Protein AF-A0A4Y3UJF9-F1 (afdb_monomer_lite)

InterPro domains:
  IPR027417 P-loop containing nucleoside triphosphate hydrolase [SSF52540] (18-170)

Radius of gyration: 45.22 Å; chains: 1; bounding box: 92×47×142 Å

Sequence (435 aa):
MLHEDTETLRAAVAADRIDEAAITAATNDEARELNALIRENRVRAGLVDDARTVEGSDGLSIGRGDLIQTRRNDSEAGVTNRQTWIVQQVGRDGDLWVRDTASDRKQQRTVRLPVEYVAEHAHLAYAATAYGVQGLTAPESHTILSDALSAAGVYVGLTRGRETNRLHVVAADLGDAREQFTASLERDRADRGLVEATQRAQVAVSGLTDDGPVQEVNAERARLSKQIEKAERLAARWEQAAAAFTDLAKRHKAEEDEQTTILATVENEAQRVRAEVFGPLVVQAADDGTAVVTAQSRLWQASRAKDAARGFRKRSAARALYAATRERETVEMTARRRWGSIPAAATSVEPWAESVTSREADAHPRVIEQRQLVDAARKAQRELTAQHMEERRRLIHDVFGDLRLGNPREYAATWRQHAERRTPHPRHHRGPARH

Secondary structure (DSSP, 8-state):
-EESSHHHHHHHHHHS--TTEEEEESSHHHHHHHHHHHHHHHHHTTSSEEEEEEE-TTS-EEEET-EEEE-S-BTTTTB-TT-EEEEEEE-TTSPEEEEESSS-TT---EEEEPHHHHHHHEEE-SEEETTTTTT--EEEEEEE--TT--HHHHHHHTTSEEEEEEEEEE-SSHHHHHHHHHHHHHHHHH-SSSHHHHHHHHHTTS--STTSHHHHHHHHHHHHHHHHHHHHHHHHHHHHHHHHHHHHHHHHHHHHHHHHHHHHHHHHHHHHHHHHHHHHHHHHHHHHHHHHHHHHHHHHHHHHHHHH--GGGHHHHHHHHHHHHHHHHHHHHHHHHHHS---SSGGGHHHHHHHHHHHHHHHSHHHHHHHHHHHHHHHHHHHHHHHHHHHHHHHHHHHHTT-PPP-HHHHHHHHHHHHHTTSPP-----PPPP-

Organism: NCBI:txid33885

pLDDT: mean 77.59, std 19.65, range [31.11, 98.38]

Structure (mmCIF, N/CA/C/O backbone):
data_AF-A0A4Y3UJF9-F1
#
_entry.id   AF-A0A4Y3UJF9-F1
#
loop_
_atom_site.group_PDB
_atom_site.id
_atom_site.type_symbol
_atom_site.label_atom_id
_atom_site.label_alt_id
_atom_site.label_comp_id
_atom_site.label_asym_id
_atom_site.label_entity_id
_atom_site.label_seq_id
_atom_site.pdbx_PDB_ins_code
_atom_site.Cartn_x
_atom_site.Cartn_y
_atom_site.Cartn_z
_atom_site.occupancy
_atom_site.B_iso_or_equiv
_atom_site.auth_seq_id
_atom_site.auth_comp_id
_atom_site.auth_asym_id
_atom_site.auth_atom_id
_atom_site.pdbx_PDB_model_num
ATOM 1 N N . MET A 1 1 ? -42.674 16.516 47.263 1.00 79.31 1 MET A N 1
ATOM 2 C CA . MET A 1 1 ? -43.814 15.601 47.064 1.00 79.31 1 MET A CA 1
ATOM 3 C C . MET A 1 1 ? -43.600 14.406 47.964 1.00 79.31 1 MET A C 1
ATOM 5 O O . MET A 1 1 ? -42.481 13.903 47.991 1.00 79.31 1 MET A O 1
ATOM 9 N N . LEU A 1 2 ? -44.630 14.031 48.717 1.00 72.38 2 LEU A N 1
ATOM 10 C CA . LEU A 1 2 ? -44.610 12.875 49.609 1.00 72.38 2 LEU A CA 1
ATOM 11 C C . LEU A 1 2 ? -45.214 11.678 48.884 1.00 72.38 2 LEU A C 1
ATOM 13 O O . LEU A 1 2 ? -46.160 11.858 48.117 1.00 72.38 2 LEU A O 1
ATOM 17 N N . HIS A 1 3 ? -44.660 10.501 49.134 1.00 78.50 3 HIS A N 1
ATOM 18 C CA . HIS A 1 3 ? -45.115 9.234 48.572 1.00 78.50 3 HIS A CA 1
ATOM 19 C C . HIS A 1 3 ? -45.181 8.195 49.686 1.00 78.50 3 HIS A C 1
ATOM 21 O O . HIS A 1 3 ? -44.352 8.224 50.596 1.00 78.50 3 HIS A O 1
ATOM 27 N N . GLU A 1 4 ? -46.156 7.293 49.606 1.00 69.38 4 GLU A N 1
ATOM 28 C CA . GLU A 1 4 ? -46.357 6.237 50.607 1.00 69.38 4 GLU A CA 1
ATOM 29 C C . GLU A 1 4 ? -45.231 5.195 50.562 1.00 69.38 4 GLU A C 1
ATOM 31 O O . GLU A 1 4 ? -44.783 4.710 51.599 1.00 69.38 4 GLU A O 1
ATOM 36 N N . ASP A 1 5 ? -44.717 4.909 49.365 1.00 71.69 5 ASP A N 1
ATOM 37 C CA . ASP A 1 5 ? -43.628 3.969 49.130 1.00 71.69 5 ASP A CA 1
ATOM 38 C C . ASP A 1 5 ? -42.790 4.353 47.894 1.00 71.69 5 ASP A C 1
ATOM 40 O O . ASP A 1 5 ? -43.086 5.294 47.143 1.00 71.69 5 ASP A O 1
ATOM 44 N N . THR A 1 6 ? -41.693 3.621 47.690 1.00 74.19 6 THR A N 1
ATOM 45 C CA . THR A 1 6 ? -40.754 3.835 46.583 1.00 74.19 6 THR A CA 1
ATOM 46 C C . THR A 1 6 ? -41.362 3.522 45.211 1.00 74.19 6 THR A C 1
ATOM 48 O O . THR A 1 6 ? -40.970 4.142 44.220 1.00 74.19 6 THR A O 1
ATOM 51 N N . GLU A 1 7 ? -42.306 2.587 45.122 1.00 76.06 7 GLU A N 1
ATOM 52 C CA . GLU A 1 7 ? -42.943 2.198 43.859 1.00 76.06 7 GLU A CA 1
ATOM 53 C C . GLU A 1 7 ? -43.861 3.316 43.353 1.00 76.06 7 GLU A C 1
ATOM 55 O O . GLU A 1 7 ? -43.710 3.791 42.223 1.00 76.06 7 GLU A O 1
ATOM 60 N N . THR A 1 8 ? -44.715 3.831 44.236 1.00 80.06 8 THR A N 1
ATOM 61 C CA . THR A 1 8 ? -45.599 4.978 44.017 1.00 80.06 8 THR A CA 1
ATOM 62 C C . THR A 1 8 ? -44.802 6.223 43.641 1.00 80.06 8 THR A C 1
ATOM 64 O O . THR A 1 8 ? -45.152 6.930 42.692 1.00 80.06 8 THR A O 1
ATOM 67 N N . LEU A 1 9 ? -43.673 6.459 44.319 1.00 85.56 9 LEU A N 1
ATOM 68 C CA . LEU A 1 9 ? -42.756 7.548 43.988 1.00 85.56 9 LEU A CA 1
ATOM 69 C C . LEU A 1 9 ? -42.247 7.448 42.550 1.00 85.56 9 LEU A C 1
ATOM 71 O O . LEU A 1 9 ? -42.302 8.428 41.801 1.00 85.56 9 LEU A O 1
ATOM 75 N N . ARG A 1 10 ? -41.731 6.279 42.158 1.00 81.19 10 ARG A N 1
ATOM 76 C CA . ARG A 1 10 ? -41.159 6.062 40.822 1.00 81.19 10 ARG A CA 1
ATOM 77 C C . ARG A 1 10 ? -42.223 6.164 39.739 1.00 81.19 10 ARG A C 1
ATOM 79 O O . ARG A 1 10 ? -41.965 6.787 38.712 1.00 81.19 10 ARG A O 1
ATOM 86 N N . ALA A 1 11 ? -43.416 5.626 39.985 1.00 81.25 11 ALA A N 1
ATOM 87 C CA . ALA A 1 11 ? -44.555 5.756 39.083 1.00 81.25 11 ALA A CA 1
ATOM 88 C C . ALA A 1 11 ? -44.958 7.226 38.888 1.00 81.25 11 ALA A C 1
ATOM 90 O O . ALA A 1 11 ? -45.154 7.660 37.753 1.00 81.25 11 ALA A O 1
ATOM 91 N N . ALA A 1 12 ? -45.007 8.016 39.967 1.00 82.94 12 ALA A N 1
ATOM 92 C CA . ALA A 1 12 ? -45.323 9.441 39.902 1.00 82.94 12 ALA A CA 1
ATOM 93 C C . ALA A 1 12 ? -44.272 10.240 39.116 1.00 82.94 12 ALA A C 1
ATOM 95 O O . ALA A 1 12 ? -44.631 11.069 38.283 1.00 82.94 12 ALA A O 1
ATOM 96 N N . VAL A 1 13 ? -42.978 9.973 39.336 1.00 83.88 13 VAL A N 1
ATOM 97 C CA . VAL A 1 13 ? -41.889 10.593 38.557 1.00 83.88 13 VAL A CA 1
ATOM 98 C C . VAL A 1 13 ? -41.979 10.192 37.084 1.00 83.88 13 VAL A C 1
ATOM 100 O O . VAL A 1 13 ? -41.828 11.041 36.211 1.00 83.88 13 VAL A O 1
ATOM 103 N N . ALA A 1 14 ? -42.255 8.918 36.797 1.00 82.75 14 ALA A N 1
ATOM 104 C CA . ALA A 1 14 ? -42.332 8.401 35.436 1.00 82.75 14 ALA A CA 1
ATOM 105 C C . ALA A 1 14 ? -43.571 8.871 34.654 1.00 82.75 14 ALA A C 1
ATOM 107 O O . ALA A 1 14 ? -43.578 8.781 33.425 1.00 82.75 14 ALA A O 1
ATOM 108 N N . ALA A 1 15 ? -44.627 9.309 35.342 1.00 76.56 15 ALA A N 1
ATOM 109 C CA . ALA A 1 15 ? -45.867 9.798 34.739 1.00 76.56 15 ALA A CA 1
ATOM 110 C C . ALA A 1 15 ? -45.850 11.306 34.431 1.00 76.56 15 ALA A C 1
ATOM 112 O O . ALA A 1 15 ? -46.718 11.779 33.695 1.00 76.56 15 ALA A O 1
ATOM 113 N N . ASP A 1 16 ? -44.898 12.060 34.990 1.00 75.00 16 ASP A N 1
ATOM 114 C CA . ASP A 1 16 ? -44.802 13.505 34.773 1.00 75.00 16 ASP A CA 1
ATOM 115 C C . ASP A 1 16 ? -44.282 13.833 33.356 1.00 75.00 16 ASP A C 1
ATOM 117 O O . ASP A 1 16 ? -43.793 12.969 32.618 1.00 75.00 16 ASP A O 1
ATOM 121 N N . ARG A 1 17 ? -44.393 15.095 32.929 1.00 64.81 17 ARG A N 1
ATOM 122 C CA . ARG A 1 17 ? -43.914 15.520 31.606 1.00 64.81 17 ARG A CA 1
ATOM 123 C C . ARG A 1 17 ? -42.391 15.684 31.621 1.00 64.81 17 ARG A C 1
ATOM 125 O O . ARG A 1 17 ? -41.871 16.774 31.815 1.00 64.81 17 ARG A O 1
ATOM 132 N N . ILE A 1 18 ? -41.687 14.583 31.372 1.00 66.94 18 ILE A N 1
ATOM 133 C CA . ILE A 1 18 ? -40.215 14.484 31.463 1.00 66.94 18 ILE A CA 1
ATOM 134 C C . ILE A 1 18 ? -39.497 15.111 30.259 1.00 66.94 18 ILE A C 1
ATOM 136 O O . ILE A 1 18 ? -38.272 15.235 30.253 1.00 66.94 18 ILE A O 1
ATOM 140 N N . ASP A 1 19 ? -40.235 15.519 29.224 1.00 64.94 19 ASP A N 1
ATOM 141 C CA . ASP A 1 19 ? -39.647 16.243 28.101 1.00 64.94 19 ASP A CA 1
ATOM 142 C C . ASP A 1 19 ? -39.018 17.540 28.633 1.00 64.94 19 ASP A C 1
ATOM 144 O O . ASP A 1 19 ? -39.723 18.475 29.001 1.00 64.94 19 ASP A O 1
ATOM 148 N N . GLU A 1 20 ? -37.682 17.559 28.676 1.00 70.00 20 GLU A N 1
ATOM 149 C CA . GLU A 1 20 ? -36.854 18.641 29.226 1.00 70.00 20 GLU A CA 1
ATOM 150 C C . GLU A 1 20 ? -36.777 18.702 30.767 1.00 70.00 20 GLU A C 1
ATOM 152 O O . GLU A 1 20 ? -36.411 19.738 31.311 1.00 70.00 20 GLU A O 1
ATOM 157 N N . ALA A 1 21 ? -37.047 17.615 31.497 1.00 80.12 21 ALA A N 1
ATOM 158 C CA . ALA A 1 21 ? -36.824 17.557 32.946 1.00 80.12 21 ALA A CA 1
ATOM 159 C C . ALA A 1 21 ? -35.495 16.868 33.310 1.00 80.12 21 ALA A C 1
ATOM 161 O O . ALA A 1 21 ? -35.091 15.886 32.689 1.00 80.12 21 ALA A O 1
ATOM 162 N N . ALA A 1 22 ? -34.817 17.356 34.352 1.00 83.12 22 ALA A N 1
ATOM 163 C CA . ALA A 1 22 ? -33.626 16.715 34.911 1.00 83.12 22 ALA A CA 1
ATOM 164 C C . ALA A 1 22 ? -34.002 15.805 36.092 1.00 83.12 22 ALA A C 1
ATOM 166 O O . ALA A 1 22 ? -34.327 16.310 37.168 1.00 83.12 22 ALA A O 1
ATOM 167 N N . ILE A 1 23 ? -33.926 14.481 35.926 1.00 88.44 23 ILE A N 1
ATOM 168 C CA . ILE A 1 23 ? -34.245 13.519 36.994 1.00 88.44 23 ILE A CA 1
ATOM 169 C C . ILE A 1 23 ? -32.960 12.996 37.642 1.00 88.44 23 ILE A C 1
ATOM 171 O O . ILE A 1 23 ? -32.088 12.443 36.970 1.00 88.44 23 ILE A O 1
ATOM 175 N N . THR A 1 24 ? -32.859 13.165 38.960 1.00 83.06 24 THR A N 1
ATOM 176 C CA . THR A 1 24 ? -31.697 12.796 39.774 1.00 83.06 24 THR A CA 1
ATOM 177 C C . THR A 1 24 ? -32.037 11.661 40.736 1.00 83.06 24 THR A C 1
ATOM 179 O O . THR A 1 24 ? -32.935 11.802 41.569 1.00 83.06 24 THR A O 1
ATOM 182 N N . ALA A 1 25 ? -31.273 10.571 40.651 1.00 83.50 25 ALA A N 1
ATOM 183 C CA . ALA A 1 25 ? -31.315 9.426 41.564 1.00 83.50 25 ALA A CA 1
ATOM 184 C C . ALA A 1 25 ? -29.998 9.281 42.351 1.00 83.50 25 ALA A C 1
ATOM 186 O O . ALA A 1 25 ? -28.979 9.887 41.993 1.00 83.50 25 ALA A O 1
ATOM 187 N N . ALA A 1 26 ? -29.994 8.479 43.418 1.00 74.25 26 ALA A N 1
ATOM 188 C CA . ALA A 1 26 ? -28.810 8.278 44.250 1.00 74.25 26 ALA A CA 1
ATOM 189 C C . ALA A 1 26 ? -27.819 7.299 43.620 1.00 74.25 26 ALA A C 1
ATOM 191 O O . ALA A 1 26 ? -26.608 7.535 43.630 1.00 74.25 26 ALA A O 1
ATOM 192 N N . THR A 1 27 ? -28.331 6.219 43.029 1.00 73.75 27 THR A N 1
ATOM 193 C CA . THR A 1 27 ? -27.513 5.128 42.486 1.00 73.75 27 THR A CA 1
ATOM 194 C C . THR A 1 27 ? -27.766 4.904 40.996 1.00 73.75 27 THR A C 1
ATOM 196 O O . THR A 1 27 ? -28.767 5.347 40.431 1.00 73.75 27 THR A O 1
ATOM 199 N N . ASN A 1 28 ? -26.835 4.210 40.332 1.00 76.56 28 ASN A N 1
ATOM 200 C CA . ASN A 1 28 ? -27.023 3.817 38.933 1.00 76.56 28 ASN A CA 1
ATOM 201 C C . ASN A 1 28 ? -28.173 2.808 38.776 1.00 76.56 28 ASN A C 1
ATOM 203 O O . ASN A 1 28 ? -28.842 2.832 37.749 1.00 76.56 28 ASN A O 1
ATOM 207 N N . ASP A 1 29 ? -28.413 1.955 39.778 1.00 77.94 29 ASP A N 1
ATOM 208 C CA . ASP A 1 29 ? -29.520 0.996 39.756 1.00 77.94 29 ASP A CA 1
ATOM 209 C C . ASP A 1 29 ? -30.875 1.691 39.866 1.00 77.94 29 ASP A C 1
ATOM 211 O O . ASP A 1 29 ? -31.756 1.426 39.053 1.00 77.94 29 ASP A O 1
ATOM 215 N N . GLU A 1 30 ? -31.013 2.664 40.771 1.00 77.06 30 GLU A N 1
ATOM 216 C CA . GLU A 1 30 ? -32.218 3.498 40.841 1.00 77.06 30 GLU A CA 1
ATOM 217 C C . GLU A 1 30 ? -32.447 4.267 39.531 1.00 77.06 30 GLU A C 1
ATOM 219 O O . GLU A 1 30 ? -33.569 4.317 39.027 1.00 77.06 30 GLU A O 1
ATOM 224 N N . ALA A 1 31 ? -31.389 4.844 38.947 1.00 85.81 31 ALA A N 1
ATOM 225 C CA . ALA A 1 31 ? -31.482 5.543 37.665 1.00 85.81 31 ALA A CA 1
ATOM 226 C C . ALA A 1 31 ? -31.908 4.601 36.525 1.00 85.81 31 ALA A C 1
ATOM 228 O O . ALA A 1 31 ? -32.743 4.976 35.705 1.00 85.81 31 ALA A O 1
ATOM 229 N N . ARG A 1 32 ? -31.374 3.373 36.485 1.00 87.50 32 ARG A N 1
ATOM 230 C CA . ARG A 1 32 ? -31.751 2.338 35.511 1.00 87.50 32 ARG A CA 1
ATOM 231 C C . ARG A 1 32 ? -33.219 1.936 35.665 1.00 87.50 32 ARG A C 1
ATOM 233 O O . ARG A 1 32 ? -33.933 1.869 34.670 1.00 87.50 32 ARG A O 1
ATOM 240 N N . GLU A 1 33 ? -33.687 1.716 36.890 1.00 85.44 33 GLU A N 1
ATOM 241 C CA . GLU A 1 33 ? -35.089 1.373 37.168 1.00 85.44 33 GLU A CA 1
ATOM 242 C C . GLU A 1 33 ? -36.045 2.497 36.748 1.00 85.44 33 GLU A C 1
ATOM 244 O O . GLU A 1 33 ? -37.060 2.241 36.099 1.00 85.44 33 GLU A O 1
ATOM 249 N N . LEU A 1 34 ? -35.691 3.754 37.026 1.00 87.25 34 LEU A N 1
ATOM 250 C CA . LEU A 1 34 ? -36.454 4.913 36.558 1.00 87.25 34 LEU A CA 1
ATOM 251 C C . LEU A 1 34 ? -36.444 5.030 35.037 1.00 87.25 34 LEU A C 1
ATOM 253 O O . LEU A 1 34 ? -37.495 5.243 34.445 1.00 87.25 34 LEU A O 1
ATOM 257 N N . ASN A 1 35 ? -35.289 4.863 34.389 1.00 91.06 35 ASN A N 1
ATOM 258 C CA . ASN A 1 35 ? -35.190 4.893 32.930 1.00 91.06 35 ASN A CA 1
ATOM 259 C C . ASN A 1 35 ? -36.106 3.849 32.276 1.00 91.06 35 ASN A C 1
ATOM 261 O O . ASN A 1 35 ? -36.774 4.166 31.292 1.00 91.06 35 ASN A O 1
ATOM 265 N N . ALA A 1 36 ? -36.181 2.641 32.843 1.00 91.69 36 ALA A N 1
ATOM 266 C CA . ALA A 1 36 ? -37.070 1.587 32.363 1.00 91.69 36 ALA A CA 1
ATOM 267 C C . ALA A 1 36 ? -38.553 1.982 32.485 1.00 91.69 36 ALA A C 1
ATOM 269 O O . ALA A 1 36 ? -39.284 1.917 31.496 1.00 91.69 36 ALA A O 1
ATOM 270 N N . LEU A 1 37 ? -38.979 2.459 33.661 1.00 90.06 37 LEU A N 1
ATOM 271 C CA . LEU A 1 37 ? -40.367 2.875 33.914 1.00 90.06 37 LEU A CA 1
ATOM 272 C C . LEU A 1 37 ? -40.785 4.073 33.050 1.00 90.06 37 LEU A C 1
ATOM 274 O O . LEU A 1 37 ? -41.877 4.099 32.481 1.00 90.06 37 LEU A O 1
ATOM 278 N N . ILE A 1 38 ? -39.900 5.062 32.912 1.00 90.62 38 ILE A N 1
ATOM 279 C CA . ILE A 1 38 ? -40.128 6.240 32.070 1.00 90.62 38 ILE A CA 1
ATOM 280 C C . ILE A 1 38 ? -40.305 5.815 30.617 1.00 90.62 38 ILE A C 1
ATOM 282 O O . ILE A 1 38 ? -41.253 6.244 29.956 1.00 90.62 38 ILE A O 1
ATOM 286 N N . ARG A 1 39 ? -39.418 4.952 30.116 1.00 92.44 39 ARG A N 1
ATOM 287 C CA . ARG A 1 39 ? -39.516 4.446 28.750 1.00 92.44 39 ARG A CA 1
ATOM 288 C C . ARG A 1 39 ? -40.828 3.704 28.524 1.00 92.44 39 ARG A C 1
ATOM 290 O O . ARG A 1 39 ? -41.497 3.972 27.530 1.00 92.44 39 ARG A O 1
ATOM 297 N N . GLU A 1 40 ? -41.220 2.818 29.437 1.00 91.38 40 GLU A N 1
ATOM 298 C CA . GLU A 1 40 ? -42.477 2.070 29.331 1.00 91.38 40 GLU A CA 1
ATOM 299 C C . GLU A 1 40 ? -43.684 3.013 29.188 1.00 91.38 40 GLU A C 1
ATOM 301 O O . GLU A 1 40 ? -44.520 2.844 28.294 1.00 91.38 40 GLU A O 1
ATOM 306 N N . ASN A 1 41 ? -43.740 4.069 30.002 1.00 89.06 41 ASN A N 1
ATOM 307 C CA . ASN A 1 41 ? -44.786 5.084 29.905 1.00 89.06 41 ASN A CA 1
ATOM 308 C C . ASN A 1 41 ? -44.762 5.825 28.561 1.00 89.06 41 ASN A C 1
ATOM 310 O O . ASN A 1 41 ? -45.818 6.069 27.973 1.00 89.06 41 ASN A O 1
ATOM 314 N N . ARG A 1 42 ? -43.575 6.147 28.034 1.00 90.56 42 ARG A N 1
ATOM 315 C CA . ARG A 1 42 ? -43.429 6.815 26.731 1.00 90.56 42 ARG A CA 1
ATOM 316 C C . ARG A 1 42 ? -43.832 5.925 25.559 1.00 90.56 42 ARG A C 1
ATOM 318 O O . ARG A 1 42 ? -44.426 6.434 24.608 1.00 90.56 42 ARG A O 1
ATOM 325 N N . VAL A 1 43 ? -43.564 4.622 25.632 1.00 92.12 43 VAL A N 1
ATOM 326 C CA . VAL A 1 43 ? -44.056 3.639 24.653 1.00 92.12 43 VAL A CA 1
ATOM 327 C C . VAL A 1 43 ? -45.583 3.591 24.689 1.00 92.12 43 VAL A C 1
ATOM 329 O O . VAL A 1 43 ? -46.227 3.724 23.649 1.00 92.12 43 VAL A O 1
ATOM 332 N N . ARG A 1 44 ? -46.184 3.510 25.884 1.00 90.31 44 ARG A N 1
ATOM 333 C CA . ARG A 1 44 ? -47.648 3.509 26.056 1.00 90.31 44 ARG A CA 1
ATOM 334 C C . ARG A 1 44 ? -48.308 4.788 25.528 1.00 90.31 44 ARG A C 1
ATOM 336 O O . ARG A 1 44 ? -49.406 4.731 24.984 1.00 90.31 44 ARG A O 1
ATOM 343 N N . ALA A 1 45 ? -47.629 5.927 25.661 1.00 87.38 45 ALA A N 1
ATOM 344 C CA . ALA A 1 45 ? -48.071 7.220 25.143 1.00 87.38 45 ALA A CA 1
ATOM 345 C C . ALA A 1 45 ? -47.805 7.420 23.634 1.00 87.38 45 ALA A C 1
ATOM 347 O O . ALA A 1 45 ? -48.178 8.456 23.086 1.00 87.38 45 ALA A O 1
ATOM 348 N N . GLY A 1 46 ? -47.148 6.470 22.956 1.00 88.19 46 GLY A N 1
ATOM 349 C CA . GLY A 1 46 ? -46.788 6.577 21.538 1.00 88.19 46 GLY A CA 1
ATOM 350 C C . GLY A 1 46 ? -45.671 7.585 21.236 1.00 88.19 46 GLY A C 1
ATOM 351 O O . GLY A 1 46 ? -45.478 7.959 20.081 1.00 88.19 46 GLY A O 1
ATOM 352 N N . LEU A 1 47 ? -44.938 8.037 22.259 1.00 88.69 47 LEU A N 1
ATOM 353 C CA . LEU A 1 47 ? -43.796 8.949 22.124 1.00 88.69 47 LEU A CA 1
ATOM 354 C C . LEU A 1 47 ? -42.501 8.211 21.765 1.00 88.69 47 LEU A C 1
ATOM 356 O O . LEU A 1 47 ? -41.581 8.815 21.213 1.00 88.69 47 LEU A O 1
ATOM 360 N N . VAL A 1 48 ? -42.432 6.919 22.089 1.00 93.44 48 VAL A N 1
ATOM 361 C CA . VAL A 1 48 ? -41.338 6.012 21.733 1.00 93.44 48 VAL A CA 1
ATOM 362 C C . VAL A 1 48 ? -41.909 4.860 20.917 1.00 93.44 48 VAL A C 1
ATOM 364 O O . VAL A 1 48 ? -42.918 4.260 21.280 1.00 93.44 48 VAL A O 1
ATOM 367 N N . ASP A 1 49 ? -41.256 4.567 19.802 1.00 91.38 49 ASP A N 1
ATOM 368 C CA . ASP A 1 49 ? -41.579 3.449 18.927 1.00 91.38 49 ASP A CA 1
ATOM 369 C C . ASP A 1 49 ? -40.751 2.224 19.329 1.00 91.38 49 ASP A C 1
ATOM 371 O O . ASP A 1 49 ? -39.525 2.212 19.183 1.00 91.38 49 ASP A O 1
ATOM 375 N N . ASP A 1 50 ? -41.446 1.206 19.835 1.00 92.38 50 ASP A N 1
ATOM 376 C CA . ASP A 1 50 ? -40.873 -0.047 20.338 1.00 92.38 50 ASP A CA 1
ATOM 377 C C . ASP A 1 50 ? -40.898 -1.179 19.293 1.00 92.38 50 ASP A C 1
ATOM 379 O O . ASP A 1 50 ? -40.582 -2.324 19.598 1.00 92.38 50 ASP A O 1
ATOM 383 N N . ALA A 1 51 ? -41.265 -0.892 18.036 1.00 87.69 51 ALA A N 1
ATOM 384 C CA . ALA A 1 51 ? -41.335 -1.919 16.993 1.00 87.69 51 ALA A CA 1
ATOM 385 C C . ALA A 1 51 ? -39.953 -2.452 16.576 1.00 87.69 51 ALA A C 1
ATOM 387 O O . ALA A 1 51 ? -39.837 -3.567 16.063 1.00 87.69 51 ALA A O 1
ATOM 388 N N . ARG A 1 52 ? -38.903 -1.640 16.742 1.00 90.81 52 ARG A N 1
ATOM 389 C CA . ARG A 1 52 ? -37.502 -2.034 16.557 1.00 90.81 52 ARG A CA 1
ATOM 390 C C . ARG A 1 52 ? -36.657 -1.363 17.619 1.00 90.81 52 ARG A C 1
ATOM 392 O O . ARG A 1 52 ? -36.682 -0.137 17.727 1.00 90.81 52 ARG A O 1
ATOM 399 N N . THR A 1 53 ? -35.879 -2.164 18.330 1.00 94.19 53 THR A N 1
ATOM 400 C CA . THR A 1 53 ? -35.039 -1.695 19.424 1.00 94.19 53 THR A CA 1
ATOM 401 C C . THR A 1 53 ? -33.637 -2.275 19.357 1.00 94.19 53 THR A C 1
ATOM 403 O O . THR A 1 53 ? -33.375 -3.256 18.659 1.00 94.19 53 THR A O 1
ATOM 406 N N . VAL A 1 54 ? -32.737 -1.628 20.087 1.00 92.19 54 VAL A N 1
ATOM 407 C CA . VAL A 1 54 ? -31.352 -2.038 20.319 1.00 92.19 54 VAL A CA 1
ATOM 408 C C . VAL A 1 54 ? -31.110 -1.995 21.820 1.00 92.19 54 VAL A C 1
ATOM 410 O O . VAL A 1 54 ? -31.591 -1.082 22.483 1.00 92.19 54 VAL A O 1
ATOM 413 N N . GLU A 1 55 ? -30.388 -2.962 22.371 1.00 93.75 55 GLU A N 1
ATOM 414 C CA . GLU A 1 55 ? -30.035 -2.949 23.792 1.00 93.75 55 GLU A CA 1
ATOM 415 C C . GLU A 1 55 ? -28.884 -1.965 24.046 1.00 93.75 55 GLU A C 1
ATOM 417 O O . GLU A 1 55 ? -27.883 -1.977 23.330 1.00 93.75 55 GLU A O 1
ATOM 422 N N . GLY A 1 56 ? -29.039 -1.087 25.037 1.00 88.06 56 GLY A N 1
ATOM 423 C CA . GLY A 1 56 ? -27.978 -0.208 25.520 1.00 88.06 56 GLY A CA 1
ATOM 424 C C . GLY A 1 56 ? -27.071 -0.879 26.556 1.00 88.06 56 GLY A C 1
ATOM 425 O O . GLY A 1 56 ? -27.344 -1.961 27.064 1.00 88.06 56 GLY A O 1
ATOM 426 N N . SER A 1 57 ? -26.004 -0.183 26.939 1.00 89.19 57 SER A N 1
ATOM 427 C CA . SER A 1 57 ? -25.025 -0.625 27.950 1.00 89.19 57 SER A CA 1
ATOM 428 C C . SER A 1 57 ? -25.582 -0.827 29.364 1.00 89.19 57 SER A C 1
ATOM 430 O O . SER A 1 57 ? -24.937 -1.459 30.200 1.00 89.19 57 SER A O 1
ATOM 432 N N . ASP A 1 58 ? -26.774 -0.301 29.642 1.00 83.75 58 ASP A N 1
ATOM 433 C CA . ASP A 1 58 ? -27.546 -0.509 30.869 1.00 83.75 58 ASP A CA 1
ATOM 434 C C . ASP A 1 58 ? -28.495 -1.720 30.794 1.00 83.75 58 ASP A C 1
ATOM 436 O O . ASP A 1 58 ? -29.205 -1.999 31.764 1.00 83.75 58 ASP A O 1
ATOM 440 N N . GLY A 1 59 ? -28.504 -2.445 29.670 1.00 86.38 59 GLY A N 1
ATOM 441 C CA . GLY A 1 59 ? -29.398 -3.572 29.405 1.00 86.38 59 GLY A CA 1
ATOM 442 C C . GLY A 1 59 ? -30.832 -3.156 29.065 1.00 86.38 59 GLY A C 1
ATOM 443 O O . GLY A 1 59 ? -31.719 -4.006 29.031 1.00 86.38 59 GLY A O 1
ATOM 444 N N . LEU A 1 60 ? -31.096 -1.861 28.856 1.00 90.81 60 LEU A N 1
ATOM 445 C CA . LEU A 1 60 ? -32.424 -1.365 28.499 1.00 90.81 60 LEU A CA 1
ATOM 446 C C . LEU A 1 60 ? -32.569 -1.263 26.978 1.00 90.81 60 LEU A C 1
ATOM 448 O O . LEU A 1 60 ? -31.629 -0.929 26.259 1.00 90.81 60 LEU A O 1
ATOM 452 N N . SER A 1 61 ? -33.772 -1.547 26.479 1.00 94.56 61 SER A N 1
ATOM 453 C CA . SER A 1 61 ? -34.094 -1.373 25.060 1.00 94.56 61 SER A CA 1
ATOM 454 C C . SER A 1 61 ? -34.131 0.108 24.683 1.00 94.56 61 SER A C 1
ATOM 456 O O . SER A 1 61 ? -34.628 0.932 25.443 1.00 94.56 61 SER A O 1
ATOM 458 N N . ILE A 1 62 ? -33.638 0.433 23.490 1.00 96.88 62 ILE A N 1
ATOM 459 C CA . ILE A 1 62 ? -33.586 1.775 22.907 1.00 96.88 62 ILE A CA 1
ATOM 460 C C . ILE A 1 62 ? -34.275 1.725 21.540 1.00 96.88 62 ILE A C 1
ATOM 462 O O . ILE A 1 62 ? -33.858 0.982 20.653 1.00 96.88 62 ILE A O 1
ATOM 466 N N . GLY A 1 63 ? -35.329 2.515 21.368 1.00 94.25 63 GLY A N 1
ATOM 467 C CA . GLY A 1 63 ? -36.146 2.646 20.165 1.00 94.25 63 GLY A CA 1
ATOM 468 C C . GLY A 1 63 ? -36.167 4.077 19.623 1.00 94.25 63 GLY A C 1
ATOM 469 O O . GLY A 1 63 ? -35.537 4.995 20.152 1.00 94.25 63 GLY A O 1
ATOM 470 N N . ARG A 1 64 ? -36.904 4.298 18.531 1.00 95.88 64 ARG A N 1
ATOM 471 C CA . ARG A 1 64 ? -37.052 5.649 17.962 1.00 95.88 64 ARG A CA 1
ATOM 472 C C . ARG A 1 64 ? -37.850 6.530 18.927 1.00 95.88 64 ARG A C 1
ATOM 474 O O . ARG A 1 64 ? -38.919 6.136 19.372 1.00 95.88 64 ARG A O 1
ATOM 481 N N . GLY A 1 65 ? -37.357 7.738 19.190 1.00 92.50 65 GLY A N 1
ATOM 482 C CA . GLY A 1 65 ? -37.919 8.668 20.173 1.00 92.50 65 GLY A CA 1
ATOM 483 C C . GLY A 1 65 ? -37.241 8.609 21.545 1.00 92.50 65 GLY A C 1
ATOM 484 O O . GLY A 1 65 ? -37.489 9.494 22.368 1.00 92.50 65 GLY A O 1
ATOM 485 N N . ASP A 1 66 ? -36.364 7.624 21.786 1.00 95.44 66 ASP A N 1
ATOM 486 C CA . ASP A 1 66 ? -35.651 7.518 23.058 1.00 95.44 66 ASP A CA 1
ATOM 487 C C . ASP A 1 66 ? -34.574 8.604 23.227 1.00 95.44 66 ASP A C 1
ATOM 489 O O . ASP A 1 66 ? -33.946 9.053 22.259 1.00 95.44 66 ASP A O 1
ATOM 493 N N . LEU A 1 67 ? -34.369 9.019 24.481 1.00 92.75 67 LEU A N 1
ATOM 494 C CA . LEU A 1 67 ? -33.290 9.915 24.899 1.00 92.75 67 LEU A CA 1
ATOM 495 C C . LEU A 1 67 ? -32.122 9.077 25.420 1.00 92.75 67 LEU A C 1
ATOM 497 O O . LEU A 1 67 ? -32.268 8.348 26.402 1.00 92.75 67 LEU A O 1
ATOM 501 N N . ILE A 1 68 ? -30.958 9.218 24.794 1.00 94.25 68 ILE A N 1
ATOM 502 C CA . ILE A 1 68 ? -29.756 8.456 25.143 1.00 94.25 68 ILE A CA 1
ATOM 503 C C . ILE A 1 68 ? -28.585 9.373 25.489 1.00 94.25 68 ILE A C 1
ATOM 505 O O . ILE A 1 68 ? -28.526 10.522 25.049 1.00 94.25 68 ILE A O 1
ATOM 509 N N . GLN A 1 69 ? -27.618 8.845 26.235 1.00 91.69 69 GLN A N 1
ATOM 510 C CA . GLN A 1 69 ? -26.334 9.490 26.498 1.00 91.69 69 GLN A CA 1
ATOM 511 C C . GLN A 1 69 ? -25.187 8.586 26.050 1.00 91.69 69 GLN A C 1
ATOM 513 O O . GLN A 1 69 ? -25.162 7.399 26.367 1.00 91.69 69 GLN A O 1
ATOM 518 N N . THR A 1 70 ? -24.205 9.164 25.361 1.00 92.06 70 THR A N 1
ATOM 519 C CA . THR A 1 70 ? -22.957 8.484 24.994 1.00 92.06 70 THR A CA 1
ATOM 520 C C . THR A 1 70 ? -21.942 8.543 26.135 1.00 92.06 70 THR A C 1
ATOM 522 O O . THR A 1 70 ? -21.790 9.570 26.789 1.00 92.06 70 THR A O 1
ATOM 525 N N . ARG A 1 71 ? -21.218 7.451 26.399 1.00 86.69 71 ARG A N 1
ATOM 526 C CA . ARG A 1 71 ? -20.294 7.301 27.546 1.00 86.69 71 ARG A CA 1
ATOM 527 C C . ARG A 1 71 ? -18.825 7.176 27.160 1.00 86.69 71 ARG A C 1
ATOM 529 O O . ARG A 1 71 ? -17.954 7.085 28.027 1.00 86.69 71 ARG A O 1
ATOM 536 N N . ARG A 1 72 ? -18.539 7.202 25.859 1.00 86.25 72 ARG A N 1
ATOM 537 C CA . ARG A 1 72 ? -17.187 7.111 25.307 1.00 86.25 72 ARG A CA 1
ATOM 538 C C . ARG A 1 72 ? -17.032 8.074 24.138 1.00 86.25 72 ARG A C 1
ATOM 540 O O . ARG A 1 72 ? -17.919 8.177 23.306 1.00 86.25 72 ARG A O 1
ATOM 547 N N . ASN A 1 73 ? -15.904 8.770 24.060 1.00 86.25 73 ASN A N 1
ATOM 548 C CA . ASN A 1 73 ? -15.595 9.551 22.863 1.00 86.25 73 ASN A CA 1
ATOM 549 C C . ASN A 1 73 ? -15.383 8.605 21.677 1.00 86.25 73 ASN A C 1
ATOM 551 O O . ASN A 1 73 ? -14.653 7.623 21.812 1.00 86.25 73 ASN A O 1
ATOM 555 N N . ASP A 1 74 ? -15.953 8.946 20.529 1.00 86.06 74 ASP A N 1
ATOM 556 C CA . ASP A 1 74 ? -15.647 8.312 19.251 1.00 86.06 74 ASP A CA 1
ATOM 557 C C . ASP A 1 74 ? -15.550 9.413 18.191 1.00 86.06 74 ASP A C 1
ATOM 559 O O . ASP A 1 74 ? -16.534 10.066 17.831 1.00 86.06 74 ASP A O 1
ATOM 563 N N . SER A 1 75 ? -14.321 9.664 17.739 1.00 83.19 75 SER A N 1
ATOM 564 C CA . SER A 1 75 ? -14.020 10.704 16.758 1.00 83.19 75 SER A CA 1
ATOM 565 C C . SER A 1 75 ? -14.510 10.362 15.353 1.00 83.19 75 SER A C 1
ATOM 567 O O . SER A 1 75 ? -14.768 11.283 14.582 1.00 83.19 75 SER A O 1
ATOM 569 N N . GLU A 1 76 ? -14.640 9.076 15.020 1.00 75.81 76 GLU A N 1
ATOM 570 C CA . GLU A 1 76 ? -15.106 8.617 13.710 1.00 75.81 76 GLU A CA 1
ATOM 571 C C . GLU A 1 76 ? -16.622 8.806 13.586 1.00 75.81 76 GLU A C 1
ATOM 573 O O . GLU A 1 76 ? -17.101 9.378 12.606 1.00 75.81 76 GLU A O 1
ATOM 578 N N . ALA A 1 77 ? -17.374 8.447 14.632 1.00 76.50 77 ALA A N 1
ATOM 579 C CA . ALA A 1 77 ? -18.798 8.769 14.736 1.00 76.50 77 ALA A CA 1
ATOM 580 C C . ALA A 1 77 ? -19.045 10.267 15.018 1.00 76.50 77 ALA A C 1
ATOM 582 O O . ALA A 1 77 ? -20.128 10.796 14.766 1.00 76.50 77 ALA A O 1
ATOM 583 N N . GLY A 1 78 ? -18.034 10.987 15.512 1.00 83.12 78 GLY A N 1
ATOM 584 C CA . GLY A 1 78 ? -18.133 12.402 15.858 1.00 83.12 78 GLY A CA 1
ATOM 585 C C . GLY A 1 78 ? -18.973 12.654 17.110 1.00 83.12 78 GLY A C 1
ATOM 586 O O . GLY A 1 78 ? -19.668 13.672 17.172 1.00 83.12 78 GLY A O 1
ATOM 587 N N . VAL A 1 79 ? -18.910 11.736 18.078 1.00 87.75 79 VAL A N 1
ATOM 588 C CA . VAL A 1 79 ? -19.625 11.807 19.357 1.00 87.75 79 VAL A CA 1
ATOM 589 C C . VAL A 1 79 ? -18.676 12.001 20.530 1.00 87.75 79 VAL A C 1
ATOM 591 O O . VAL A 1 79 ? -17.549 11.497 20.558 1.00 87.75 79 VAL A O 1
ATOM 594 N N . THR A 1 80 ? -19.151 12.736 21.531 1.00 87.19 80 THR A N 1
ATOM 595 C CA . THR A 1 80 ? -18.398 13.015 22.755 1.00 87.19 80 THR A CA 1
ATOM 596 C C . THR A 1 80 ? -19.028 12.332 23.965 1.00 87.19 80 THR A C 1
ATOM 598 O O . THR A 1 80 ? -20.213 12.000 23.992 1.00 87.19 80 THR A O 1
ATOM 601 N N . ASN A 1 81 ? -18.217 12.071 24.984 1.00 85.81 81 ASN A N 1
ATOM 602 C CA . ASN A 1 81 ? -18.658 11.508 26.247 1.00 85.81 81 ASN A CA 1
ATOM 603 C C . ASN A 1 81 ? -19.607 12.489 26.948 1.00 85.81 81 ASN A C 1
ATOM 605 O O . ASN A 1 81 ? -19.317 13.680 27.044 1.00 85.81 81 ASN A O 1
ATOM 609 N N . ARG A 1 82 ? -20.702 11.956 27.489 1.00 83.75 82 ARG A N 1
ATOM 610 C CA . ARG A 1 82 ? -21.825 12.647 28.136 1.00 83.75 82 ARG A CA 1
ATOM 611 C C . ARG A 1 82 ? -22.702 13.484 27.207 1.00 83.75 82 ARG A C 1
ATOM 613 O O . ARG A 1 82 ? -23.564 14.206 27.698 1.00 83.75 82 ARG A O 1
ATOM 620 N N . GLN A 1 83 ? -22.534 13.366 25.893 1.00 87.38 83 GLN A N 1
ATOM 621 C CA . GLN A 1 83 ? -23.429 14.014 24.941 1.00 87.38 83 GLN A CA 1
ATOM 622 C C . GLN A 1 83 ? -24.779 13.295 24.905 1.00 87.38 83 GLN A C 1
ATOM 624 O O . GLN A 1 83 ? -24.838 12.063 24.918 1.00 87.38 83 GLN A O 1
ATOM 629 N N . THR A 1 84 ? -25.858 14.071 24.887 1.00 89.00 84 THR A N 1
ATOM 630 C CA . THR A 1 84 ? -27.234 13.571 24.876 1.00 89.00 84 THR A CA 1
ATOM 631 C C . THR A 1 84 ? -27.844 13.663 23.486 1.00 89.00 84 THR A C 1
ATOM 633 O O . THR A 1 84 ? -27.636 14.632 22.752 1.00 89.00 84 THR A O 1
ATOM 636 N N . TRP A 1 85 ? -28.613 12.641 23.123 1.00 92.44 85 TRP A N 1
ATOM 637 C CA . TRP A 1 85 ? -29.152 12.488 21.781 1.00 92.44 85 TRP A CA 1
ATOM 638 C C . TRP A 1 85 ? -30.584 11.966 21.797 1.00 92.44 85 TRP A C 1
ATOM 640 O O . TRP A 1 85 ? -30.945 11.164 22.652 1.00 92.44 85 TRP A O 1
ATOM 650 N N . ILE A 1 86 ? -31.373 12.364 20.800 1.00 93.12 86 ILE A N 1
ATOM 651 C CA . ILE A 1 86 ? -32.701 11.799 20.535 1.00 93.12 86 ILE A CA 1
ATOM 652 C C . ILE A 1 86 ? -32.600 10.852 19.346 1.00 93.12 86 ILE A C 1
ATOM 654 O O . ILE A 1 86 ? -32.215 11.270 18.244 1.00 93.12 86 ILE A O 1
ATOM 658 N N . VAL A 1 87 ? -33.001 9.600 19.541 1.00 95.50 87 VAL A N 1
ATOM 659 C CA . VAL A 1 87 ? -33.022 8.585 18.484 1.00 95.50 87 VAL A CA 1
ATOM 660 C C . VAL A 1 87 ? -34.079 8.946 17.440 1.00 95.50 87 VAL A C 1
ATOM 662 O O . VAL A 1 87 ? -35.270 9.013 17.730 1.00 95.50 87 VAL A O 1
ATOM 665 N N . GLN A 1 88 ? -33.645 9.185 16.204 1.00 95.00 88 GLN A N 1
ATOM 666 C CA . GLN A 1 88 ? -34.515 9.494 15.065 1.00 95.00 88 GLN A CA 1
ATOM 667 C C . GLN A 1 88 ? -34.980 8.230 14.347 1.00 95.00 88 GLN A C 1
ATOM 669 O O . GLN A 1 88 ? -36.107 8.174 13.857 1.00 95.00 88 GLN A O 1
ATOM 674 N N . GLN A 1 89 ? -34.115 7.219 14.268 1.00 92.81 89 GLN A N 1
ATOM 675 C CA . GLN A 1 89 ? -34.413 5.972 13.578 1.00 92.81 89 GLN A CA 1
ATOM 676 C C . GLN A 1 89 ? -33.529 4.836 14.090 1.00 92.81 89 GLN A C 1
ATOM 678 O O . GLN A 1 89 ? -32.343 5.036 14.345 1.00 92.81 89 GLN A O 1
ATOM 683 N N . VAL A 1 90 ? -34.116 3.641 14.155 1.00 93.94 90 VAL A N 1
ATOM 684 C CA . VAL A 1 90 ? -33.400 2.372 14.317 1.00 93.94 90 VAL A CA 1
ATOM 685 C C . VAL A 1 90 ? -33.297 1.705 12.943 1.00 93.94 90 VAL A C 1
ATOM 687 O O . VAL A 1 90 ? -34.309 1.484 12.267 1.00 93.94 90 VAL A O 1
ATOM 690 N N . GLY A 1 91 ? -32.070 1.460 12.488 1.00 85.62 91 GLY A N 1
ATOM 691 C CA . GLY A 1 91 ? -31.762 0.775 11.237 1.00 85.62 91 GLY A CA 1
ATOM 692 C C . GLY A 1 91 ? -32.148 -0.704 11.273 1.00 85.62 91 GLY A C 1
ATOM 693 O O . GLY A 1 91 ? -32.451 -1.264 12.323 1.00 85.62 91 GLY A O 1
ATOM 694 N N . ARG A 1 92 ? -32.139 -1.366 10.110 1.00 80.94 92 ARG A N 1
ATOM 695 C CA . ARG A 1 92 ? -32.413 -2.815 10.040 1.00 80.94 92 ARG A CA 1
ATOM 696 C C . ARG A 1 92 ? -31.318 -3.649 10.702 1.00 80.94 92 ARG A C 1
ATOM 698 O O . ARG A 1 92 ? -31.631 -4.697 11.248 1.00 80.94 92 ARG A O 1
ATOM 705 N N . ASP A 1 93 ? -30.094 -3.137 10.684 1.00 81.94 93 ASP A N 1
ATOM 706 C CA . ASP A 1 93 ? -28.904 -3.803 11.215 1.00 81.94 93 ASP A CA 1
ATOM 707 C C . ASP A 1 93 ? -28.619 -3.414 12.682 1.00 81.94 93 ASP A C 1
ATOM 709 O O . ASP A 1 93 ? -27.595 -3.792 13.233 1.00 81.94 93 ASP A O 1
ATOM 713 N N . GLY A 1 94 ? -29.517 -2.650 13.324 1.00 84.56 94 GLY A N 1
ATOM 714 C CA . GLY A 1 94 ? -29.365 -2.187 14.711 1.00 84.56 94 GLY A CA 1
ATOM 715 C C . GLY A 1 94 ? -28.632 -0.850 14.874 1.00 84.56 94 GLY A C 1
ATOM 716 O O . GLY A 1 94 ? -28.513 -0.345 15.984 1.00 84.56 94 GLY A O 1
ATOM 717 N N . ASP A 1 95 ? -28.171 -0.225 13.793 1.00 91.69 95 ASP A N 1
ATOM 718 C CA . ASP A 1 95 ? -27.587 1.116 13.876 1.00 91.69 95 ASP A CA 1
ATOM 719 C C . ASP A 1 95 ? -28.617 2.161 14.317 1.00 91.69 95 ASP A C 1
ATOM 721 O O . ASP A 1 95 ? -29.751 2.184 13.826 1.00 91.69 95 ASP A O 1
ATOM 725 N N . LEU A 1 96 ? -28.201 3.100 15.165 1.00 95.00 96 LEU A N 1
ATOM 726 C CA . LEU A 1 96 ? -29.035 4.229 15.561 1.00 95.00 96 LEU A CA 1
ATOM 727 C C . LEU A 1 96 ? -28.663 5.486 14.783 1.00 95.00 96 LEU A C 1
ATOM 729 O O . LEU A 1 96 ? -27.510 5.905 14.756 1.00 95.00 96 LEU A O 1
ATOM 733 N N . TRP A 1 97 ? -29.663 6.145 14.208 1.00 94.50 97 TRP A N 1
ATOM 734 C CA . TRP A 1 97 ? -29.526 7.512 13.716 1.00 94.50 97 TRP A CA 1
ATOM 735 C C . TRP A 1 97 ? -30.036 8.458 14.785 1.00 94.50 97 TRP A C 1
ATOM 737 O O . TRP A 1 97 ? -31.214 8.426 15.143 1.00 94.50 97 TRP A O 1
ATOM 747 N N . VAL A 1 98 ? -29.150 9.294 15.307 1.00 94.31 98 VAL A N 1
ATOM 748 C CA . VAL A 1 98 ? -29.411 10.116 16.486 1.00 94.31 98 VAL A CA 1
ATOM 749 C C . VAL A 1 98 ? -29.204 11.589 16.175 1.00 94.31 98 VAL A C 1
ATOM 751 O O . VAL A 1 98 ? -28.388 11.951 15.329 1.00 94.31 98 VAL A O 1
ATOM 754 N N . ARG A 1 99 ? -29.964 12.454 16.843 1.00 91.50 99 ARG A N 1
ATOM 755 C CA . ARG A 1 99 ? -29.873 13.910 16.699 1.00 91.50 99 ARG A CA 1
ATOM 756 C C . ARG A 1 99 ? -29.483 14.534 18.027 1.00 91.50 99 ARG A C 1
ATOM 758 O O . ARG A 1 99 ? -30.043 14.168 19.057 1.00 91.50 99 ARG A O 1
ATOM 765 N N . ASP A 1 100 ? -28.559 15.486 17.982 1.00 87.06 100 ASP A N 1
ATOM 766 C CA . ASP A 1 100 ? -28.117 16.214 19.170 1.00 87.06 100 ASP A CA 1
ATOM 767 C C . ASP A 1 100 ? -29.297 16.968 19.813 1.00 87.06 100 ASP A C 1
ATOM 769 O O . ASP A 1 100 ? -30.085 17.631 19.123 1.00 87.06 100 ASP A O 1
ATOM 773 N N . THR A 1 101 ? -29.431 16.848 21.134 1.00 78.88 101 THR A N 1
ATOM 774 C CA . THR A 1 101 ? -30.435 17.570 21.927 1.00 78.88 101 THR A CA 1
ATOM 775 C C . THR A 1 101 ? -30.153 19.069 22.030 1.00 78.88 101 THR A C 1
ATOM 777 O O . THR A 1 101 ? -31.091 19.841 22.197 1.00 78.88 101 THR A O 1
ATOM 780 N N . ALA A 1 102 ? -28.885 19.487 21.942 1.00 68.50 102 ALA A N 1
ATOM 781 C CA . ALA A 1 102 ? -28.449 20.866 22.178 1.00 68.50 102 ALA A CA 1
ATOM 782 C C . ALA A 1 102 ? -28.394 21.732 20.906 1.00 68.50 102 ALA A C 1
ATOM 784 O O . ALA A 1 102 ? -28.179 22.941 20.991 1.00 68.50 102 ALA A O 1
ATOM 785 N N . SER A 1 103 ? -28.559 21.138 19.721 1.00 60.56 103 SER A N 1
ATOM 786 C CA . SER A 1 103 ? -28.429 21.866 18.458 1.00 60.56 103 SER A CA 1
ATOM 787 C C . SER A 1 103 ? -29.711 22.636 18.116 1.00 60.56 103 SER A C 1
ATOM 789 O O . SER A 1 103 ? -30.797 22.054 18.058 1.00 60.56 103 SER A O 1
ATOM 791 N N . ASP A 1 104 ? -29.588 23.947 17.872 1.00 55.12 104 ASP A N 1
ATOM 792 C CA . ASP A 1 104 ? -30.698 24.793 17.416 1.00 55.12 104 ASP A CA 1
ATOM 793 C C . ASP A 1 104 ? -31.268 24.251 16.090 1.00 55.12 104 ASP A C 1
ATOM 795 O O . ASP A 1 104 ? -30.556 23.664 15.268 1.00 55.12 104 ASP A O 1
ATOM 799 N N . ARG A 1 105 ? -32.567 24.465 15.847 1.00 51.66 105 ARG A N 1
ATOM 800 C CA . ARG A 1 105 ? -33.338 23.871 14.736 1.00 51.66 105 ARG A CA 1
ATOM 801 C C . ARG A 1 105 ? -32.734 24.127 13.346 1.00 51.66 105 ARG A C 1
ATOM 803 O O . ARG A 1 105 ? -33.123 23.451 12.399 1.00 51.66 105 ARG A O 1
ATOM 810 N N . LYS A 1 106 ? -31.792 25.069 13.220 1.00 51.25 106 LYS A N 1
ATOM 811 C CA . LYS A 1 106 ? -31.092 25.442 11.981 1.00 51.25 106 LYS A CA 1
ATOM 812 C C . LYS A 1 106 ? -29.846 24.598 11.655 1.00 51.25 106 LYS A C 1
ATOM 814 O O . LYS A 1 106 ? -29.374 24.692 10.527 1.00 51.25 106 LYS A O 1
ATOM 819 N N . GLN A 1 107 ? -29.313 23.789 12.580 1.00 53.38 107 GLN A N 1
ATOM 820 C CA . GLN A 1 107 ? -28.086 22.989 12.374 1.00 53.38 107 GLN A CA 1
ATOM 821 C C . GLN A 1 107 ? -28.217 21.542 12.881 1.00 53.38 107 GLN A C 1
ATOM 823 O O . GLN A 1 107 ? -27.309 21.001 13.506 1.00 53.38 107 GLN A O 1
ATOM 828 N N . GLN A 1 108 ? -29.344 20.884 12.598 1.00 63.34 108 GLN A N 1
ATOM 829 C CA . GLN A 1 108 ? -29.566 19.502 13.029 1.00 63.34 108 GLN A CA 1
ATOM 830 C C . GLN A 1 108 ? -28.546 18.545 12.391 1.00 63.34 108 GLN A C 1
ATOM 832 O O . GLN A 1 108 ? -28.685 18.141 11.238 1.00 63.34 108 GLN A O 1
ATOM 837 N N . ARG A 1 109 ? -27.518 18.163 13.156 1.00 74.00 109 ARG A N 1
ATOM 838 C CA . ARG A 1 109 ? -26.577 17.108 12.779 1.00 74.00 109 ARG A CA 1
ATOM 839 C C . ARG A 1 109 ? -27.147 15.761 13.214 1.00 74.00 109 ARG A C 1
ATOM 841 O O . ARG A 1 109 ? -27.269 15.497 14.410 1.00 74.00 109 ARG A O 1
ATOM 848 N N . THR A 1 110 ? -27.480 14.916 12.243 1.00 87.38 110 THR A N 1
ATOM 849 C CA . THR A 1 110 ? -27.774 13.502 12.492 1.00 87.38 110 THR A CA 1
ATOM 850 C C . THR A 1 110 ? -26.474 12.705 12.443 1.00 87.38 110 THR A C 1
ATOM 852 O O . THR A 1 110 ? -25.677 12.868 11.519 1.00 87.38 110 THR A O 1
ATOM 855 N N . VAL A 1 111 ? -26.257 11.855 13.441 1.00 92.25 111 VAL A N 1
ATOM 856 C CA . VAL A 1 111 ? -25.090 10.978 13.564 1.00 92.25 111 VAL A CA 1
ATOM 857 C C . VAL A 1 111 ? -25.548 9.526 13.523 1.00 92.25 111 VAL A C 1
ATOM 859 O O . VAL A 1 111 ? -26.585 9.192 14.091 1.00 92.25 111 VAL A O 1
ATOM 862 N N . ARG A 1 112 ? -24.777 8.666 12.852 1.00 94.19 112 ARG A N 1
ATOM 863 C CA . ARG A 1 112 ? -24.967 7.214 12.891 1.00 94.19 112 ARG A CA 1
ATOM 864 C C . ARG A 1 112 ? -24.117 6.628 14.016 1.00 94.19 112 ARG A C 1
ATOM 866 O O . ARG A 1 112 ? -22.901 6.799 14.002 1.00 94.19 112 ARG A O 1
ATOM 873 N N . LEU A 1 113 ? -24.749 5.923 14.944 1.00 93.62 113 LEU A N 1
ATOM 874 C CA . LEU A 1 113 ? -24.104 5.117 15.974 1.00 93.62 113 LEU A CA 1
ATOM 875 C C . LEU A 1 113 ? -24.207 3.636 15.588 1.00 93.62 113 LEU A C 1
ATOM 877 O O . LEU A 1 113 ? -25.331 3.144 15.454 1.00 93.62 113 LEU A O 1
ATOM 881 N N . PRO A 1 114 ? -23.074 2.934 15.408 1.00 93.50 114 PRO A N 1
ATOM 882 C CA . PRO A 1 114 ? -23.071 1.488 15.213 1.00 93.50 114 PRO A CA 1
ATOM 883 C C . PRO A 1 114 ? -23.720 0.752 16.389 1.00 93.50 114 PRO A C 1
ATOM 885 O O . PRO A 1 114 ? -23.573 1.182 17.537 1.00 93.50 114 PRO A O 1
ATOM 888 N N . VAL A 1 115 ? -24.401 -0.362 16.118 1.00 90.75 115 VAL A N 1
ATOM 889 C CA . VAL A 1 115 ? -25.078 -1.176 17.146 1.00 90.75 115 VAL A CA 1
ATOM 890 C C . VAL A 1 115 ? -24.139 -1.592 18.287 1.00 90.75 115 VAL A C 1
ATOM 892 O O . VAL A 1 115 ? -24.522 -1.535 19.454 1.00 90.75 115 VAL A O 1
ATOM 895 N N . GLU A 1 116 ? -22.879 -1.914 17.982 1.00 88.62 116 GLU A N 1
ATOM 896 C CA . GLU A 1 116 ? -21.875 -2.312 18.975 1.00 88.62 116 GLU A CA 1
ATOM 897 C C . GLU A 1 116 ? -21.516 -1.149 19.903 1.00 88.62 116 GLU A C 1
ATOM 899 O O . GLU A 1 116 ? -21.383 -1.315 21.115 1.00 88.62 116 GLU A O 1
ATOM 904 N N . TYR A 1 117 ? -21.413 0.059 19.343 1.00 91.06 117 TYR A N 1
ATOM 905 C CA . TYR A 1 117 ? -21.165 1.260 20.130 1.00 91.06 117 TYR A CA 1
ATOM 906 C C . TYR A 1 117 ? -22.347 1.553 21.064 1.00 91.06 117 TYR A C 1
ATOM 908 O O . TYR A 1 117 ? -22.144 1.944 22.213 1.00 91.06 117 TYR A O 1
ATOM 916 N N . VAL A 1 118 ? -23.583 1.355 20.601 1.00 91.12 118 VAL A N 1
ATOM 917 C CA . VAL A 1 118 ? -24.785 1.559 21.424 1.00 91.12 118 VAL A CA 1
ATOM 918 C C . VAL A 1 118 ? -24.819 0.562 22.583 1.00 91.12 118 VAL A C 1
ATOM 920 O O . VAL A 1 118 ? -24.974 0.980 23.732 1.00 91.12 118 VAL A O 1
ATOM 923 N N . ALA A 1 119 ? -24.584 -0.717 22.289 1.00 87.69 119 ALA A N 1
ATOM 924 C CA . ALA A 1 119 ? -24.591 -1.793 23.273 1.00 87.69 119 ALA A CA 1
ATOM 925 C C . ALA A 1 119 ? -23.511 -1.634 24.353 1.00 87.69 119 ALA A C 1
ATOM 927 O O . ALA A 1 119 ? -23.730 -2.002 25.502 1.00 87.69 119 ALA A O 1
ATOM 928 N N . GLU A 1 120 ? -22.348 -1.065 24.028 1.00 84.88 120 GLU A N 1
ATOM 929 C CA . GLU A 1 120 ? -21.262 -0.916 25.005 1.00 84.88 120 GLU A CA 1
ATOM 930 C C . GLU A 1 120 ? -21.185 0.473 25.648 1.00 84.88 120 GLU A C 1
ATOM 932 O O . GLU A 1 120 ? -20.669 0.620 26.763 1.00 84.88 120 GLU A O 1
ATOM 937 N N . HIS A 1 121 ? -21.624 1.520 24.945 1.00 92.69 121 HIS A N 1
ATOM 938 C CA . HIS A 1 121 ? -21.267 2.904 25.269 1.00 92.69 121 HIS A CA 1
ATOM 939 C C . HIS A 1 121 ? -22.422 3.901 25.185 1.00 92.69 121 HIS A C 1
ATOM 941 O O . HIS A 1 121 ? -22.175 5.100 25.340 1.00 92.69 121 HIS A O 1
ATOM 947 N N . ALA A 1 122 ? -23.664 3.458 24.998 1.00 93.06 122 ALA A N 1
ATOM 948 C CA . ALA A 1 122 ? -24.838 4.310 25.144 1.00 93.06 122 ALA A CA 1
ATOM 949 C C . ALA A 1 122 ? -25.830 3.715 26.147 1.00 93.06 122 ALA A C 1
ATOM 951 O O . ALA A 1 122 ? -25.907 2.504 26.315 1.00 93.06 122 ALA A O 1
ATOM 952 N N . HIS A 1 123 ? -26.574 4.561 26.848 1.00 93.88 123 HIS A N 1
ATOM 953 C CA . HIS A 1 123 ? -27.650 4.136 27.747 1.00 93.88 123 HIS A CA 1
ATOM 954 C C . HIS A 1 123 ? -28.781 5.163 27.736 1.00 93.88 123 HIS A C 1
ATOM 956 O O . HIS A 1 123 ? -28.579 6.300 27.287 1.00 93.88 123 HIS A O 1
ATOM 962 N N . LEU A 1 124 ? -29.956 4.785 28.244 1.00 93.81 124 LEU A N 1
ATOM 963 C CA . LEU A 1 124 ? -31.073 5.718 28.398 1.00 93.81 124 LEU A CA 1
ATOM 964 C C . LEU A 1 124 ? -30.701 6.844 29.365 1.00 93.81 124 LEU A C 1
ATOM 966 O O . LEU A 1 124 ? -29.980 6.642 30.344 1.00 93.81 124 LEU A O 1
ATOM 970 N N . ALA A 1 125 ? -31.165 8.054 29.071 1.00 91.25 125 ALA A N 1
ATOM 971 C CA . ALA A 1 125 ? -30.732 9.262 29.768 1.00 91.25 125 ALA A CA 1
ATOM 972 C C . ALA A 1 125 ? -31.893 10.108 30.307 1.00 91.25 125 ALA A C 1
ATOM 974 O O . ALA A 1 125 ? -31.757 11.324 30.428 1.00 91.25 125 ALA A O 1
ATOM 975 N N . TYR A 1 126 ? -33.025 9.481 30.642 1.00 90.69 126 TYR A N 1
ATOM 976 C CA . TYR A 1 126 ? -34.146 10.167 31.292 1.00 90.69 126 TYR A CA 1
ATOM 977 C C . TYR A 1 126 ? -33.843 10.506 32.755 1.00 90.69 126 TYR A C 1
ATOM 979 O O . TYR A 1 126 ? -34.145 11.603 33.219 1.00 90.69 126 TYR A O 1
ATOM 987 N N . ALA A 1 127 ? -33.206 9.576 33.464 1.00 88.56 127 ALA A N 1
ATOM 988 C CA . ALA A 1 127 ? -32.729 9.718 34.827 1.00 88.56 127 ALA A CA 1
ATOM 989 C C . ALA A 1 127 ? -31.234 9.403 34.909 1.00 88.56 127 ALA A C 1
ATOM 991 O O . ALA A 1 127 ? -30.718 8.508 34.231 1.00 88.56 127 ALA A O 1
ATOM 992 N N . ALA A 1 128 ? -30.529 10.142 35.762 1.00 85.25 128 ALA A N 1
ATOM 993 C CA . ALA A 1 128 ? -29.111 9.940 36.018 1.00 85.25 128 ALA A CA 1
ATOM 994 C C . ALA A 1 128 ? -28.772 10.213 37.487 1.00 85.25 128 ALA A C 1
ATOM 996 O O . ALA A 1 128 ? -29.554 10.787 38.242 1.00 85.25 128 ALA A O 1
ATOM 997 N N . THR A 1 129 ? -27.579 9.805 37.909 1.00 80.75 129 THR A N 1
ATOM 998 C CA . THR A 1 129 ? -27.073 10.152 39.241 1.00 80.75 129 THR A CA 1
ATOM 999 C C . THR A 1 129 ? -26.704 11.633 39.324 1.00 80.75 129 THR A C 1
ATOM 1001 O O . THR A 1 129 ? -26.492 12.285 38.298 1.00 80.75 129 THR A O 1
ATOM 1004 N N . ALA A 1 130 ? -26.544 12.172 40.537 1.00 63.31 130 ALA A N 1
ATOM 1005 C CA . ALA A 1 130 ? -26.129 13.567 40.744 1.00 63.31 130 ALA A CA 1
ATOM 1006 C C . ALA A 1 130 ? -24.853 13.946 39.959 1.00 63.31 130 ALA A C 1
ATOM 1008 O O . ALA A 1 130 ? -24.742 15.043 39.412 1.00 63.31 130 ALA A O 1
ATOM 1009 N N . TYR A 1 131 ? -23.905 13.014 39.833 1.00 64.94 131 TYR A N 1
ATOM 1010 C CA . TYR A 1 131 ? -22.705 13.206 39.017 1.00 64.94 131 TYR A CA 1
ATOM 1011 C C . TYR A 1 131 ? -22.995 13.176 37.503 1.00 64.94 131 TYR A C 1
ATOM 1013 O O . TYR A 1 131 ? -22.334 13.862 36.725 1.00 64.94 131 TYR A O 1
ATOM 1021 N N . GLY A 1 132 ? -23.994 12.401 37.074 1.00 62.31 132 GLY A N 1
ATOM 1022 C CA . GLY A 1 132 ? -24.427 12.296 35.679 1.00 62.31 132 GLY A CA 1
ATOM 1023 C C . GLY A 1 132 ? -25.195 13.516 35.159 1.00 62.31 132 GLY A C 1
ATOM 1024 O O . GLY A 1 132 ? -25.096 13.813 33.972 1.00 62.31 132 GLY A O 1
ATOM 1025 N N . VAL A 1 133 ? -25.892 14.254 36.032 1.00 61.66 133 VAL A N 1
ATOM 1026 C CA . VAL A 1 133 ? -26.603 15.504 35.681 1.00 61.66 133 VAL A CA 1
ATOM 1027 C C . VAL A 1 133 ? -25.734 16.766 35.817 1.00 61.66 133 VAL A C 1
ATOM 1029 O O . VAL A 1 133 ? -26.208 17.886 35.613 1.00 61.66 133 VAL A O 1
ATOM 1032 N N . GLN A 1 134 ? -24.453 16.631 36.176 1.00 62.16 134 GLN A N 1
ATOM 1033 C CA . GLN A 1 134 ? -23.580 17.778 36.422 1.00 62.16 134 GLN A CA 1
ATOM 1034 C C . GLN A 1 134 ? -23.338 18.594 35.139 1.00 62.16 134 GLN A C 1
ATOM 1036 O O . GLN A 1 134 ? -22.750 18.109 34.178 1.00 62.16 134 GLN A O 1
ATOM 1041 N N . GLY A 1 135 ? -23.754 19.864 35.154 1.00 57.12 135 GLY A N 1
ATOM 1042 C CA . GLY A 1 135 ? -23.641 20.782 34.011 1.00 57.12 135 GLY A CA 1
ATOM 1043 C C . GLY A 1 135 ? -24.887 20.834 33.122 1.00 57.12 135 GLY A C 1
ATOM 1044 O O . GLY A 1 135 ? -24.992 21.731 32.290 1.00 57.12 135 GLY A O 1
ATOM 1045 N N . LEU A 1 136 ? -25.862 19.945 33.343 1.00 65.62 136 LEU A N 1
ATOM 1046 C CA . LEU A 1 136 ? -27.180 20.028 32.723 1.00 65.62 136 LEU A CA 1
ATOM 1047 C C . LEU A 1 136 ? -28.007 21.122 33.422 1.00 65.62 136 LEU A C 1
ATOM 1049 O O . LEU A 1 136 ? -27.966 21.251 34.649 1.00 65.62 136 LEU A O 1
ATOM 1053 N N . THR A 1 137 ? -28.744 21.917 32.648 1.00 65.06 137 THR A N 1
ATOM 1054 C CA . THR A 1 137 ? -29.757 22.852 33.163 1.00 65.06 137 THR A CA 1
ATOM 1055 C C . THR A 1 137 ? -31.027 22.695 32.343 1.00 65.06 137 THR A C 1
ATOM 1057 O O . THR A 1 137 ? -30.976 22.724 31.114 1.00 65.06 137 THR A O 1
ATOM 1060 N N . ALA A 1 138 ? -32.148 22.518 33.029 1.00 74.69 138 ALA A N 1
ATOM 1061 C CA . ALA A 1 138 ? -33.431 22.156 32.443 1.00 74.69 138 ALA A CA 1
ATOM 1062 C C . ALA A 1 138 ? -34.541 23.054 33.032 1.00 74.69 138 ALA A C 1
ATOM 1064 O O . ALA A 1 138 ? -34.321 23.639 34.095 1.00 74.69 138 ALA A O 1
ATOM 1065 N N . PRO A 1 139 ? -35.695 23.252 32.373 1.00 77.38 139 PRO A N 1
ATOM 1066 C CA . PRO A 1 139 ? -36.820 23.984 32.964 1.00 77.38 139 PRO A CA 1
ATOM 1067 C C . PRO A 1 139 ? -37.252 23.426 34.330 1.00 77.38 139 PRO A C 1
ATOM 1069 O O . PRO A 1 139 ? -37.373 24.185 35.296 1.00 77.38 139 PRO A O 1
ATOM 1072 N N . GLU A 1 140 ? -37.365 22.100 34.440 1.00 82.12 140 GLU A N 1
ATOM 1073 C CA . GLU A 1 140 ? -37.778 21.402 35.663 1.00 82.12 140 GLU A CA 1
ATOM 1074 C C . GLU A 1 140 ? -36.710 20.404 36.142 1.00 82.12 140 GLU A C 1
ATOM 1076 O O . GLU A 1 140 ? -35.980 19.813 35.342 1.00 82.12 140 GLU A O 1
ATOM 1081 N N . SER A 1 141 ? -36.612 20.194 37.457 1.00 83.50 141 SER A N 1
ATOM 1082 C CA . SER A 1 141 ? -35.827 19.103 38.045 1.00 83.50 141 SER A CA 1
ATOM 1083 C C . SER A 1 141 ? -36.639 18.273 39.032 1.00 83.50 141 SER A C 1
ATOM 1085 O O . SER A 1 141 ? -37.479 18.792 39.772 1.00 83.50 141 SER A O 1
ATOM 1087 N N . HIS A 1 142 ? -36.336 16.980 39.066 1.00 87.81 142 HIS A N 1
ATOM 1088 C CA . HIS A 1 142 ? -36.892 16.008 39.995 1.00 87.81 142 HIS A CA 1
ATOM 1089 C C . HIS A 1 142 ? -35.741 15.314 40.708 1.00 87.81 142 HIS A C 1
ATOM 1091 O O . HIS A 1 142 ? -34.896 14.688 40.076 1.00 87.81 142 HIS A O 1
ATOM 1097 N N . THR A 1 143 ? -35.685 15.427 42.027 1.00 82.81 143 THR A N 1
ATOM 1098 C CA . THR A 1 143 ? -34.672 14.763 42.853 1.00 82.81 143 THR A CA 1
ATOM 1099 C C . THR A 1 143 ? -35.355 13.753 43.752 1.00 82.81 143 THR A C 1
ATOM 1101 O O . THR A 1 143 ? -36.329 14.092 44.420 1.00 82.81 143 THR A O 1
ATOM 1104 N N . ILE A 1 144 ? -34.855 12.524 43.774 1.00 85.50 144 ILE A N 1
ATOM 1105 C CA . ILE A 1 144 ? -35.384 11.455 44.619 1.00 85.50 144 ILE A CA 1
ATOM 1106 C C . ILE A 1 144 ? -34.529 11.385 45.873 1.00 85.50 144 ILE A C 1
ATOM 1108 O O . ILE A 1 144 ? -33.332 11.122 45.789 1.00 85.50 144 ILE A O 1
ATOM 1112 N N . LEU A 1 145 ? -35.131 11.659 47.028 1.00 71.94 145 LEU A N 1
ATOM 1113 C CA . LEU A 1 145 ? -34.451 11.536 48.306 1.00 71.94 145 LEU A CA 1
ATOM 1114 C C . LEU A 1 145 ? -34.427 10.061 48.716 1.00 71.94 145 LEU A C 1
ATOM 1116 O O . LEU A 1 145 ? -35.477 9.442 48.875 1.00 71.94 145 LEU A O 1
ATOM 1120 N N . SER A 1 146 ? -33.227 9.521 48.897 1.00 72.25 146 SER A N 1
ATOM 1121 C CA . SER A 1 146 ? -32.993 8.219 49.519 1.00 72.25 146 SER A CA 1
ATOM 1122 C C . SER A 1 146 ? -31.788 8.313 50.452 1.00 72.25 146 SER A C 1
ATOM 1124 O O . SER A 1 146 ? -30.994 9.254 50.362 1.00 72.25 146 SER A O 1
ATOM 1126 N N . ASP A 1 147 ? -31.625 7.333 51.340 1.00 62.41 147 ASP A N 1
ATOM 1127 C CA . ASP A 1 147 ? -30.493 7.292 52.276 1.00 62.41 147 ASP A CA 1
ATOM 1128 C C . ASP A 1 147 ? -29.126 7.210 51.576 1.00 62.41 147 ASP A C 1
ATOM 1130 O O . ASP A 1 147 ? -28.108 7.572 52.164 1.00 62.41 147 ASP A O 1
ATOM 1134 N N . ALA A 1 148 ? -29.094 6.771 50.314 1.00 63.97 148 ALA A N 1
ATOM 1135 C CA . ALA A 1 148 ? -27.883 6.697 49.503 1.00 63.97 148 ALA A CA 1
ATOM 1136 C C . ALA A 1 148 ? -27.499 8.039 48.848 1.00 63.97 148 ALA A C 1
ATOM 1138 O O . ALA A 1 148 ? -26.403 8.157 48.292 1.00 63.97 148 ALA A O 1
ATOM 1139 N N . LEU A 1 149 ? -28.379 9.049 48.873 1.00 62.94 149 LEU A N 1
ATOM 1140 C CA . LEU A 1 149 ? -28.117 10.353 48.267 1.00 62.94 149 LEU A CA 1
ATOM 1141 C C . LEU A 1 149 ? -27.397 11.275 49.263 1.00 62.94 149 LEU A C 1
ATOM 1143 O O . LEU A 1 149 ? -27.936 11.626 50.313 1.00 62.94 149 LEU A O 1
ATOM 1147 N N . SER A 1 150 ? -26.180 11.701 48.914 1.00 61.91 150 SER A N 1
ATOM 1148 C CA . SER A 1 150 ? -25.391 12.625 49.740 1.00 61.91 150 SER A CA 1
ATOM 1149 C C . SER A 1 150 ? -25.961 14.045 49.743 1.00 61.91 150 SER A C 1
ATOM 1151 O O . SER A 1 150 ? -26.676 14.441 48.818 1.00 61.91 150 SER A O 1
ATOM 1153 N N . ALA A 1 151 ? -25.559 14.863 50.722 1.00 57.72 151 ALA A N 1
ATOM 1154 C CA . ALA A 1 151 ? -25.941 16.275 50.784 1.00 57.72 151 ALA A CA 1
ATOM 1155 C C . ALA A 1 151 ? -25.540 17.038 49.510 1.00 57.72 151 ALA A C 1
ATOM 1157 O O . ALA A 1 151 ? -26.319 17.829 48.971 1.00 57.72 151 ALA A O 1
ATOM 1158 N N . ALA A 1 152 ? -24.343 16.757 48.983 1.00 57.59 152 ALA A N 1
ATOM 1159 C CA . ALA A 1 152 ? -23.907 17.285 47.695 1.00 57.59 152 ALA A CA 1
ATOM 1160 C C . ALA A 1 152 ? -24.802 16.815 46.533 1.00 57.59 152 ALA A C 1
ATOM 1162 O O . ALA A 1 152 ? -25.100 17.605 45.638 1.00 57.59 152 ALA A O 1
ATOM 1163 N N . GLY A 1 153 ? -25.258 15.559 46.550 1.00 61.59 153 GLY A N 1
ATOM 1164 C CA . GLY A 1 153 ? -26.170 15.003 45.551 1.00 61.59 153 GLY A CA 1
ATOM 1165 C C . GLY A 1 153 ? -27.555 15.655 45.568 1.00 61.59 153 GLY A C 1
ATOM 1166 O O . GLY A 1 153 ? -28.057 16.039 44.511 1.00 61.59 153 GLY A O 1
ATOM 1167 N N . VAL A 1 154 ? -28.121 15.865 46.760 1.00 63.69 154 VAL A N 1
ATOM 1168 C CA . VAL A 1 154 ? -29.384 16.594 46.971 1.00 63.69 154 VAL A CA 1
ATOM 1169 C C . VAL A 1 154 ? -29.271 18.029 46.456 1.00 63.69 154 VAL A C 1
ATOM 1171 O O . VAL A 1 154 ? -30.112 18.476 45.675 1.00 63.69 154 VAL A O 1
ATOM 1174 N N . TYR A 1 155 ? -28.206 18.743 46.836 1.00 66.25 155 TYR A N 1
ATOM 1175 C CA . TYR A 1 155 ? -27.960 20.110 46.369 1.00 66.25 155 TYR A CA 1
ATOM 1176 C C . TYR A 1 155 ? -27.821 20.177 44.844 1.00 66.25 155 TYR A C 1
ATOM 1178 O O . TYR A 1 155 ? -28.411 21.037 44.189 1.00 66.25 155 TYR A O 1
ATOM 1186 N N . VAL A 1 156 ? -27.057 19.251 44.261 1.00 67.19 156 VAL A N 1
ATOM 1187 C CA . VAL A 1 156 ? -26.845 19.181 42.815 1.00 67.19 156 VAL A CA 1
ATOM 1188 C C . VAL A 1 156 ? -28.143 18.913 42.067 1.00 67.19 156 VAL A C 1
ATOM 1190 O O . VAL A 1 156 ? -28.345 19.563 41.049 1.00 67.19 156 VAL A O 1
ATOM 1193 N N . GLY A 1 157 ? -29.002 18.005 42.536 1.00 65.69 157 GLY A N 1
ATOM 1194 C CA . GLY A 1 157 ? -30.289 17.713 41.897 1.00 65.69 157 GLY A CA 1
ATOM 1195 C C . GLY A 1 157 ? -31.252 18.902 41.956 1.00 65.69 157 GLY A C 1
ATOM 1196 O O . GLY A 1 157 ? -31.772 19.331 40.926 1.00 65.69 157 GLY A O 1
ATOM 1197 N N . LEU A 1 158 ? -31.386 19.520 43.136 1.00 71.38 158 LEU A N 1
ATOM 1198 C CA . LEU A 1 158 ? -32.286 20.657 43.386 1.00 71.38 158 LEU A CA 1
ATOM 1199 C C . LEU A 1 158 ? -31.840 21.987 42.761 1.00 71.38 158 LEU A C 1
ATOM 1201 O O . LEU A 1 158 ? -32.508 23.003 42.941 1.00 71.38 158 LEU A O 1
ATOM 1205 N N . THR A 1 159 ? -30.724 22.000 42.033 1.00 66.50 159 THR A N 1
ATOM 1206 C CA . THR A 1 159 ? -30.203 23.183 41.331 1.00 66.50 159 THR A CA 1
ATOM 1207 C C . THR A 1 159 ? -30.151 23.005 39.812 1.00 66.50 159 THR A C 1
ATOM 1209 O O . THR A 1 159 ? -29.645 23.882 39.110 1.00 66.50 159 THR A O 1
ATOM 1212 N N . ARG A 1 160 ? -30.675 21.892 39.269 1.00 75.38 160 ARG A N 1
ATOM 1213 C CA . ARG A 1 160 ? -30.730 21.663 37.809 1.00 75.38 160 ARG A CA 1
ATOM 1214 C C . ARG A 1 160 ? -31.912 22.337 37.121 1.00 75.38 160 ARG A C 1
ATOM 1216 O O . ARG A 1 160 ? -31.807 22.616 35.926 1.00 75.38 160 ARG A O 1
ATOM 1223 N N . GLY A 1 161 ? -32.996 22.597 37.848 1.00 76.94 161 GLY A N 1
ATOM 1224 C CA . GLY A 1 161 ? -34.212 23.227 37.341 1.00 76.94 161 GLY A CA 1
ATOM 1225 C C . GLY A 1 161 ? -34.105 24.749 37.387 1.00 76.94 161 GLY A C 1
ATOM 1226 O O . GLY A 1 161 ? -33.769 25.315 38.430 1.00 76.94 161 GLY A O 1
ATOM 1227 N N . ARG A 1 162 ? -34.395 25.423 36.270 1.00 77.56 162 ARG A N 1
ATOM 1228 C CA . ARG A 1 162 ? -34.431 26.895 36.197 1.00 77.56 162 ARG A CA 1
ATOM 1229 C C . ARG A 1 162 ? -35.717 27.476 36.775 1.00 77.56 162 ARG A C 1
ATOM 1231 O O . ARG A 1 162 ? -35.679 28.568 37.332 1.00 77.56 162 ARG A O 1
ATOM 1238 N N . GLU A 1 163 ? -36.828 26.761 36.628 1.00 80.75 163 GLU A N 1
ATOM 1239 C CA . GLU A 1 163 ? -38.162 27.249 36.984 1.00 80.75 163 GLU A CA 1
ATOM 1240 C C . GLU A 1 163 ? -38.728 26.479 38.175 1.00 80.75 163 GLU A C 1
ATOM 1242 O O . GLU A 1 163 ? -39.162 27.082 39.154 1.00 80.75 163 GLU A O 1
ATOM 1247 N N . THR A 1 164 ? -38.666 25.145 38.126 1.00 80.31 164 THR A N 1
ATOM 1248 C CA . THR A 1 164 ? -39.224 24.280 39.171 1.00 80.31 164 THR A CA 1
ATOM 1249 C C . THR A 1 164 ? -38.214 23.224 39.609 1.00 80.31 164 THR A C 1
ATOM 1251 O O . THR A 1 164 ? -37.593 22.565 38.780 1.00 80.31 164 THR A O 1
ATOM 1254 N N . ASN A 1 165 ? -38.066 23.030 40.922 1.00 77.75 165 ASN A N 1
ATOM 1255 C CA . ASN A 1 165 ? -37.249 21.964 41.504 1.00 77.75 165 ASN A CA 1
ATOM 1256 C C . ASN A 1 165 ? -38.110 21.168 42.497 1.00 77.75 165 ASN A C 1
ATOM 1258 O O . ASN A 1 165 ? -38.570 21.717 43.500 1.00 77.75 165 ASN A O 1
ATOM 1262 N N . ARG A 1 166 ? -38.367 19.888 42.209 1.00 84.44 166 ARG A N 1
ATOM 1263 C CA . ARG A 1 166 ? -39.204 18.996 43.025 1.00 84.44 166 ARG A CA 1
ATOM 1264 C C . ARG A 1 166 ? -38.334 17.960 43.733 1.00 84.44 166 ARG A C 1
ATOM 1266 O O . ARG A 1 166 ? -37.618 17.196 43.094 1.00 84.44 166 ARG A O 1
ATOM 1273 N N . LEU A 1 167 ? -38.439 17.897 45.058 1.00 80.12 167 LEU A N 1
ATOM 1274 C CA . LEU A 1 167 ? -37.903 16.793 45.857 1.00 80.12 167 LEU A CA 1
ATOM 1275 C C . LEU A 1 167 ? -39.003 15.750 46.085 1.00 80.12 167 LEU A C 1
ATOM 1277 O O . LEU A 1 167 ? -40.091 16.101 46.553 1.00 80.12 167 LEU A O 1
ATOM 1281 N N . HIS A 1 168 ? -38.732 14.492 45.767 1.00 83.69 168 HIS A N 1
ATOM 1282 C CA . HIS A 1 168 ? -39.606 13.349 46.010 1.00 83.69 168 HIS A CA 1
ATOM 1283 C C . HIS A 1 168 ? -39.088 12.592 47.232 1.00 83.69 168 HIS A C 1
ATOM 1285 O O . HIS A 1 168 ? -37.919 12.217 47.256 1.00 83.69 168 HIS A O 1
ATOM 1291 N N . VAL A 1 169 ? -39.939 12.401 48.240 1.00 73.94 169 VAL A N 1
ATOM 1292 C CA . VAL A 1 169 ? -39.576 11.775 49.518 1.00 73.94 169 VAL A CA 1
ATOM 1293 C C . VAL A 1 169 ? -40.606 10.704 49.855 1.00 73.94 169 VAL A C 1
ATOM 1295 O O . VAL A 1 169 ? -41.803 10.960 49.722 1.00 73.94 169 VAL A O 1
ATOM 1298 N N . VAL A 1 170 ? -40.144 9.528 50.277 1.00 76.12 170 VAL A N 1
ATOM 1299 C CA . VAL A 1 170 ? -41.008 8.497 50.866 1.00 76.12 170 VAL A CA 1
ATOM 1300 C C . VAL A 1 170 ? -41.127 8.797 52.353 1.00 76.12 170 VAL A C 1
ATOM 1302 O O . VAL A 1 170 ? -40.160 8.640 53.091 1.00 76.12 170 VAL A O 1
ATOM 1305 N N . ALA A 1 171 ? -42.278 9.301 52.780 1.00 65.88 171 ALA A N 1
ATOM 1306 C CA . ALA A 1 171 ? -42.479 9.724 54.160 1.00 65.88 171 ALA A CA 1
ATOM 1307 C C . ALA A 1 171 ? -43.965 9.739 54.510 1.00 65.88 171 ALA A C 1
ATOM 1309 O O . ALA A 1 171 ? -44.804 10.072 53.667 1.00 65.88 171 ALA A O 1
ATOM 1310 N N . ALA A 1 172 ? -44.271 9.427 55.768 1.00 60.56 172 ALA A N 1
ATOM 1311 C CA . ALA A 1 172 ? -45.642 9.389 56.271 1.00 60.56 172 ALA A CA 1
ATOM 1312 C C . ALA A 1 172 ? -46.284 10.788 56.313 1.00 60.56 172 ALA A C 1
ATOM 1314 O O . ALA A 1 172 ? -47.481 10.940 56.067 1.00 60.56 172 ALA A O 1
ATOM 1315 N N . ASP A 1 173 ? -45.488 11.822 56.602 1.00 58.12 173 ASP A N 1
ATOM 1316 C CA . ASP A 1 173 ? -45.925 13.215 56.642 1.00 58.12 173 ASP A CA 1
ATOM 1317 C C . ASP A 1 173 ? -44.766 14.207 56.395 1.00 58.12 173 ASP A C 1
ATOM 1319 O O . ASP A 1 173 ? -43.622 13.835 56.123 1.00 58.12 173 ASP A O 1
ATOM 1323 N N . LEU A 1 174 ? -45.066 15.511 56.446 1.00 58.81 174 LEU A N 1
ATOM 1324 C CA . LEU A 1 174 ? -44.072 16.573 56.244 1.00 58.81 174 LEU A CA 1
ATOM 1325 C C . LEU A 1 174 ? -43.024 16.655 57.366 1.00 58.81 174 LEU A C 1
ATOM 1327 O O . LEU A 1 174 ? -41.936 17.181 57.128 1.00 58.81 174 LEU A O 1
ATOM 1331 N N . GLY A 1 175 ? -43.348 16.192 58.574 1.00 49.84 175 GLY A N 1
ATOM 1332 C CA . GLY A 1 175 ? -42.416 16.112 59.696 1.00 49.84 175 GLY A CA 1
ATOM 1333 C C . GLY A 1 175 ? -41.354 15.050 59.439 1.00 49.84 175 GLY A C 1
ATOM 1334 O O . GLY A 1 175 ? -40.169 15.382 59.434 1.00 49.84 175 GLY A O 1
ATOM 1335 N N . ASP A 1 176 ? -41.789 13.834 59.107 1.00 52.31 176 ASP A N 1
ATOM 1336 C CA . ASP A 1 176 ? -40.930 12.710 58.706 1.00 52.31 176 ASP A CA 1
ATOM 1337 C C . ASP A 1 176 ? -40.061 13.080 57.489 1.00 52.31 176 ASP A C 1
ATOM 1339 O O . ASP A 1 176 ? -38.834 12.973 57.515 1.00 52.31 176 ASP A O 1
ATOM 1343 N N . ALA A 1 177 ? -40.653 13.695 56.459 1.00 61.34 177 ALA A N 1
ATOM 1344 C CA . ALA A 1 177 ? -39.895 14.151 55.293 1.00 61.34 177 ALA A CA 1
ATOM 1345 C C . ALA A 1 177 ? -38.816 15.193 55.633 1.00 61.34 177 ALA A C 1
ATOM 1347 O O . ALA A 1 177 ? -37.740 15.206 55.028 1.00 61.34 177 ALA A O 1
ATOM 1348 N N . ARG A 1 178 ? -39.088 16.087 56.594 1.00 54.78 178 ARG A N 1
ATOM 1349 C CA . ARG A 1 178 ? -38.118 17.089 57.053 1.00 54.78 178 ARG A CA 1
ATOM 1350 C C . ARG A 1 178 ? -36.989 16.440 57.853 1.00 54.78 178 ARG A C 1
ATOM 1352 O O . ARG A 1 178 ? -35.843 16.872 57.714 1.00 54.78 178 ARG A O 1
ATOM 1359 N N . GLU A 1 179 ? -37.292 15.432 58.664 1.00 57.44 179 GLU A N 1
ATOM 1360 C CA . GLU A 1 179 ? -36.295 14.656 59.407 1.00 57.44 179 GLU A CA 1
ATOM 1361 C C . GLU A 1 179 ? -35.379 13.882 58.457 1.00 57.44 179 GLU A C 1
ATOM 1363 O O . GLU A 1 179 ? -34.161 14.024 58.551 1.00 57.44 179 GLU A O 1
ATOM 1368 N N . GLN A 1 180 ? -35.935 13.183 57.465 1.00 61.59 180 GLN A N 1
ATOM 1369 C CA . GLN A 1 180 ? -35.155 12.474 56.445 1.00 61.59 180 GLN A CA 1
ATOM 1370 C C . GLN A 1 180 ? -34.276 13.417 55.609 1.00 61.59 180 GLN A C 1
ATOM 1372 O O . GLN A 1 180 ? -33.103 13.131 55.353 1.00 61.59 180 GLN A O 1
ATOM 1377 N N . PHE A 1 181 ? -34.806 14.581 55.220 1.00 60.53 181 PHE A N 1
ATOM 1378 C CA . PHE A 1 181 ? -34.037 15.607 54.512 1.00 60.53 181 PHE A CA 1
ATOM 1379 C C . PHE A 1 181 ? -32.881 16.146 55.363 1.00 60.53 181 PHE A C 1
ATOM 1381 O O . PHE A 1 181 ? -31.758 16.277 54.876 1.00 60.53 181 PHE A O 1
ATOM 1388 N N . THR A 1 182 ? -33.132 16.419 56.645 1.00 58.56 182 THR A N 1
ATOM 1389 C CA . THR A 1 182 ? -32.107 16.907 57.579 1.00 58.56 182 THR A CA 1
ATOM 1390 C C . THR A 1 182 ? -31.039 15.841 57.819 1.00 58.56 182 THR A C 1
ATOM 1392 O O . THR A 1 182 ? -29.853 16.137 57.700 1.00 58.56 182 THR A O 1
ATOM 1395 N N . ALA A 1 183 ? -31.441 14.584 58.029 1.00 58.78 183 ALA A N 1
ATOM 1396 C CA . ALA A 1 183 ? -30.530 13.457 58.201 1.00 58.78 183 ALA A CA 1
ATOM 1397 C C . ALA A 1 183 ? -29.621 13.250 56.975 1.00 58.78 183 ALA A C 1
ATOM 1399 O O . ALA A 1 183 ? -28.416 13.052 57.127 1.00 58.78 183 ALA A O 1
ATOM 1400 N N . SER A 1 184 ? -30.157 13.359 55.754 1.00 59.78 184 SER A N 1
ATOM 1401 C CA . SER A 1 184 ? -29.362 13.305 54.514 1.00 59.78 184 SER A CA 1
ATOM 1402 C C . SER A 1 184 ? -28.335 14.450 54.422 1.00 59.78 184 SER A C 1
ATOM 1404 O O . SER A 1 184 ? -27.194 14.226 54.009 1.00 59.78 184 SER A O 1
ATOM 1406 N N . LEU A 1 185 ? -28.690 15.663 54.868 1.00 52.53 185 LEU A N 1
ATOM 1407 C CA . LEU A 1 185 ? -27.786 16.822 54.868 1.00 52.53 185 LEU A CA 1
ATOM 1408 C C . LEU A 1 185 ? -26.724 16.790 55.981 1.00 52.53 185 LEU A C 1
ATOM 1410 O O . LEU A 1 185 ? -25.632 17.336 55.805 1.00 52.53 185 LEU A O 1
ATOM 1414 N N . GLU A 1 186 ? -27.029 16.174 57.122 1.00 46.62 186 GLU A N 1
ATOM 1415 C CA . GLU A 1 186 ? -26.131 16.084 58.278 1.00 46.62 186 GLU A CA 1
ATOM 1416 C C . GLU A 1 186 ? -25.091 14.965 58.144 1.00 46.62 186 GLU A C 1
ATOM 1418 O O . GLU A 1 186 ? -23.941 15.165 58.553 1.00 46.62 186 GLU A O 1
ATOM 1423 N N . ARG A 1 187 ? -25.439 13.848 57.487 1.00 54.03 187 ARG A N 1
ATOM 1424 C CA . ARG A 1 187 ? -24.516 12.731 57.193 1.00 54.03 187 ARG A CA 1
ATOM 1425 C C . ARG A 1 187 ? -23.233 13.206 56.491 1.00 54.03 187 ARG A C 1
ATOM 1427 O O . ARG A 1 187 ? -22.134 12.839 56.883 1.00 54.03 187 ARG A O 1
ATOM 1434 N N . ASP A 1 188 ? -23.319 14.149 55.550 1.00 43.72 188 ASP A N 1
ATOM 1435 C CA . ASP A 1 188 ? -22.142 14.654 54.809 1.00 43.72 188 ASP A CA 1
ATOM 1436 C C . ASP A 1 188 ? -21.278 15.667 55.612 1.00 43.72 188 ASP A C 1
ATOM 1438 O O . ASP A 1 188 ? -20.130 15.948 55.256 1.00 43.72 188 ASP A O 1
ATOM 1442 N N . ARG A 1 189 ? -21.795 16.229 56.724 1.00 39.09 189 ARG A N 1
ATOM 1443 C CA . ARG A 1 189 ? -21.026 17.109 57.636 1.00 39.09 189 ARG A CA 1
ATOM 1444 C C . ARG A 1 189 ? -20.403 16.366 58.819 1.00 39.09 189 ARG A C 1
ATOM 1446 O O . ARG A 1 189 ? -19.382 16.833 59.324 1.00 39.09 189 ARG A O 1
ATOM 1453 N N . ALA A 1 190 ? -20.983 15.246 59.249 1.00 42.16 190 ALA A N 1
ATOM 1454 C CA . ALA A 1 190 ? -20.485 14.443 60.367 1.00 42.16 190 ALA A CA 1
ATOM 1455 C C . ALA A 1 190 ? -19.571 13.279 59.928 1.00 42.16 190 ALA A C 1
ATOM 1457 O O . ALA A 1 190 ? -18.639 12.933 60.655 1.00 42.16 190 ALA A O 1
ATOM 1458 N N . ASP A 1 191 ? -19.753 12.730 58.720 1.00 46.03 191 ASP A N 1
ATOM 1459 C CA . ASP A 1 191 ? -19.160 11.441 58.329 1.00 46.03 191 ASP A CA 1
ATOM 1460 C C . ASP A 1 191 ? -17.919 11.530 57.436 1.00 46.03 191 ASP A C 1
ATOM 1462 O O . ASP A 1 191 ? -17.645 10.646 56.622 1.00 46.03 191 ASP A O 1
ATOM 1466 N N . ARG A 1 192 ? -17.049 12.522 57.653 1.00 46.91 192 ARG A N 1
ATOM 1467 C CA . ARG A 1 192 ? -15.652 12.356 57.218 1.00 46.91 192 ARG A CA 1
ATOM 1468 C C . ARG A 1 192 ? -14.884 11.491 58.219 1.00 46.91 192 ARG A C 1
ATOM 1470 O O . ARG A 1 192 ? -14.068 11.991 58.986 1.00 46.91 192 ARG A O 1
ATOM 1477 N N . GLY A 1 193 ? -15.090 10.174 58.140 1.00 48.81 193 GLY A N 1
ATOM 1478 C CA . GLY A 1 193 ? -13.951 9.250 58.208 1.00 48.81 193 GLY A CA 1
ATOM 1479 C C . GLY A 1 193 ? -14.052 7.969 59.040 1.00 48.81 193 GLY A C 1
ATOM 1480 O O . GLY A 1 193 ? -13.211 7.104 58.816 1.00 48.81 193 GLY A O 1
ATOM 1481 N N . LEU A 1 194 ? -15.007 7.786 59.965 1.00 42.16 194 LEU A N 1
ATOM 1482 C CA . LEU A 1 194 ? -14.935 6.632 60.891 1.00 42.16 194 LEU A CA 1
ATOM 1483 C C . LEU A 1 194 ? -16.245 5.861 61.130 1.00 42.16 194 LEU A C 1
ATOM 1485 O O . LEU A 1 194 ? -16.201 4.638 61.275 1.00 42.16 194 LEU A O 1
ATOM 1489 N N . VAL A 1 195 ? -17.407 6.519 61.124 1.00 46.72 195 VAL A N 1
ATOM 1490 C CA . VAL A 1 195 ? -18.699 5.847 61.372 1.00 46.72 195 VAL A CA 1
ATOM 1491 C C . VAL A 1 195 ? -19.126 5.014 60.161 1.00 46.72 195 VAL A C 1
ATOM 1493 O O . VAL A 1 195 ? -19.460 3.845 60.318 1.00 46.72 195 VAL A O 1
ATOM 1496 N N . GLU A 1 196 ? -18.949 5.531 58.942 1.00 44.12 196 GLU A N 1
ATOM 1497 C CA . GLU A 1 196 ? -19.247 4.814 57.692 1.00 44.12 196 GLU A CA 1
ATOM 1498 C C . GLU A 1 196 ? -18.414 3.523 57.514 1.00 44.12 196 GLU A C 1
ATOM 1500 O O . GLU A 1 196 ? -18.879 2.534 56.948 1.00 44.12 196 GLU A O 1
ATOM 1505 N N . ALA A 1 197 ? -17.190 3.499 58.054 1.00 46.44 197 ALA A N 1
ATOM 1506 C CA . ALA A 1 197 ? -16.327 2.317 58.070 1.00 46.44 197 ALA A CA 1
ATOM 1507 C C . ALA A 1 197 ? -16.707 1.320 59.183 1.00 46.44 197 ALA A C 1
ATOM 1509 O O . ALA A 1 197 ? -16.558 0.111 59.007 1.00 46.44 197 ALA A O 1
ATOM 1510 N N . THR A 1 198 ? -17.230 1.812 60.309 1.00 45.56 198 THR A N 1
ATOM 1511 C CA . THR A 1 198 ? -17.586 0.996 61.483 1.00 45.56 198 THR A CA 1
ATOM 1512 C C . THR A 1 198 ? -18.985 0.384 61.352 1.00 45.56 198 THR A C 1
ATOM 1514 O O . THR A 1 198 ? -19.194 -0.765 61.732 1.00 45.56 198 THR A O 1
ATOM 1517 N N . GLN A 1 199 ? -19.928 1.086 60.723 1.00 48.19 199 GLN A N 1
ATOM 1518 C CA . GLN A 1 199 ? -21.301 0.616 60.519 1.00 48.19 199 GLN A CA 1
ATOM 1519 C C . GLN A 1 199 ? -21.390 -0.400 59.368 1.00 48.19 199 GLN A C 1
ATOM 1521 O O . GLN A 1 199 ? -22.065 -1.420 59.508 1.00 48.19 199 GLN A O 1
ATOM 1526 N N . ARG A 1 200 ? -20.586 -0.225 58.301 1.00 51.41 200 ARG A N 1
ATOM 1527 C CA . ARG A 1 200 ? -20.360 -1.274 57.283 1.00 51.41 200 ARG A CA 1
ATOM 1528 C C . ARG A 1 200 ? -19.705 -2.532 57.867 1.00 51.41 200 ARG A C 1
ATOM 1530 O O . ARG A 1 200 ? -19.930 -3.620 57.349 1.00 51.41 200 ARG A O 1
ATOM 1537 N N . ALA A 1 201 ? -18.929 -2.404 58.947 1.00 43.03 201 ALA A N 1
ATOM 1538 C CA . ALA A 1 201 ? -18.328 -3.541 59.643 1.00 43.03 201 ALA A CA 1
ATOM 1539 C C . ALA A 1 201 ? -19.279 -4.206 60.662 1.00 43.03 201 ALA A C 1
ATOM 1541 O O . ALA A 1 201 ? -19.219 -5.419 60.829 1.00 43.03 201 ALA A O 1
ATOM 1542 N N . GLN A 1 202 ? -20.180 -3.461 61.316 1.00 40.00 202 GLN A N 1
ATOM 1543 C CA . GLN A 1 202 ? -21.124 -4.011 62.305 1.00 40.00 202 GLN A CA 1
ATOM 1544 C C . GLN A 1 202 ? -22.348 -4.695 61.678 1.00 40.00 202 GLN A C 1
ATOM 1546 O O . GLN A 1 202 ? -22.758 -5.750 62.162 1.00 40.00 202 GLN A O 1
ATOM 1551 N N . VAL A 1 203 ? -22.882 -4.181 60.562 1.00 43.88 203 VAL A N 1
ATOM 1552 C CA . VAL A 1 203 ? -23.954 -4.868 59.809 1.00 43.88 203 VAL A CA 1
ATOM 1553 C C . VAL A 1 203 ? -23.434 -6.165 59.169 1.00 43.88 203 VAL A C 1
ATOM 1555 O O . VAL A 1 203 ? -24.161 -7.152 59.091 1.00 43.88 203 VAL A O 1
ATOM 1558 N N . ALA A 1 204 ? -22.141 -6.226 58.831 1.00 42.03 204 ALA A N 1
ATOM 1559 C CA . ALA A 1 204 ? -21.490 -7.435 58.325 1.00 42.03 204 ALA A CA 1
ATOM 1560 C C . ALA A 1 204 ? -21.296 -8.550 59.380 1.00 42.03 204 ALA A C 1
ATOM 1562 O O . ALA A 1 204 ? -20.966 -9.673 59.007 1.00 42.03 204 ALA A O 1
ATOM 1563 N N . VAL A 1 205 ? -21.499 -8.279 60.678 1.00 41.06 205 VAL A N 1
ATOM 1564 C CA . VAL A 1 205 ? -21.231 -9.243 61.769 1.00 41.06 205 VAL A CA 1
ATOM 1565 C C . VAL A 1 205 ? -22.510 -9.775 62.446 1.00 41.06 205 VAL A C 1
ATOM 1567 O O . VAL A 1 205 ? -22.454 -10.797 63.121 1.00 41.06 205 VAL A O 1
ATOM 1570 N N . SER A 1 206 ? -23.687 -9.181 62.216 1.00 41.91 206 SER A N 1
ATOM 1571 C CA . SER A 1 206 ? -24.948 -9.602 62.869 1.00 41.91 206 SER A CA 1
ATOM 1572 C C . SER A 1 206 ? -25.808 -10.608 62.072 1.00 41.91 206 SER A C 1
ATOM 1574 O O . SER A 1 206 ? -26.860 -11.017 62.558 1.00 41.91 206 SER A O 1
ATOM 1576 N N . GLY A 1 207 ? -25.413 -11.006 60.859 1.00 39.47 207 GLY A N 1
ATOM 1577 C CA . GLY A 1 207 ? -26.281 -11.730 59.911 1.00 39.47 207 GLY A CA 1
ATOM 1578 C C . GLY A 1 207 ? -25.977 -13.217 59.691 1.00 39.47 207 GLY A C 1
ATOM 1579 O O . GLY A 1 207 ? -26.140 -13.693 58.571 1.00 39.47 207 GLY A O 1
ATOM 1580 N N . LEU A 1 208 ? -25.503 -13.952 60.704 1.00 37.84 208 LEU A N 1
ATOM 1581 C CA . LEU A 1 208 ? -25.256 -15.401 60.612 1.00 37.84 208 LEU A CA 1
ATOM 1582 C C . LEU A 1 208 ? -26.572 -16.199 60.704 1.00 37.84 208 LEU A C 1
ATOM 1584 O O . LEU A 1 208 ? -26.919 -16.726 61.757 1.00 37.84 208 LEU A O 1
ATOM 1588 N N . THR A 1 209 ? -27.294 -16.293 59.587 1.00 41.97 209 THR A N 1
ATOM 1589 C CA . THR A 1 209 ? -28.272 -17.362 59.308 1.00 41.97 209 THR A CA 1
ATOM 1590 C C . THR A 1 209 ? -28.045 -17.870 57.883 1.00 41.97 209 THR A C 1
ATOM 1592 O O . THR A 1 209 ? -27.564 -17.113 57.038 1.00 41.97 209 THR A O 1
ATOM 1595 N N . ASP A 1 210 ? -28.349 -19.148 57.633 1.00 43.41 210 ASP A N 1
ATOM 1596 C CA . ASP A 1 210 ? -28.028 -19.861 56.383 1.00 43.41 210 ASP A CA 1
ATOM 1597 C C . ASP A 1 210 ? -28.704 -19.280 55.114 1.00 43.41 210 ASP A C 1
ATOM 1599 O O . ASP A 1 210 ? -28.263 -19.593 54.012 1.00 43.41 210 ASP A O 1
ATOM 1603 N N . ASP A 1 211 ? -29.670 -18.360 55.259 1.00 48.12 211 ASP A N 1
ATOM 1604 C CA . ASP A 1 211 ? -30.393 -17.666 54.173 1.00 48.12 211 ASP A CA 1
ATOM 1605 C C . ASP A 1 211 ? -30.277 -16.117 54.265 1.00 48.12 211 ASP A C 1
ATOM 1607 O O . ASP A 1 211 ? -31.251 -15.386 54.086 1.00 48.12 211 ASP A O 1
ATOM 1611 N N . GLY A 1 212 ? -29.095 -15.587 54.618 1.00 48.94 212 GLY A N 1
ATOM 1612 C CA . GLY A 1 212 ? -28.850 -14.143 54.828 1.00 48.94 212 GLY A CA 1
ATOM 1613 C C . GLY A 1 212 ? -27.868 -13.464 53.844 1.00 48.94 212 GLY A C 1
ATOM 1614 O O . GLY A 1 212 ? -27.373 -14.109 52.921 1.00 48.94 212 GLY A O 1
ATOM 1615 N N . PRO A 1 213 ? -27.479 -12.183 54.076 1.00 48.09 213 PRO A N 1
ATOM 1616 C CA . PRO A 1 213 ? -26.633 -11.345 53.192 1.00 48.09 213 PRO A CA 1
ATOM 1617 C C . PRO A 1 213 ? -25.278 -11.956 52.799 1.00 48.09 213 PRO A C 1
ATOM 1619 O O . PRO A 1 213 ? -24.635 -11.535 51.840 1.00 48.09 213 PRO A O 1
ATOM 1622 N N . VAL A 1 214 ? -24.817 -12.967 53.538 1.00 47.66 214 VAL A N 1
ATOM 1623 C CA . VAL A 1 214 ? -23.629 -13.762 53.205 1.00 47.66 214 VAL A CA 1
ATOM 1624 C C . VAL A 1 214 ? -23.851 -14.583 51.931 1.00 47.66 214 VAL A C 1
ATOM 1626 O O . VAL A 1 214 ? -22.921 -14.728 51.142 1.00 47.66 214 VAL A O 1
ATOM 1629 N N . GLN A 1 215 ? -25.066 -15.080 51.686 1.00 51.62 215 GLN A N 1
ATOM 1630 C CA . GLN A 1 215 ? -25.434 -15.748 50.441 1.00 51.62 215 GLN A CA 1
ATOM 1631 C C . GLN A 1 215 ? -25.432 -14.758 49.268 1.00 51.62 215 GLN A C 1
ATOM 1633 O O . GLN A 1 215 ? -24.899 -15.091 48.214 1.00 51.62 215 GLN A O 1
ATOM 1638 N N . GLU A 1 216 ? -25.911 -13.525 49.464 1.00 52.97 216 GLU A N 1
ATOM 1639 C CA . GLU A 1 216 ? -25.864 -12.455 48.453 1.00 52.97 216 GLU A CA 1
ATOM 1640 C C . GLU A 1 216 ? -24.427 -12.018 48.145 1.00 52.97 216 GLU A C 1
ATOM 1642 O O . GLU A 1 216 ? -24.034 -11.938 46.983 1.00 52.97 216 GLU A O 1
ATOM 1647 N N . VAL A 1 217 ? -23.591 -11.825 49.169 1.00 50.16 217 VAL A N 1
ATOM 1648 C CA . VAL A 1 217 ? -22.164 -11.517 48.993 1.00 50.16 217 VAL A CA 1
ATOM 1649 C C . VAL A 1 217 ? -21.425 -12.688 48.340 1.00 50.16 217 VAL A C 1
ATOM 1651 O O . VAL A 1 217 ? -20.574 -12.468 47.481 1.00 50.16 217 VAL A O 1
ATOM 1654 N N . ASN A 1 218 ? -21.738 -13.937 48.691 1.00 55.06 218 ASN A N 1
ATOM 1655 C CA . ASN A 1 218 ? -21.149 -15.111 48.045 1.00 55.06 218 ASN A CA 1
ATOM 1656 C C . ASN A 1 218 ? -21.639 -15.279 46.599 1.00 55.06 218 ASN A C 1
ATOM 1658 O O . ASN A 1 218 ? -20.839 -15.645 45.737 1.00 55.06 218 ASN A O 1
ATOM 1662 N N . ALA A 1 219 ? -22.902 -14.958 46.306 1.00 63.66 219 ALA A N 1
ATOM 1663 C CA . ALA A 1 219 ? -23.455 -14.941 44.956 1.00 63.66 219 ALA A CA 1
ATOM 1664 C C . ALA A 1 219 ? -22.808 -13.842 44.102 1.00 63.66 219 ALA A C 1
ATOM 1666 O O . ALA A 1 219 ? -22.413 -14.106 42.965 1.00 63.66 219 ALA A O 1
ATOM 1667 N N . GLU A 1 220 ? -22.600 -12.648 44.659 1.00 55.03 220 GLU A N 1
ATOM 1668 C CA . GLU A 1 220 ? -21.944 -11.538 43.966 1.00 55.03 220 GLU A CA 1
ATOM 1669 C C . GLU A 1 220 ? -20.440 -11.793 43.785 1.00 55.03 220 GLU A C 1
ATOM 1671 O O . GLU A 1 220 ? -19.893 -11.553 42.710 1.00 55.03 220 GLU A O 1
ATOM 1676 N N . ARG A 1 221 ? -19.756 -12.398 44.767 1.00 53.06 221 ARG A N 1
ATOM 1677 C CA . ARG A 1 221 ? -18.370 -12.876 44.597 1.00 53.06 221 ARG A CA 1
ATOM 1678 C C . ARG A 1 221 ? -18.281 -13.957 43.524 1.00 53.06 221 ARG A C 1
ATOM 1680 O O . ARG A 1 221 ? -17.384 -13.891 42.690 1.00 53.06 221 ARG A O 1
ATOM 1687 N N . ALA A 1 222 ? -19.216 -14.906 43.487 1.00 63.22 222 ALA A N 1
ATOM 1688 C CA . ALA A 1 222 ? -19.272 -15.921 42.436 1.00 63.22 222 ALA A CA 1
ATOM 1689 C C . ALA A 1 222 ? -19.549 -15.303 41.053 1.00 63.22 222 ALA A C 1
ATOM 1691 O O . ALA A 1 222 ? -18.956 -15.727 40.058 1.00 63.22 222 ALA A O 1
ATOM 1692 N N . ARG A 1 223 ? -20.404 -14.273 40.974 1.00 69.62 223 ARG A N 1
ATOM 1693 C CA . ARG A 1 223 ? -20.667 -13.501 39.752 1.00 69.62 223 ARG A CA 1
ATOM 1694 C C . ARG A 1 223 ? -19.420 -12.754 39.278 1.00 69.62 223 ARG A C 1
ATOM 1696 O O . ARG A 1 223 ? -19.061 -12.878 38.108 1.00 69.62 223 ARG A O 1
ATOM 1703 N N . LEU A 1 224 ? -18.738 -12.036 40.170 1.00 56.59 224 LEU A N 1
ATOM 1704 C CA . LEU A 1 224 ? -17.496 -11.320 39.870 1.00 56.59 224 LEU A CA 1
ATOM 1705 C C . LEU A 1 224 ? -16.373 -12.281 39.468 1.00 56.59 224 LEU A C 1
ATOM 1707 O O . LEU A 1 224 ? -15.690 -12.022 38.483 1.00 56.59 224 LEU A O 1
ATOM 1711 N N . SER A 1 225 ? -16.222 -13.424 40.143 1.00 59.44 225 SER A N 1
ATOM 1712 C CA . SER A 1 225 ? -15.272 -14.469 39.742 1.00 59.44 225 SER A CA 1
ATOM 1713 C C . SER A 1 225 ? -15.569 -15.002 38.340 1.00 59.44 225 SER A C 1
ATOM 1715 O O . SER A 1 225 ? -14.651 -15.094 37.530 1.00 59.44 225 SER A O 1
ATOM 1717 N N . LYS A 1 226 ? -16.839 -15.262 37.998 1.00 63.44 226 LYS A N 1
ATOM 1718 C CA . LYS A 1 226 ? -17.232 -15.650 36.629 1.00 63.44 226 LYS A CA 1
ATOM 1719 C C . LYS A 1 226 ? -16.942 -14.551 35.601 1.00 63.44 226 LYS A C 1
ATOM 1721 O O . LYS A 1 226 ? -16.555 -14.855 34.475 1.00 63.44 226 LYS A O 1
ATOM 1726 N N . GLN A 1 227 ? -17.123 -13.278 35.958 1.00 52.56 227 GLN A N 1
ATOM 1727 C CA . GLN A 1 227 ? -16.791 -12.152 35.078 1.00 52.56 227 GLN A CA 1
ATOM 1728 C C . GLN A 1 227 ? -15.280 -11.986 34.882 1.00 52.56 227 GLN A C 1
ATOM 1730 O O . GLN A 1 227 ? -14.855 -11.713 33.760 1.00 52.56 227 GLN A O 1
ATOM 1735 N N . ILE A 1 228 ? -14.477 -12.175 35.933 1.00 57.28 228 ILE A N 1
ATOM 1736 C CA . ILE A 1 228 ? -13.009 -12.174 35.863 1.00 57.28 228 ILE A CA 1
ATOM 1737 C C . ILE A 1 228 ? -12.539 -13.325 34.978 1.00 57.28 228 ILE A C 1
ATOM 1739 O O . ILE A 1 228 ? -11.817 -13.079 34.022 1.00 57.28 228 ILE A O 1
ATOM 1743 N N . GLU A 1 229 ? -13.034 -14.542 35.204 1.00 63.03 229 GLU A N 1
ATOM 1744 C CA . GLU A 1 229 ? -12.682 -15.709 34.393 1.00 63.03 229 GLU A CA 1
ATOM 1745 C C . GLU A 1 229 ? -13.070 -15.508 32.915 1.00 63.03 229 GLU A C 1
ATOM 1747 O O . GLU A 1 229 ? -12.298 -15.816 32.006 1.00 63.03 229 GLU A O 1
ATOM 1752 N N . LYS A 1 230 ? -14.244 -14.918 32.642 1.00 55.78 230 LYS A N 1
ATOM 1753 C CA . LYS A 1 230 ? -14.650 -14.542 31.278 1.00 55.78 230 LYS A CA 1
ATOM 1754 C C . LYS A 1 230 ? -13.713 -13.487 30.676 1.00 55.78 230 LYS A C 1
ATOM 1756 O O . LYS A 1 230 ? -13.354 -13.604 29.505 1.00 55.78 230 LYS A O 1
ATOM 1761 N N . ALA A 1 231 ? -13.316 -12.476 31.447 1.00 51.62 231 ALA A N 1
ATOM 1762 C CA . ALA A 1 231 ? -12.401 -11.430 30.999 1.00 51.62 231 ALA A CA 1
ATOM 1763 C C . ALA A 1 231 ? -10.986 -11.972 30.734 1.00 51.62 231 ALA A C 1
ATOM 1765 O O . ALA A 1 231 ? -10.394 -11.622 29.719 1.00 51.62 231 ALA A O 1
ATOM 1766 N N . GLU A 1 232 ? -10.474 -12.864 31.582 1.00 57.44 232 GLU A N 1
ATOM 1767 C CA . GLU A 1 232 ? -9.182 -13.536 31.405 1.00 57.44 232 GLU A CA 1
ATOM 1768 C C . GLU A 1 232 ? -9.180 -14.429 30.160 1.00 57.44 232 GLU A C 1
ATOM 1770 O O . GLU A 1 232 ? -8.245 -14.369 29.364 1.00 57.44 232 GLU A O 1
ATOM 1775 N N . ARG A 1 233 ? -10.260 -15.188 29.916 1.00 64.88 233 ARG A N 1
ATOM 1776 C CA . ARG A 1 233 ? -10.415 -15.982 28.682 1.00 64.88 233 ARG A CA 1
ATOM 1777 C C . ARG A 1 233 ? -10.429 -15.106 27.426 1.00 64.88 233 ARG A C 1
ATOM 1779 O O . ARG A 1 233 ? -9.817 -15.467 26.422 1.00 64.88 233 ARG A O 1
ATOM 1786 N N . LEU A 1 234 ? -11.109 -13.957 27.467 1.00 56.72 234 LEU A N 1
ATOM 1787 C CA . LEU A 1 234 ? -11.118 -12.998 26.356 1.00 56.72 234 LEU A CA 1
ATOM 1788 C C . LEU A 1 234 ? -9.741 -12.351 26.158 1.00 56.72 234 LEU A C 1
ATOM 1790 O O . LEU A 1 234 ? -9.283 -12.251 25.023 1.00 56.72 234 LEU A O 1
ATOM 1794 N N . ALA A 1 235 ? -9.059 -11.966 27.238 1.00 53.97 235 ALA A N 1
ATOM 1795 C CA . ALA A 1 235 ? -7.708 -11.417 27.182 1.00 53.97 235 ALA A CA 1
ATOM 1796 C C . ALA A 1 235 ? -6.717 -12.424 26.578 1.00 53.97 235 ALA A C 1
ATOM 1798 O O . ALA A 1 235 ? -6.010 -12.081 25.634 1.00 53.97 235 ALA A O 1
ATOM 1799 N N . ALA A 1 236 ? -6.742 -13.683 27.029 1.00 65.44 236 ALA A N 1
ATOM 1800 C CA . ALA A 1 236 ? -5.906 -14.750 26.480 1.00 65.44 236 ALA A CA 1
ATOM 1801 C C . ALA A 1 236 ? -6.165 -14.973 24.979 1.00 65.44 236 ALA A C 1
ATOM 1803 O O . ALA A 1 236 ? -5.221 -15.118 24.201 1.00 65.44 236 ALA A O 1
ATOM 1804 N N . ARG A 1 237 ? -7.433 -14.931 24.542 1.00 67.56 237 ARG A N 1
ATOM 1805 C CA . ARG A 1 237 ? -7.792 -15.005 23.116 1.00 67.56 237 ARG A CA 1
ATOM 1806 C C . ARG A 1 237 ? -7.204 -13.835 22.318 1.00 67.56 237 ARG A C 1
ATOM 1808 O O . ARG A 1 237 ? -6.665 -14.048 21.233 1.00 67.56 237 ARG A O 1
ATOM 1815 N N . TRP A 1 238 ? -7.275 -12.611 22.841 1.00 59.47 238 TRP A N 1
ATOM 1816 C CA . TRP A 1 238 ? -6.712 -11.430 22.175 1.00 59.47 238 TRP A CA 1
ATOM 1817 C C . TRP A 1 238 ? -5.182 -11.428 22.142 1.00 59.47 238 TRP A C 1
ATOM 1819 O O . TRP A 1 238 ? -4.591 -10.993 21.153 1.00 59.47 238 TRP A O 1
ATOM 1829 N N . GLU A 1 239 ? -4.5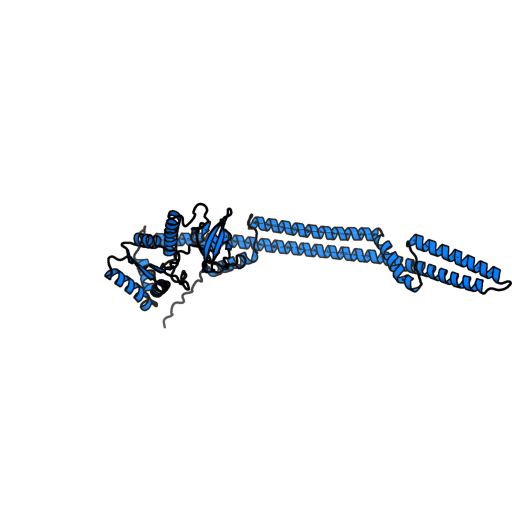28 -11.945 23.179 1.00 64.06 239 GLU A N 1
ATOM 1830 C CA . GLU A 1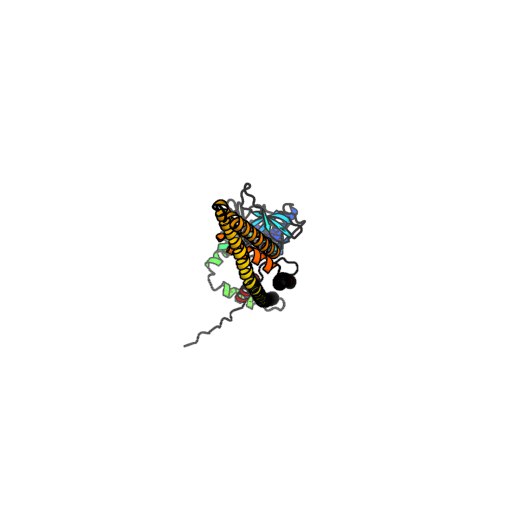 239 ? -3.074 -12.113 23.200 1.00 64.06 239 GLU A CA 1
ATOM 1831 C C . GLU A 1 239 ? -2.603 -13.143 22.173 1.00 64.06 239 GLU A C 1
ATOM 1833 O O . GLU A 1 239 ? -1.655 -12.871 21.434 1.00 64.06 239 GLU A O 1
ATOM 1838 N N . GLN A 1 240 ? -3.303 -14.276 22.056 1.00 72.50 240 GLN A N 1
ATOM 1839 C CA . GLN A 1 240 ? -3.039 -15.279 21.020 1.00 72.50 240 GLN A CA 1
ATOM 1840 C C . GLN A 1 240 ? -3.223 -14.701 19.612 1.00 72.50 240 GLN A C 1
ATOM 1842 O O . GLN A 1 240 ? -2.367 -14.898 18.749 1.00 72.50 240 GLN A O 1
ATOM 1847 N N . ALA A 1 241 ? -4.283 -13.920 19.386 1.00 65.88 241 ALA A N 1
ATOM 1848 C CA . ALA A 1 241 ? -4.495 -13.231 18.117 1.00 65.88 241 ALA A CA 1
ATOM 1849 C C . ALA A 1 241 ? -3.360 -12.241 17.799 1.00 65.88 241 ALA A C 1
ATOM 1851 O O . ALA A 1 241 ? -2.822 -12.237 16.690 1.00 65.88 241 ALA A O 1
ATOM 1852 N N . ALA A 1 242 ? -2.948 -11.422 18.771 1.00 64.31 242 ALA A N 1
ATOM 1853 C CA . ALA A 1 242 ? -1.855 -10.467 18.598 1.00 64.31 242 ALA A CA 1
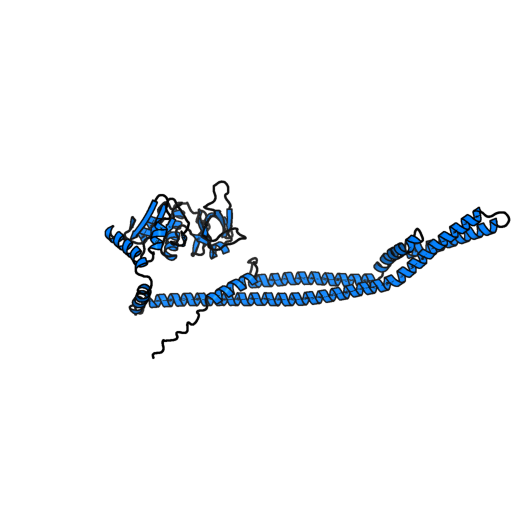ATOM 1854 C C . ALA A 1 242 ? -0.508 -11.156 18.304 1.00 64.31 242 ALA A C 1
ATOM 1856 O O . ALA A 1 242 ? 0.275 -10.650 17.489 1.00 64.31 242 ALA A O 1
ATOM 1857 N N . ALA A 1 243 ? -0.245 -12.307 18.932 1.00 71.56 243 ALA A N 1
ATOM 1858 C CA . ALA A 1 243 ? 0.918 -13.141 18.638 1.00 71.56 243 ALA A CA 1
ATOM 1859 C C . ALA A 1 243 ? 0.864 -13.680 17.200 1.00 71.56 243 ALA A C 1
ATOM 1861 O O . ALA A 1 243 ? 1.811 -13.472 16.444 1.00 71.56 243 ALA A O 1
ATOM 1862 N N . ALA A 1 244 ? -0.277 -14.233 16.773 1.00 72.94 244 ALA A N 1
ATOM 1863 C CA . ALA A 1 244 ? -0.465 -14.743 15.415 1.00 72.94 244 ALA A CA 1
ATOM 1864 C C . ALA A 1 244 ? -0.247 -13.664 14.335 1.00 72.94 244 ALA A C 1
ATOM 1866 O O . ALA A 1 244 ? 0.448 -13.910 13.349 1.00 72.94 244 ALA A O 1
ATOM 1867 N N . PHE A 1 245 ? -0.760 -12.440 14.533 1.00 71.38 245 PHE A N 1
ATOM 1868 C CA . PHE A 1 245 ? -0.495 -11.318 13.618 1.00 71.38 245 PHE A CA 1
ATOM 1869 C C . PHE A 1 245 ? 0.981 -10.917 13.585 1.00 71.38 245 PHE A C 1
ATOM 1871 O O . PHE A 1 245 ? 1.496 -10.528 12.536 1.00 71.38 245 PHE A O 1
ATOM 1878 N N . THR A 1 246 ? 1.664 -10.981 14.728 1.00 71.56 246 THR A N 1
ATOM 1879 C CA . THR A 1 246 ? 3.089 -10.646 14.818 1.00 71.56 246 THR A CA 1
ATOM 1880 C C . THR A 1 246 ? 3.942 -11.679 14.090 1.00 71.56 246 THR A C 1
ATOM 1882 O O . THR A 1 246 ? 4.851 -11.298 13.354 1.00 71.56 246 THR A O 1
ATOM 1885 N N . ASP A 1 247 ? 3.631 -12.963 14.240 1.00 83.50 247 ASP A N 1
ATOM 1886 C CA . ASP A 1 247 ? 4.350 -14.043 13.565 1.00 83.50 247 ASP A CA 1
ATOM 1887 C C . ASP A 1 247 ? 4.075 -14.060 12.059 1.00 83.50 247 ASP A C 1
ATOM 1889 O O . ASP A 1 247 ? 5.007 -14.235 11.273 1.00 83.50 247 ASP A O 1
ATOM 1893 N N . LEU A 1 248 ? 2.832 -13.791 11.639 1.00 83.19 248 LEU A N 1
ATOM 1894 C CA . LEU A 1 248 ? 2.490 -13.607 10.226 1.00 83.19 248 LEU A CA 1
ATOM 1895 C C . LEU A 1 248 ? 3.294 -12.453 9.609 1.00 83.19 248 LEU A C 1
ATOM 1897 O O . LEU A 1 248 ? 3.928 -12.636 8.575 1.00 83.19 248 LEU A O 1
ATOM 1901 N N . ALA A 1 249 ? 3.342 -11.295 10.276 1.00 74.12 249 ALA A N 1
ATOM 1902 C CA . ALA A 1 249 ? 4.094 -10.138 9.791 1.00 74.12 249 ALA A CA 1
ATOM 1903 C C . ALA A 1 249 ? 5.604 -10.414 9.680 1.00 74.12 249 ALA A C 1
ATOM 1905 O O . ALA A 1 249 ? 6.243 -9.947 8.741 1.00 74.12 249 ALA A O 1
ATOM 1906 N N . LYS A 1 250 ? 6.184 -11.181 10.615 1.00 81.69 250 LYS A N 1
ATOM 1907 C CA . LYS A 1 250 ? 7.595 -11.597 10.539 1.00 81.69 250 LYS A CA 1
ATOM 1908 C C . LYS A 1 250 ? 7.858 -12.512 9.343 1.00 81.69 250 LYS A C 1
ATOM 1910 O O . LYS A 1 250 ? 8.859 -12.313 8.663 1.00 81.69 250 LYS A O 1
ATOM 1915 N N . ARG A 1 251 ? 6.975 -13.487 9.087 1.00 94.88 251 ARG A N 1
ATOM 1916 C CA . ARG A 1 251 ? 7.086 -14.382 7.922 1.00 94.88 251 ARG A CA 1
ATOM 1917 C C . ARG A 1 251 ? 6.980 -13.609 6.613 1.00 94.88 251 ARG A C 1
ATOM 1919 O O . ARG A 1 251 ? 7.887 -13.706 5.798 1.00 94.88 251 ARG A O 1
ATOM 1926 N N . HIS A 1 252 ? 5.954 -12.766 6.470 1.00 90.94 252 HIS A N 1
ATOM 1927 C CA . HIS A 1 252 ? 5.776 -11.926 5.278 1.00 90.94 252 HIS A CA 1
ATOM 1928 C C . HIS A 1 252 ? 6.986 -11.032 5.032 1.00 90.94 252 HIS A C 1
ATOM 1930 O O . HIS A 1 252 ? 7.468 -10.959 3.908 1.00 90.94 252 HIS A O 1
ATOM 1936 N N . LYS A 1 253 ? 7.543 -10.423 6.087 1.00 84.81 253 LYS A N 1
ATOM 1937 C CA . LYS A 1 253 ? 8.746 -9.599 5.961 1.00 84.81 253 LYS A CA 1
ATOM 1938 C C . LYS A 1 253 ? 9.959 -10.399 5.469 1.00 84.81 253 LYS A C 1
ATOM 1940 O O . LYS A 1 253 ? 10.678 -9.919 4.600 1.00 84.81 253 LYS A O 1
ATOM 1945 N N . ALA A 1 254 ? 10.175 -11.603 5.999 1.00 94.69 254 ALA A N 1
ATOM 1946 C CA . ALA A 1 254 ? 11.270 -12.465 5.558 1.00 94.69 254 ALA A CA 1
ATOM 1947 C C . ALA A 1 254 ? 11.117 -12.883 4.084 1.00 94.69 254 ALA A C 1
ATOM 1949 O O . ALA A 1 254 ? 12.081 -12.812 3.327 1.00 94.69 254 ALA A O 1
ATOM 1950 N N . GLU A 1 255 ? 9.902 -13.246 3.667 1.00 95.19 255 GLU A N 1
ATOM 1951 C CA . GLU A 1 255 ? 9.587 -13.613 2.280 1.00 95.19 255 GLU A CA 1
ATOM 1952 C C . GLU A 1 255 ? 9.732 -12.414 1.320 1.00 95.19 255 GLU A C 1
ATOM 1954 O O . GLU A 1 255 ? 10.270 -12.555 0.222 1.00 95.19 255 GLU A O 1
ATOM 1959 N N . GLU A 1 256 ? 9.312 -11.210 1.729 1.00 88.69 256 GLU A N 1
ATOM 1960 C CA . GLU A 1 256 ? 9.526 -9.971 0.966 1.00 88.69 256 GLU A CA 1
ATOM 1961 C C . GLU A 1 256 ? 11.016 -9.647 0.795 1.00 88.69 256 GLU A C 1
ATOM 1963 O O . GLU A 1 256 ? 11.440 -9.244 -0.293 1.00 88.69 256 GLU A O 1
ATOM 1968 N N . ASP A 1 257 ? 11.815 -9.811 1.853 1.00 93.50 257 ASP A N 1
ATOM 1969 C CA . ASP A 1 257 ? 13.257 -9.553 1.827 1.00 93.50 257 ASP A CA 1
ATOM 1970 C C . ASP A 1 257 ? 13.987 -10.556 0.915 1.00 93.50 257 ASP A C 1
ATOM 1972 O O . ASP A 1 257 ? 14.852 -10.168 0.118 1.00 93.50 257 ASP A O 1
ATOM 1976 N N . GLU A 1 258 ? 13.595 -11.833 0.960 1.00 96.25 258 GLU A N 1
ATOM 1977 C CA . GLU A 1 258 ? 14.089 -12.870 0.051 1.00 96.25 258 GLU A CA 1
ATOM 1978 C C . GLU A 1 258 ? 13.728 -12.544 -1.405 1.00 96.25 258 GLU A C 1
ATOM 1980 O O . GLU A 1 258 ? 14.608 -12.485 -2.270 1.00 96.25 258 GLU A O 1
ATOM 1985 N N . GLN A 1 259 ? 12.460 -12.223 -1.678 1.00 94.81 259 GLN A N 1
ATOM 1986 C CA . GLN A 1 259 ? 12.000 -11.904 -3.028 1.00 94.81 259 GLN A CA 1
ATOM 1987 C C . GLN A 1 259 ? 12.652 -10.631 -3.585 1.00 94.81 259 GLN A C 1
ATOM 1989 O O . GLN A 1 259 ? 12.963 -10.558 -4.777 1.00 94.81 259 GLN A O 1
ATOM 1994 N N . THR A 1 260 ? 12.904 -9.635 -2.732 1.00 93.94 260 THR A N 1
ATOM 1995 C CA . THR A 1 260 ? 13.634 -8.412 -3.100 1.00 93.94 260 THR A CA 1
ATOM 1996 C C . THR A 1 260 ? 15.078 -8.729 -3.486 1.00 93.94 260 THR A C 1
ATOM 1998 O O . THR A 1 260 ? 15.584 -8.205 -4.479 1.00 93.94 260 THR A O 1
ATOM 2001 N N . THR A 1 261 ? 15.728 -9.633 -2.750 1.00 97.44 261 THR A N 1
ATOM 2002 C CA . THR A 1 261 ? 17.096 -10.086 -3.042 1.00 97.44 261 THR A CA 1
ATOM 2003 C C . THR A 1 261 ? 17.169 -10.836 -4.374 1.00 9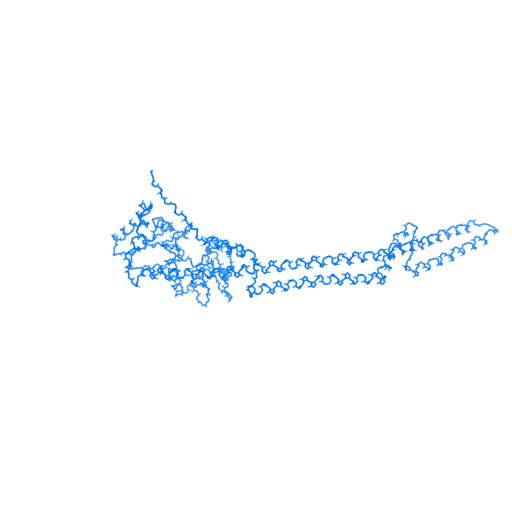7.44 261 THR A C 1
ATOM 2005 O O . THR A 1 261 ? 18.072 -10.588 -5.182 1.00 97.44 261 THR A O 1
ATOM 2008 N N . ILE A 1 262 ? 16.195 -11.714 -4.637 1.00 96.44 262 ILE A N 1
ATOM 2009 C CA . ILE A 1 262 ? 16.066 -12.433 -5.911 1.00 96.44 262 ILE A CA 1
ATOM 2010 C C . ILE A 1 262 ? 15.889 -11.442 -7.063 1.00 96.44 262 ILE A C 1
ATOM 2012 O O . ILE A 1 262 ? 16.642 -11.501 -8.036 1.00 96.44 262 ILE A O 1
ATOM 2016 N N . LEU A 1 263 ? 14.943 -10.502 -6.950 1.00 96.75 263 LEU A N 1
ATOM 2017 C CA . LEU A 1 263 ? 14.692 -9.508 -7.995 1.00 96.75 263 LEU A CA 1
ATOM 2018 C C . LEU A 1 263 ? 15.942 -8.671 -8.287 1.00 96.75 263 LEU A C 1
ATOM 2020 O O . LEU A 1 263 ? 16.318 -8.537 -9.449 1.00 96.75 263 LEU A O 1
ATOM 2024 N N . ALA A 1 264 ? 16.623 -8.181 -7.248 1.00 97.00 264 ALA A N 1
ATOM 2025 C CA . ALA A 1 264 ? 17.849 -7.404 -7.406 1.00 97.00 264 ALA A CA 1
ATOM 2026 C C . ALA A 1 264 ? 18.952 -8.208 -8.114 1.00 97.00 264 ALA A C 1
ATOM 2028 O O . ALA A 1 264 ? 19.651 -7.685 -8.979 1.00 97.00 264 ALA A O 1
ATOM 2029 N N . THR A 1 265 ? 19.093 -9.495 -7.788 1.00 98.19 265 THR A N 1
ATOM 2030 C CA . THR A 1 265 ? 20.081 -10.375 -8.428 1.00 98.19 265 THR A CA 1
ATOM 2031 C C . THR A 1 265 ? 19.773 -10.573 -9.912 1.00 98.19 265 THR A C 1
ATOM 2033 O O . THR A 1 265 ? 20.668 -10.438 -10.745 1.00 98.19 265 THR A O 1
ATOM 2036 N N . VAL A 1 266 ? 18.511 -10.836 -10.261 1.00 98.12 266 VAL A N 1
ATOM 2037 C CA . VAL A 1 266 ? 18.087 -11.032 -11.657 1.00 98.12 266 VAL A CA 1
ATOM 2038 C C . VAL A 1 266 ? 18.195 -9.731 -12.463 1.00 98.12 266 VAL A C 1
ATOM 2040 O O . VAL A 1 266 ? 18.644 -9.756 -13.606 1.00 98.12 266 VAL A O 1
ATOM 2043 N N . GLU A 1 267 ? 17.848 -8.580 -11.883 1.00 97.69 267 GLU A N 1
ATOM 2044 C CA . GLU A 1 267 ? 17.997 -7.275 -12.543 1.00 97.69 267 GLU A CA 1
ATOM 2045 C C . GLU A 1 267 ? 19.466 -6.922 -12.801 1.00 97.69 267 GLU A C 1
ATOM 2047 O O . GLU A 1 267 ? 19.802 -6.465 -13.897 1.00 97.69 267 GLU A O 1
ATOM 2052 N N . ASN A 1 268 ? 20.353 -7.185 -11.838 1.00 98.38 268 ASN A N 1
ATOM 2053 C CA . ASN A 1 268 ? 21.792 -6.981 -12.007 1.00 98.38 268 ASN A CA 1
ATOM 2054 C C . ASN A 1 268 ? 22.366 -7.884 -13.107 1.00 98.38 268 ASN A C 1
ATOM 2056 O O . ASN A 1 268 ? 23.156 -7.427 -13.935 1.00 98.38 268 ASN A O 1
ATOM 2060 N N . GLU A 1 269 ? 21.943 -9.149 -13.157 1.00 97.81 269 GLU A N 1
ATOM 2061 C CA . GLU A 1 269 ? 22.358 -10.075 -14.210 1.00 97.81 269 GLU A CA 1
ATOM 2062 C C . GLU A 1 269 ? 21.863 -9.619 -15.589 1.00 97.81 269 GLU A C 1
ATOM 2064 O O . GLU A 1 269 ? 22.634 -9.584 -16.550 1.00 97.81 269 GLU A O 1
ATOM 2069 N N . ALA A 1 270 ? 20.608 -9.172 -15.685 1.00 97.81 270 ALA A N 1
ATOM 2070 C CA . ALA A 1 270 ? 20.048 -8.635 -16.919 1.00 97.81 270 ALA A CA 1
ATOM 2071 C C . ALA A 1 270 ? 20.816 -7.400 -17.418 1.00 97.81 270 ALA A C 1
ATOM 2073 O O . ALA A 1 270 ? 21.105 -7.286 -18.613 1.00 97.81 270 ALA A O 1
ATOM 2074 N N . GLN A 1 271 ? 21.194 -6.494 -16.510 1.00 97.31 271 GLN A N 1
ATOM 2075 C CA . GLN A 1 271 ? 22.024 -5.333 -16.838 1.00 97.31 271 GLN A CA 1
ATOM 2076 C C . GLN A 1 271 ? 23.417 -5.746 -17.319 1.00 97.31 271 GLN A C 1
ATOM 2078 O O . GLN A 1 271 ? 23.890 -5.216 -18.328 1.00 97.31 271 GLN A O 1
ATOM 2083 N N . ARG A 1 272 ? 24.050 -6.718 -16.649 1.00 98.31 272 ARG A N 1
ATOM 2084 C CA . ARG A 1 272 ? 25.360 -7.251 -17.041 1.00 98.31 272 ARG A CA 1
ATOM 2085 C C . ARG A 1 272 ? 25.320 -7.849 -18.444 1.00 98.31 272 ARG A C 1
ATOM 2087 O O . ARG A 1 272 ? 26.103 -7.444 -19.299 1.00 98.31 272 ARG A O 1
ATOM 2094 N N . VAL A 1 273 ? 24.371 -8.747 -18.711 1.00 98.19 273 VAL A N 1
ATOM 2095 C CA . VAL A 1 273 ? 24.207 -9.386 -20.027 1.00 98.19 273 VAL A CA 1
ATOM 2096 C C . VAL A 1 273 ? 23.920 -8.351 -21.113 1.00 98.19 273 VAL A C 1
ATOM 2098 O O . VAL A 1 273 ? 24.474 -8.436 -22.210 1.00 98.19 273 VAL A O 1
ATOM 2101 N N . ARG A 1 274 ? 23.094 -7.337 -20.825 1.00 97.75 274 ARG A N 1
ATOM 2102 C CA . ARG A 1 274 ? 22.843 -6.247 -21.775 1.00 97.75 274 ARG A CA 1
ATOM 2103 C C . ARG A 1 274 ? 24.114 -5.454 -22.071 1.00 97.75 274 ARG A C 1
ATOM 2105 O O . ARG A 1 274 ? 24.356 -5.150 -23.233 1.00 97.75 274 ARG A O 1
ATOM 2112 N N . ALA A 1 275 ? 24.928 -5.142 -21.063 1.00 97.25 275 ALA A N 1
ATOM 2113 C CA . ALA A 1 275 ? 26.196 -4.438 -21.252 1.00 97.25 275 ALA A CA 1
ATOM 2114 C C . ALA A 1 275 ? 27.206 -5.264 -22.072 1.00 97.25 275 ALA A C 1
ATOM 2116 O O . ALA A 1 275 ? 27.845 -4.719 -22.972 1.00 97.25 275 ALA A O 1
ATOM 2117 N N . GLU A 1 276 ? 27.295 -6.577 -21.823 1.00 97.94 276 GLU A N 1
ATOM 2118 C CA . GLU A 1 276 ? 28.127 -7.508 -22.601 1.00 97.94 276 GLU A CA 1
ATOM 2119 C C . GLU A 1 276 ? 27.748 -7.536 -24.087 1.00 97.94 276 GLU A C 1
ATOM 2121 O O . GLU A 1 276 ? 28.626 -7.606 -24.943 1.00 97.94 276 GLU A O 1
ATOM 2126 N N . VAL A 1 277 ? 26.449 -7.478 -24.402 1.00 98.00 277 VAL A N 1
ATOM 2127 C CA . VAL A 1 277 ? 25.953 -7.441 -25.788 1.00 98.00 277 VAL A CA 1
ATOM 2128 C C . VAL A 1 277 ? 26.132 -6.052 -26.408 1.00 98.00 277 VAL A C 1
ATOM 2130 O O . VAL A 1 277 ? 26.540 -5.934 -27.561 1.00 98.00 277 VAL A O 1
ATOM 2133 N N . PHE A 1 278 ? 25.841 -4.994 -25.651 1.00 98.00 278 PHE A N 1
ATOM 2134 C CA . PHE A 1 278 ? 25.883 -3.613 -26.129 1.00 98.00 278 PHE A CA 1
ATOM 2135 C C . PHE A 1 278 ? 27.309 -3.161 -26.475 1.00 98.00 278 PHE A C 1
ATOM 2137 O O . PHE A 1 278 ? 27.512 -2.514 -27.500 1.00 98.00 278 PHE A O 1
ATOM 2144 N N . GLY A 1 279 ? 28.300 -3.513 -25.647 1.00 97.00 279 GLY A N 1
ATOM 2145 C CA . GLY A 1 279 ? 29.684 -3.040 -25.782 1.00 97.00 279 GLY A CA 1
ATOM 2146 C C . GLY A 1 279 ? 30.313 -3.304 -27.159 1.00 97.00 279 GLY A C 1
ATOM 2147 O O . GLY A 1 279 ? 30.759 -2.359 -27.808 1.00 97.00 279 GLY A O 1
ATOM 2148 N N . PRO A 1 280 ? 30.329 -4.551 -27.660 1.00 97.81 280 PRO A N 1
ATOM 2149 C CA . PRO A 1 280 ? 30.857 -4.846 -28.992 1.00 97.81 280 PRO A CA 1
ATOM 2150 C C . PRO A 1 280 ? 30.053 -4.190 -30.123 1.00 97.81 280 PRO A C 1
ATOM 2152 O O . PRO A 1 280 ? 30.630 -3.729 -31.108 1.00 97.81 280 PRO A O 1
ATOM 2155 N N . LEU A 1 281 ? 28.725 -4.124 -29.981 1.00 97.06 281 LEU A N 1
ATOM 2156 C CA . LEU A 1 281 ? 27.841 -3.578 -31.010 1.00 97.06 281 LEU A CA 1
ATOM 2157 C C . LEU A 1 281 ? 28.014 -2.065 -31.187 1.00 97.06 281 LEU A C 1
ATOM 2159 O O . LEU A 1 281 ? 28.010 -1.603 -32.325 1.00 97.06 281 LEU A O 1
ATOM 2163 N N . VAL A 1 282 ? 28.219 -1.301 -30.106 1.00 97.88 282 VAL A N 1
ATOM 2164 C CA . VAL A 1 282 ? 28.368 0.162 -30.209 1.00 97.88 282 VAL A CA 1
ATOM 2165 C C . VAL A 1 282 ? 29.674 0.549 -30.891 1.00 97.88 282 VAL A C 1
ATOM 2167 O O . VAL A 1 282 ? 29.688 1.482 -31.691 1.00 97.88 282 VAL A O 1
ATOM 2170 N N . VAL A 1 283 ? 30.747 -0.214 -30.657 1.00 98.06 283 VAL A N 1
ATOM 2171 C CA . VAL A 1 283 ? 32.020 -0.045 -31.372 1.00 98.06 283 VAL A CA 1
ATOM 2172 C C . VAL A 1 283 ? 31.823 -0.336 -32.860 1.00 98.06 283 VAL A C 1
ATOM 2174 O O . VAL A 1 283 ? 32.169 0.491 -33.699 1.00 98.06 283 VAL A O 1
ATOM 2177 N N . GLN A 1 284 ? 31.178 -1.458 -33.194 1.00 97.25 284 GLN A N 1
ATOM 2178 C CA . GLN A 1 284 ? 30.913 -1.827 -34.585 1.00 97.25 284 GLN A CA 1
ATOM 2179 C C . GLN A 1 284 ? 30.018 -0.805 -35.304 1.00 97.25 284 GLN A C 1
ATOM 2181 O O . GLN A 1 284 ? 30.258 -0.476 -36.467 1.00 97.25 284 GLN A O 1
ATOM 2186 N N . ALA A 1 285 ? 28.993 -0.291 -34.623 1.00 97.88 285 ALA A N 1
ATOM 2187 C CA . ALA A 1 285 ? 28.143 0.761 -35.154 1.00 97.88 285 ALA A CA 1
ATOM 2188 C C . ALA A 1 285 ? 28.959 2.037 -35.384 1.00 97.88 285 ALA A C 1
ATOM 2190 O O . ALA A 1 285 ? 28.932 2.568 -36.489 1.00 97.88 285 ALA A O 1
ATOM 2191 N N . ALA A 1 286 ? 29.741 2.496 -34.402 1.00 98.00 286 ALA A N 1
ATOM 2192 C CA . ALA A 1 286 ? 30.581 3.687 -34.534 1.00 98.00 286 ALA A CA 1
ATOM 2193 C C . ALA A 1 286 ? 31.579 3.582 -35.702 1.00 98.00 286 ALA A C 1
ATOM 2195 O O . ALA A 1 286 ? 31.733 4.547 -36.459 1.00 98.00 286 ALA A O 1
ATOM 2196 N N . ASP A 1 287 ? 32.191 2.413 -35.906 1.00 98.00 287 ASP A N 1
ATOM 2197 C CA . ASP A 1 287 ? 33.090 2.145 -37.033 1.00 98.00 287 ASP A CA 1
ATOM 2198 C C . ASP A 1 287 ? 32.357 2.234 -38.380 1.00 98.00 287 ASP A C 1
ATOM 2200 O O . ASP A 1 287 ? 32.795 2.951 -39.287 1.00 98.00 287 ASP A O 1
ATOM 2204 N N . ASP A 1 288 ? 31.200 1.574 -38.506 1.00 97.56 288 ASP A N 1
ATOM 2205 C CA . ASP A 1 288 ? 30.379 1.624 -39.720 1.00 97.56 288 ASP A CA 1
ATOM 2206 C C . ASP A 1 288 ? 29.900 3.058 -40.014 1.00 97.56 288 ASP A C 1
ATOM 2208 O O . ASP A 1 288 ? 29.952 3.524 -41.156 1.00 97.56 288 ASP A O 1
ATOM 2212 N N . GLY A 1 289 ? 29.471 3.797 -38.988 1.00 97.62 289 GLY A N 1
ATOM 2213 C CA . GLY A 1 289 ? 29.053 5.194 -39.111 1.00 97.62 289 GLY A CA 1
ATOM 2214 C C . GLY A 1 289 ? 30.196 6.112 -39.529 1.00 97.62 289 GLY A C 1
ATOM 2215 O O . GLY A 1 289 ? 30.025 6.954 -40.416 1.00 97.62 289 GLY A O 1
ATOM 2216 N N . THR A 1 290 ? 31.380 5.907 -38.950 1.00 98.12 290 THR A N 1
ATOM 2217 C CA . THR A 1 290 ? 32.610 6.620 -39.315 1.00 98.12 290 THR A CA 1
ATOM 2218 C C . THR A 1 290 ? 32.994 6.340 -40.766 1.00 98.12 290 THR A C 1
ATOM 2220 O O . THR A 1 290 ? 33.354 7.264 -41.506 1.00 98.12 290 THR A O 1
ATOM 2223 N N . ALA A 1 291 ? 32.858 5.092 -41.220 1.00 97.69 291 ALA A N 1
ATOM 2224 C CA . ALA A 1 291 ? 33.088 4.725 -42.611 1.00 97.69 291 ALA A CA 1
ATOM 2225 C C . ALA A 1 291 ? 32.114 5.453 -43.555 1.00 97.69 291 ALA A C 1
ATOM 2227 O O . ALA A 1 291 ? 32.555 6.000 -44.571 1.00 97.69 291 ALA A O 1
ATOM 2228 N N . VAL A 1 292 ? 30.820 5.542 -43.206 1.00 97.38 292 VAL A N 1
ATOM 2229 C CA . VAL A 1 292 ? 29.812 6.273 -44.001 1.00 97.38 292 VAL A CA 1
ATOM 2230 C C . VAL A 1 292 ? 30.195 7.749 -44.151 1.00 97.38 292 VAL A C 1
ATOM 2232 O O . VAL A 1 292 ? 30.269 8.256 -45.274 1.00 97.38 292 VAL A O 1
ATOM 2235 N N . VAL A 1 293 ? 30.484 8.451 -43.050 1.00 97.56 293 VAL A N 1
ATOM 2236 C CA . VAL A 1 293 ? 30.812 9.892 -43.098 1.00 97.56 293 VAL A CA 1
ATOM 2237 C C . VAL A 1 293 ? 32.180 10.163 -43.743 1.00 97.56 293 VAL A C 1
ATOM 2239 O O . VAL A 1 293 ? 32.390 11.210 -44.368 1.00 97.56 293 VAL A O 1
ATOM 2242 N N . THR A 1 294 ? 33.108 9.207 -43.666 1.00 97.69 294 THR A N 1
ATOM 2243 C CA . THR A 1 294 ? 34.406 9.285 -44.350 1.00 97.69 294 THR A CA 1
ATOM 2244 C C . THR A 1 294 ? 34.239 9.117 -45.859 1.00 97.69 294 THR A C 1
ATOM 2246 O O . THR A 1 294 ? 34.761 9.932 -46.626 1.00 97.69 294 THR A O 1
ATOM 2249 N N . ALA A 1 295 ? 33.463 8.125 -46.306 1.00 96.94 295 ALA A N 1
ATOM 2250 C CA . ALA A 1 295 ? 33.143 7.933 -47.720 1.00 96.94 295 ALA A CA 1
ATOM 2251 C C . ALA A 1 295 ? 32.373 9.140 -48.290 1.00 96.94 295 ALA A C 1
ATOM 2253 O O . ALA A 1 295 ? 32.670 9.609 -49.392 1.00 96.94 295 ALA A O 1
ATOM 2254 N N . GLN A 1 296 ? 31.462 9.723 -47.500 1.00 96.19 296 GLN A N 1
ATOM 2255 C CA . GLN A 1 296 ? 30.784 10.982 -47.821 1.00 96.19 296 GLN A CA 1
ATOM 2256 C C . GLN A 1 296 ? 31.779 12.123 -48.076 1.00 96.19 296 GLN A C 1
ATOM 2258 O O . GLN A 1 296 ? 31.681 12.845 -49.073 1.00 96.19 296 GLN A O 1
ATOM 2263 N N . SER A 1 297 ? 32.759 12.273 -47.186 1.00 96.19 297 SER A N 1
ATOM 2264 C CA . SER A 1 297 ? 33.782 13.315 -47.283 1.00 96.19 297 SER A CA 1
ATOM 2265 C C . SER A 1 297 ? 34.681 13.120 -48.509 1.00 96.19 297 SER A C 1
ATOM 2267 O O . SER A 1 297 ? 34.964 14.088 -49.222 1.00 96.19 297 SER A O 1
ATOM 2269 N N . ARG A 1 298 ? 35.074 11.872 -48.812 1.00 96.62 298 ARG A N 1
ATOM 2270 C CA . ARG A 1 298 ? 35.835 11.516 -50.025 1.00 96.62 298 ARG A CA 1
ATOM 2271 C C . ARG A 1 298 ? 35.058 11.838 -51.297 1.00 96.62 298 ARG A C 1
ATOM 2273 O O . ARG A 1 298 ? 35.623 12.430 -52.214 1.00 96.62 298 ARG A O 1
ATOM 2280 N N . LEU A 1 299 ? 33.761 11.531 -51.336 1.00 96.94 299 LEU A N 1
ATOM 2281 C CA . LEU A 1 299 ? 32.889 11.878 -52.459 1.00 96.94 299 LEU A CA 1
ATOM 2282 C C . LEU A 1 299 ? 32.856 13.395 -52.701 1.00 96.94 299 LEU A C 1
ATOM 2284 O O . LEU A 1 299 ? 33.036 13.846 -53.833 1.00 96.94 299 LEU A O 1
ATOM 2288 N N . TRP A 1 300 ? 32.688 14.200 -51.647 1.00 96.44 300 TRP A N 1
ATOM 2289 C CA . TRP A 1 300 ? 32.715 15.663 -51.762 1.00 96.44 300 TRP A CA 1
ATOM 2290 C C . TRP A 1 300 ? 34.071 16.204 -52.225 1.00 96.44 300 TRP A C 1
ATOM 2292 O O . TRP A 1 300 ? 34.122 17.154 -53.010 1.00 96.44 300 TRP A O 1
ATOM 2302 N N . GLN A 1 301 ? 35.181 15.625 -51.763 1.00 96.62 301 GLN A N 1
ATOM 2303 C CA . GLN A 1 301 ? 36.519 15.987 -52.237 1.00 96.62 301 GLN A CA 1
ATOM 2304 C C . GLN A 1 301 ? 36.714 15.622 -53.716 1.00 96.62 301 GLN A C 1
ATOM 2306 O O . GLN A 1 301 ? 37.161 16.465 -54.494 1.00 96.62 301 GLN A O 1
ATOM 2311 N N . ALA A 1 302 ? 36.323 14.413 -54.127 1.00 96.81 302 ALA A N 1
ATOM 2312 C CA . ALA A 1 302 ? 36.429 13.952 -55.509 1.00 96.81 302 ALA A CA 1
ATOM 2313 C C . ALA A 1 302 ? 35.544 14.769 -56.465 1.00 96.81 302 ALA A C 1
ATOM 2315 O O . ALA A 1 302 ? 35.982 15.101 -57.568 1.00 96.81 302 ALA A O 1
ATOM 2316 N N . SER A 1 303 ? 34.340 15.162 -56.032 1.00 96.75 303 SER A N 1
ATOM 2317 C CA . SER A 1 303 ? 33.455 16.046 -56.803 1.00 96.75 303 SER A CA 1
ATOM 2318 C C . SER A 1 303 ? 34.112 17.405 -57.035 1.00 96.75 303 SER A C 1
ATOM 2320 O O . SER A 1 303 ? 34.274 17.820 -58.181 1.00 96.75 303 SER A O 1
ATOM 2322 N N . ARG A 1 304 ? 34.601 18.049 -55.965 1.00 96.44 304 ARG A N 1
ATOM 2323 C CA . ARG A 1 304 ? 35.314 19.333 -56.064 1.00 96.44 304 ARG A CA 1
ATOM 2324 C C . ARG A 1 304 ? 36.555 19.237 -56.954 1.00 96.44 304 ARG A C 1
ATOM 2326 O O . ARG A 1 304 ? 36.789 20.114 -57.783 1.00 96.44 304 ARG A O 1
ATOM 2333 N N . ALA A 1 305 ? 37.330 18.159 -56.834 1.00 94.19 305 ALA A N 1
ATOM 2334 C CA . ALA A 1 305 ? 38.500 17.922 -57.676 1.00 94.19 305 ALA A CA 1
ATOM 2335 C C . ALA A 1 305 ? 38.128 17.747 -59.160 1.00 94.19 305 ALA A C 1
ATOM 2337 O O . ALA A 1 305 ? 38.831 18.256 -60.035 1.00 94.19 305 ALA A O 1
ATOM 2338 N N . LYS A 1 306 ? 37.017 17.061 -59.458 1.00 94.25 306 LYS A N 1
ATOM 2339 C CA . LYS A 1 306 ? 36.490 16.887 -60.819 1.00 94.25 306 LYS A CA 1
ATOM 2340 C C . LYS A 1 306 ? 36.022 18.209 -61.429 1.00 94.25 306 LYS A C 1
ATOM 2342 O O . LYS A 1 306 ? 36.322 18.451 -62.598 1.00 94.25 306 LYS A O 1
ATOM 2347 N N . ASP A 1 307 ? 35.388 19.080 -60.651 1.00 94.06 307 ASP A N 1
ATOM 2348 C CA . ASP A 1 307 ? 34.947 20.406 -61.112 1.00 94.06 307 ASP A CA 1
ATOM 2349 C C . ASP A 1 307 ? 36.133 21.365 -61.350 1.00 94.06 307 ASP A C 1
ATOM 2351 O O . ASP A 1 307 ? 36.158 22.138 -62.317 1.00 94.06 307 ASP A O 1
ATOM 2355 N N . ALA A 1 308 ? 37.180 21.260 -60.526 1.00 93.81 308 ALA A N 1
ATOM 2356 C CA . ALA A 1 308 ? 38.422 22.017 -60.682 1.00 93.81 308 ALA A CA 1
ATOM 2357 C C . ALA A 1 308 ? 39.344 21.477 -61.798 1.00 93.81 308 ALA A C 1
ATOM 2359 O O . ALA A 1 308 ? 40.200 22.207 -62.302 1.00 93.81 308 ALA A O 1
ATOM 2360 N N . ALA A 1 309 ? 39.190 20.217 -62.222 1.00 93.00 309 ALA A N 1
ATOM 2361 C CA . ALA A 1 309 ? 40.094 19.581 -63.178 1.00 93.00 309 ALA A CA 1
ATOM 2362 C C . ALA A 1 309 ? 40.075 20.246 -64.570 1.00 93.00 309 ALA A C 1
ATOM 2364 O O . ALA A 1 309 ? 39.036 20.643 -65.110 1.00 93.00 309 ALA A O 1
ATOM 2365 N N . ARG A 1 310 ? 41.253 20.323 -65.200 1.00 91.88 310 ARG A N 1
ATOM 2366 C CA . ARG A 1 310 ? 41.464 20.869 -66.552 1.00 91.88 310 ARG A CA 1
ATOM 2367 C C . ARG A 1 310 ? 42.314 19.911 -67.396 1.00 91.88 310 ARG A C 1
ATOM 2369 O O . ARG A 1 310 ? 43.072 19.102 -66.858 1.00 91.88 310 ARG A O 1
ATOM 2376 N N . GLY A 1 311 ? 42.164 19.991 -68.721 1.00 87.44 311 GLY A N 1
ATOM 2377 C CA . GLY A 1 311 ? 42.950 19.214 -69.690 1.00 87.44 311 GLY A CA 1
ATOM 2378 C C . GLY A 1 311 ? 42.965 17.701 -69.425 1.00 87.44 311 GLY A C 1
ATOM 2379 O O . GLY A 1 311 ? 41.940 17.099 -69.089 1.00 87.44 311 GLY A O 1
ATOM 2380 N N . PHE A 1 312 ? 44.146 17.087 -69.540 1.00 80.25 312 PHE A N 1
ATOM 2381 C CA . PHE A 1 312 ? 44.359 15.639 -69.404 1.00 80.25 312 PHE A CA 1
ATOM 2382 C C . PHE A 1 312 ? 43.937 15.047 -68.041 1.00 80.25 312 PHE A C 1
ATOM 2384 O O . PHE A 1 312 ? 43.671 13.847 -67.960 1.00 80.25 312 PHE A O 1
ATOM 2391 N N . ARG A 1 313 ? 43.789 15.862 -66.981 1.00 86.81 313 ARG A N 1
ATOM 2392 C CA . ARG A 1 313 ? 43.386 15.397 -65.637 1.00 86.81 313 ARG A CA 1
ATOM 2393 C C . ARG A 1 313 ? 41.884 15.109 -65.501 1.00 86.81 313 ARG A C 1
ATOM 2395 O O . ARG A 1 313 ? 41.505 14.374 -64.591 1.00 86.81 313 ARG A O 1
ATOM 2402 N N . LYS A 1 314 ? 41.029 15.603 -66.414 1.00 89.94 314 LYS A N 1
ATOM 2403 C CA . LYS A 1 314 ? 39.560 15.419 -66.349 1.00 89.94 314 LYS A CA 1
ATOM 2404 C C . LYS A 1 314 ? 39.140 13.949 -66.264 1.00 89.94 314 LYS A C 1
ATOM 2406 O O . LYS A 1 314 ? 38.302 13.595 -65.442 1.00 89.94 314 LYS A O 1
ATOM 2411 N N . ARG A 1 315 ? 39.745 13.083 -67.086 1.00 90.19 315 ARG A N 1
ATOM 2412 C CA . ARG A 1 315 ? 39.418 11.644 -67.120 1.00 90.19 315 ARG A CA 1
ATOM 2413 C C . ARG A 1 315 ? 39.817 10.916 -65.835 1.00 90.19 315 ARG A C 1
ATOM 2415 O O . ARG A 1 315 ? 39.111 10.002 -65.425 1.00 90.19 315 ARG A O 1
ATOM 2422 N N . SER A 1 316 ? 40.931 11.308 -65.215 1.00 92.31 316 SER A N 1
ATOM 2423 C CA . SER A 1 316 ? 41.367 10.739 -63.934 1.00 92.31 316 SER A CA 1
ATOM 2424 C C . SER A 1 316 ? 40.452 11.192 -62.791 1.00 92.31 316 SER A C 1
ATOM 2426 O O . SER A 1 316 ? 39.958 10.363 -62.035 1.00 92.31 316 SER A O 1
ATOM 2428 N N . ALA A 1 317 ? 40.118 12.488 -62.734 1.00 93.88 317 ALA A N 1
ATOM 2429 C CA . ALA A 1 317 ? 39.214 13.028 -61.718 1.00 93.88 317 ALA A CA 1
ATOM 2430 C C . ALA A 1 317 ? 37.780 12.468 -61.830 1.00 93.88 317 ALA A C 1
ATOM 2432 O O . ALA A 1 317 ? 37.155 12.179 -60.815 1.00 93.88 317 ALA A O 1
ATOM 2433 N N . ALA A 1 318 ? 37.275 12.235 -63.049 1.00 93.81 318 ALA A N 1
ATOM 2434 C CA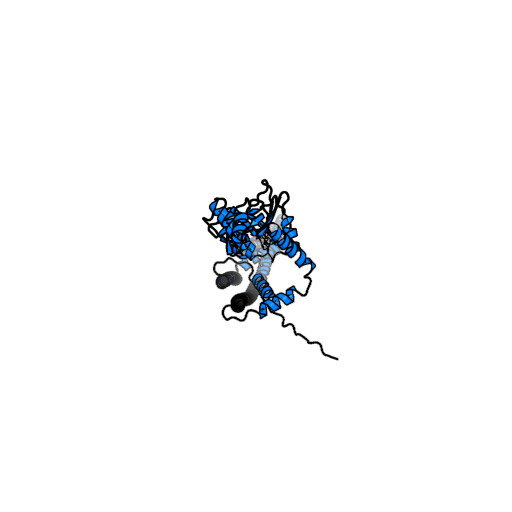 . ALA A 1 318 ? 35.990 11.562 -63.260 1.00 93.81 318 ALA A CA 1
ATOM 2435 C C . ALA A 1 318 ? 35.997 10.101 -62.770 1.00 93.81 318 ALA A C 1
ATOM 2437 O O . ALA A 1 318 ? 35.027 9.659 -62.159 1.00 93.81 318 ALA A O 1
ATOM 2438 N N . ARG A 1 319 ? 37.100 9.365 -62.984 1.00 95.12 319 ARG A N 1
ATOM 2439 C CA . ARG A 1 319 ? 37.276 8.005 -62.446 1.00 95.12 319 ARG A CA 1
ATOM 2440 C C . ARG A 1 319 ? 37.342 7.995 -60.919 1.00 95.12 319 ARG A C 1
ATOM 2442 O O . ARG A 1 319 ? 36.712 7.142 -60.307 1.00 95.12 319 ARG A O 1
ATOM 2449 N N . ALA A 1 320 ? 38.051 8.951 -60.316 1.00 95.31 320 ALA A N 1
ATOM 2450 C CA . ALA A 1 320 ? 38.112 9.102 -58.863 1.00 95.31 320 ALA A CA 1
ATOM 2451 C C . ALA A 1 320 ? 36.734 9.421 -58.257 1.00 95.31 320 ALA A C 1
ATOM 2453 O O . ALA A 1 320 ? 36.365 8.828 -57.249 1.00 95.31 320 ALA A O 1
ATOM 2454 N N . LEU A 1 321 ? 35.947 10.295 -58.900 1.00 97.12 321 LEU A N 1
ATOM 2455 C CA . LEU A 1 321 ? 34.567 10.573 -58.491 1.00 97.12 321 LEU A CA 1
ATOM 2456 C C . LEU A 1 321 ? 33.692 9.317 -58.570 1.00 97.12 321 LEU A C 1
ATOM 2458 O O . LEU A 1 321 ? 33.023 8.994 -57.599 1.00 97.12 321 LEU A O 1
ATOM 2462 N N . TYR A 1 322 ? 33.742 8.578 -59.682 1.00 96.81 322 TYR A N 1
ATOM 2463 C CA . TYR A 1 322 ? 32.995 7.325 -59.824 1.00 96.81 322 TYR A CA 1
ATOM 2464 C C . TYR A 1 322 ? 33.381 6.293 -58.753 1.00 96.81 322 TYR A C 1
ATOM 2466 O O . TYR A 1 322 ? 32.505 5.687 -58.141 1.00 96.81 322 TYR A O 1
ATOM 2474 N N . ALA A 1 323 ? 34.680 6.126 -58.485 1.00 97.38 323 ALA A N 1
ATOM 2475 C CA . ALA A 1 323 ? 35.161 5.235 -57.433 1.00 97.38 323 ALA A CA 1
ATOM 2476 C C . ALA A 1 323 ? 34.637 5.654 -56.047 1.00 97.38 323 ALA A C 1
ATOM 2478 O O . ALA A 1 323 ? 34.104 4.812 -55.330 1.00 97.38 323 ALA A O 1
ATOM 2479 N N . ALA A 1 324 ? 34.697 6.948 -55.711 1.00 97.38 324 ALA A N 1
ATOM 2480 C CA . ALA A 1 324 ? 34.180 7.473 -54.446 1.00 97.38 324 ALA A CA 1
ATOM 2481 C C . ALA A 1 324 ? 32.650 7.334 -54.321 1.00 97.38 324 ALA A C 1
ATOM 2483 O O . ALA A 1 324 ? 32.143 7.058 -53.236 1.00 97.38 324 ALA A O 1
ATOM 2484 N N . THR A 1 325 ? 31.901 7.481 -55.421 1.00 97.88 325 THR A N 1
ATOM 2485 C CA . THR A 1 325 ? 30.452 7.219 -55.446 1.00 97.88 325 THR A CA 1
ATOM 2486 C C . THR A 1 325 ? 30.157 5.755 -55.130 1.00 97.88 325 THR A C 1
ATOM 2488 O O . THR A 1 325 ? 29.346 5.478 -54.251 1.00 97.88 325 THR A O 1
ATOM 2491 N N . ARG A 1 326 ? 30.847 4.817 -55.791 1.00 97.75 326 ARG A N 1
ATOM 2492 C CA . ARG A 1 326 ? 30.642 3.373 -55.583 1.00 97.75 326 ARG A CA 1
ATOM 2493 C C . ARG A 1 326 ? 31.049 2.928 -54.182 1.00 97.75 326 ARG A C 1
ATOM 2495 O O . ARG A 1 326 ? 30.360 2.110 -53.578 1.00 97.75 326 ARG A O 1
ATOM 2502 N N . GLU A 1 327 ? 32.137 3.483 -53.656 1.00 96.56 327 GLU A N 1
ATOM 2503 C CA . GLU A 1 327 ? 32.565 3.261 -52.275 1.00 96.56 327 GLU A CA 1
ATOM 2504 C C . GLU A 1 327 ? 31.477 3.711 -51.292 1.00 96.56 327 GLU A C 1
ATOM 2506 O O . GLU A 1 327 ? 31.038 2.913 -50.463 1.00 96.56 327 GLU A O 1
ATOM 2511 N N . ARG A 1 328 ? 30.970 4.946 -51.434 1.00 96.12 328 ARG A N 1
ATOM 2512 C CA . ARG A 1 328 ? 29.883 5.458 -50.590 1.00 96.12 328 ARG A CA 1
ATOM 2513 C C . ARG A 1 328 ? 28.641 4.575 -50.668 1.00 96.12 328 ARG A C 1
ATOM 2515 O O . ARG A 1 328 ? 28.114 4.212 -49.623 1.00 96.12 328 ARG A O 1
ATOM 2522 N N . GLU A 1 329 ? 28.178 4.228 -51.869 1.00 97.00 329 GLU A N 1
ATOM 2523 C CA . GLU A 1 329 ? 27.006 3.357 -52.055 1.00 97.00 329 GLU A CA 1
ATOM 2524 C C . GLU A 1 329 ? 27.176 2.020 -51.323 1.00 97.00 329 GLU A C 1
ATOM 2526 O O . GLU A 1 329 ? 26.250 1.549 -50.664 1.00 97.00 329 GLU A O 1
ATOM 2531 N N . THR A 1 330 ? 28.371 1.430 -51.395 1.00 97.50 330 THR A N 1
ATOM 2532 C CA . THR A 1 330 ? 28.680 0.137 -50.766 1.00 97.50 330 THR A CA 1
ATOM 2533 C C . THR A 1 330 ? 28.656 0.228 -49.240 1.00 97.50 330 THR A C 1
ATOM 2535 O O . THR A 1 330 ? 28.046 -0.613 -48.570 1.00 97.50 330 THR A O 1
ATOM 2538 N N . VAL A 1 331 ? 29.293 1.258 -48.678 1.00 96.88 331 VAL A N 1
ATOM 2539 C CA . VAL A 1 331 ? 29.348 1.472 -47.225 1.00 96.88 331 VAL A CA 1
ATOM 2540 C C . VAL A 1 331 ? 27.966 1.847 -46.679 1.00 96.88 331 VAL A C 1
ATOM 2542 O O . VAL A 1 331 ? 27.523 1.278 -45.684 1.00 96.88 331 VAL A O 1
ATOM 2545 N N . GLU A 1 332 ? 27.236 2.727 -47.368 1.00 96.62 332 GLU A N 1
ATOM 2546 C CA . GLU A 1 332 ? 25.877 3.127 -46.996 1.00 96.62 332 GLU A CA 1
ATOM 2547 C C . GLU A 1 332 ? 24.910 1.935 -47.017 1.00 96.62 332 GLU A C 1
ATOM 2549 O O . GLU A 1 332 ? 24.140 1.746 -46.076 1.00 96.62 332 GLU A O 1
ATOM 2554 N N . MET A 1 333 ? 24.971 1.094 -48.053 1.00 97.25 333 MET A N 1
ATOM 2555 C CA . MET A 1 333 ? 24.149 -0.113 -48.142 1.00 97.25 333 MET A CA 1
ATOM 2556 C C . MET A 1 333 ? 24.447 -1.085 -46.997 1.00 97.25 333 MET A C 1
ATOM 2558 O O . MET A 1 333 ? 23.520 -1.637 -46.404 1.00 97.25 333 MET A O 1
ATOM 2562 N N . THR A 1 334 ? 25.726 -1.275 -46.667 1.00 95.88 334 THR A N 1
ATOM 2563 C CA . THR A 1 334 ? 26.152 -2.156 -45.570 1.00 95.88 334 THR A CA 1
ATOM 2564 C C . THR A 1 334 ? 25.627 -1.650 -44.227 1.00 95.88 334 THR A C 1
ATOM 2566 O O . THR A 1 334 ? 25.005 -2.417 -43.490 1.00 95.88 334 THR A O 1
ATOM 2569 N N . ALA A 1 335 ? 25.788 -0.352 -43.947 1.00 95.50 335 ALA A N 1
ATOM 2570 C CA . ALA A 1 335 ? 25.308 0.267 -42.716 1.00 95.50 335 ALA A CA 1
ATOM 2571 C C . ALA A 1 335 ? 23.773 0.228 -42.608 1.00 95.50 335 ALA A C 1
ATOM 2573 O O . ALA A 1 335 ? 23.246 -0.198 -41.585 1.00 95.50 335 ALA A O 1
ATOM 2574 N N . ARG A 1 336 ? 23.035 0.569 -43.676 1.00 96.50 336 ARG A N 1
ATOM 2575 C CA . ARG A 1 336 ? 21.560 0.487 -43.684 1.00 96.50 336 ARG A CA 1
ATOM 2576 C C . ARG A 1 336 ? 21.055 -0.940 -43.504 1.00 96.50 336 ARG A C 1
ATOM 2578 O O . ARG A 1 336 ? 20.061 -1.140 -42.817 1.00 96.50 336 ARG A O 1
ATOM 2585 N N . ARG A 1 337 ? 21.718 -1.929 -44.109 1.00 96.06 337 ARG A N 1
ATOM 2586 C CA . ARG A 1 337 ? 21.330 -3.339 -43.969 1.00 96.06 337 ARG A CA 1
ATOM 2587 C C . ARG A 1 337 ? 21.520 -3.841 -42.539 1.00 96.06 337 ARG A C 1
ATOM 2589 O O . ARG A 1 337 ? 20.720 -4.652 -42.091 1.00 96.06 337 ARG A O 1
ATOM 2596 N N . ARG A 1 338 ? 22.578 -3.393 -41.858 1.00 95.12 338 ARG A N 1
ATOM 2597 C CA . ARG A 1 338 ? 22.905 -3.826 -40.495 1.00 95.12 338 ARG A CA 1
ATOM 2598 C C . ARG A 1 338 ? 22.122 -3.062 -39.426 1.00 95.12 338 ARG A C 1
ATOM 2600 O O . ARG A 1 338 ? 21.630 -3.685 -38.503 1.00 95.12 338 ARG A O 1
ATOM 2607 N N . TRP A 1 339 ? 21.992 -1.744 -39.567 1.00 96.25 339 TRP A N 1
ATOM 2608 C CA . TRP A 1 339 ? 21.497 -0.851 -38.507 1.00 96.25 339 TRP A CA 1
ATOM 2609 C C . TRP A 1 339 ? 20.154 -0.172 -38.831 1.00 96.25 339 TRP A C 1
ATOM 2611 O O . TRP A 1 339 ? 19.576 0.543 -38.006 1.00 96.25 339 TRP A O 1
ATOM 2621 N N . GLY A 1 340 ? 19.662 -0.326 -40.065 1.00 95.62 340 GLY A N 1
ATOM 2622 C CA . GLY A 1 340 ? 18.427 0.287 -40.568 1.00 95.62 340 GLY A CA 1
ATOM 2623 C C . GLY A 1 340 ? 18.533 1.778 -40.918 1.00 95.62 340 GLY A C 1
ATOM 2624 O O . GLY A 1 340 ? 17.678 2.305 -41.628 1.00 95.62 340 GLY A O 1
ATOM 2625 N N . SER A 1 341 ? 19.575 2.473 -40.459 1.00 96.31 341 SER A N 1
ATOM 2626 C CA . SER A 1 341 ? 19.807 3.901 -40.707 1.00 96.31 341 SER A CA 1
ATOM 2627 C C . SER A 1 341 ? 21.302 4.219 -40.801 1.00 96.31 341 SER A C 1
ATOM 2629 O O . SER A 1 341 ? 22.139 3.330 -40.673 1.00 96.31 341 SER A O 1
ATOM 2631 N N . ILE A 1 342 ? 21.635 5.485 -41.065 1.00 96.69 342 ILE A N 1
ATOM 2632 C CA . ILE A 1 342 ? 23.010 5.993 -41.159 1.00 96.69 342 ILE A CA 1
ATOM 2633 C C . ILE A 1 342 ? 23.118 7.350 -40.452 1.00 96.69 342 ILE A C 1
ATOM 2635 O O . ILE A 1 342 ? 22.113 8.069 -40.391 1.00 96.69 342 ILE A O 1
ATOM 2639 N N . PRO A 1 343 ? 24.307 7.734 -39.959 1.00 97.06 343 PRO A N 1
ATOM 2640 C CA . PRO A 1 343 ? 24.510 9.051 -39.369 1.00 97.06 343 PRO A CA 1
ATOM 2641 C C . PRO A 1 343 ? 24.455 10.146 -40.443 1.00 97.06 343 PRO A C 1
ATOM 2643 O O . PRO A 1 343 ? 24.884 9.953 -41.582 1.00 97.06 343 PRO A O 1
ATOM 2646 N N . ALA A 1 344 ? 23.941 11.321 -40.073 1.00 91.62 344 ALA A N 1
ATOM 2647 C CA . ALA A 1 344 ? 23.804 12.456 -40.989 1.00 91.62 344 ALA A CA 1
ATOM 2648 C C . ALA A 1 344 ? 25.122 13.232 -41.174 1.00 91.62 344 ALA A C 1
ATOM 2650 O O . ALA A 1 344 ? 25.389 13.780 -42.243 1.00 91.62 344 ALA A O 1
ATOM 2651 N N . ALA A 1 345 ? 25.942 13.286 -40.125 1.00 93.75 345 ALA A N 1
ATOM 2652 C CA . ALA A 1 345 ? 27.217 13.994 -40.081 1.00 93.75 345 ALA A CA 1
ATOM 2653 C C . ALA A 1 345 ? 28.196 13.313 -39.112 1.00 93.75 345 ALA A C 1
ATOM 2655 O O . ALA A 1 345 ? 27.787 12.513 -38.269 1.00 93.75 345 ALA A O 1
ATOM 2656 N N . ALA A 1 346 ? 29.479 13.681 -39.184 1.00 93.81 346 ALA A N 1
ATOM 2657 C CA . ALA A 1 346 ? 30.515 13.159 -38.286 1.00 93.81 346 ALA A CA 1
ATOM 2658 C C . ALA A 1 346 ? 30.182 13.385 -36.799 1.00 93.81 346 ALA A C 1
ATOM 2660 O O . ALA A 1 346 ? 30.373 12.494 -35.983 1.00 93.81 346 ALA A O 1
ATOM 2661 N N . THR A 1 347 ? 29.586 14.532 -36.462 1.00 95.56 347 THR A N 1
ATOM 2662 C CA . THR A 1 347 ? 29.143 14.859 -35.094 1.00 95.56 347 THR A CA 1
ATOM 2663 C C . THR A 1 347 ? 27.973 14.009 -34.600 1.00 95.56 347 THR A C 1
ATOM 2665 O O . THR A 1 347 ? 27.714 13.969 -33.406 1.00 95.56 347 THR A O 1
ATOM 2668 N N . SER A 1 348 ? 27.248 13.342 -35.502 1.00 96.31 348 SER A N 1
ATOM 2669 C CA . SER A 1 348 ? 26.100 12.498 -35.151 1.00 96.31 348 SER A CA 1
ATOM 2670 C C . SER A 1 348 ? 26.444 11.015 -35.029 1.00 96.31 348 SER A C 1
ATOM 2672 O O . SER A 1 348 ? 25.549 10.235 -34.731 1.00 96.31 348 SER A O 1
ATOM 2674 N N . VAL A 1 349 ? 27.696 10.611 -35.278 1.00 97.31 349 VAL A N 1
ATOM 2675 C CA . VAL A 1 349 ? 28.086 9.191 -35.317 1.00 97.31 349 VAL A CA 1
ATOM 2676 C C . VAL A 1 349 ? 27.897 8.521 -33.958 1.00 97.31 349 VAL A C 1
ATOM 2678 O O . VAL A 1 349 ? 27.235 7.494 -33.903 1.00 97.31 349 VAL A O 1
ATOM 2681 N N . GLU A 1 350 ? 28.405 9.111 -32.876 1.00 96.88 350 GLU A N 1
ATOM 2682 C CA . GLU A 1 350 ? 28.266 8.565 -31.516 1.00 96.88 350 GLU A CA 1
ATOM 2683 C C . GLU A 1 350 ? 26.796 8.411 -31.074 1.00 96.88 350 GLU A C 1
ATOM 2685 O O . GLU A 1 350 ? 26.381 7.282 -30.807 1.00 96.88 350 GLU A O 1
ATOM 2690 N N . PRO A 1 351 ? 25.949 9.465 -31.082 1.00 97.38 351 PRO A N 1
ATOM 2691 C CA . PRO A 1 351 ? 24.550 9.323 -30.665 1.00 97.38 351 PRO A CA 1
ATOM 2692 C C . PRO A 1 351 ? 23.733 8.418 -31.601 1.00 97.38 351 PRO A C 1
ATOM 2694 O O . PRO A 1 351 ? 22.790 7.751 -31.168 1.00 97.38 351 PRO A O 1
ATOM 2697 N N . TRP A 1 352 ? 24.081 8.356 -32.891 1.00 98.00 352 TRP A N 1
ATOM 2698 C CA . TRP A 1 352 ? 23.478 7.392 -33.811 1.00 98.00 352 TRP A CA 1
ATOM 2699 C C . TRP A 1 352 ? 23.886 5.955 -33.460 1.00 98.00 352 TRP A C 1
ATOM 2701 O O . TRP A 1 352 ? 23.009 5.093 -33.390 1.00 98.00 352 TRP A O 1
ATOM 2711 N N . ALA A 1 353 ? 25.173 5.707 -33.195 1.00 98.06 353 ALA A N 1
ATOM 2712 C CA . ALA A 1 353 ? 25.705 4.396 -32.834 1.00 98.06 353 ALA A CA 1
ATOM 2713 C C . ALA A 1 353 ? 25.061 3.869 -31.546 1.00 98.06 353 ALA A C 1
ATOM 2715 O O . ALA A 1 353 ? 24.619 2.721 -31.513 1.00 98.06 353 ALA A O 1
ATOM 2716 N N . GLU A 1 354 ? 24.910 4.710 -30.522 1.00 97.25 354 GLU A N 1
ATOM 2717 C CA . GLU A 1 354 ? 24.193 4.356 -29.291 1.00 97.25 354 GLU A CA 1
ATOM 2718 C C . GLU A 1 354 ? 22.729 3.982 -29.562 1.00 97.25 354 GLU A C 1
ATOM 2720 O O . GLU A 1 354 ? 22.239 2.962 -29.073 1.00 97.25 354 GLU A O 1
ATOM 2725 N N . SER A 1 355 ? 22.027 4.774 -30.378 1.00 97.38 355 SER A N 1
ATOM 2726 C CA . SER A 1 355 ? 20.606 4.562 -30.675 1.00 97.38 355 SER A CA 1
ATOM 2727 C C . SER A 1 355 ? 20.343 3.267 -31.448 1.00 97.38 355 SER A C 1
ATOM 2729 O O . SER A 1 355 ? 19.442 2.499 -31.093 1.00 97.38 355 SER A O 1
ATOM 2731 N N . VAL A 1 356 ? 21.111 3.001 -32.513 1.00 97.50 356 VAL A N 1
ATOM 2732 C CA . VAL A 1 356 ? 20.965 1.755 -33.284 1.00 97.50 356 VAL A CA 1
ATOM 2733 C C . VAL A 1 356 ? 21.363 0.553 -32.434 1.00 97.50 356 VAL A C 1
ATOM 2735 O O . VAL A 1 356 ? 20.645 -0.443 -32.428 1.00 97.50 356 VAL A O 1
ATOM 2738 N N . THR A 1 357 ? 22.425 0.683 -31.637 1.00 97.81 357 THR A N 1
ATOM 2739 C CA . THR A 1 357 ? 22.906 -0.398 -30.776 1.00 97.81 357 THR A CA 1
ATOM 2740 C C . THR A 1 357 ? 21.923 -0.725 -29.667 1.00 97.81 357 THR A C 1
ATOM 2742 O O . THR A 1 357 ? 21.715 -1.900 -29.390 1.00 97.81 357 THR A O 1
ATOM 2745 N N . SER A 1 358 ? 21.271 0.269 -29.055 1.00 95.94 358 SER A N 1
ATOM 2746 C CA . SER A 1 358 ? 20.247 -0.002 -28.041 1.00 95.94 358 SER A CA 1
ATOM 2747 C C . SER A 1 358 ? 19.131 -0.870 -28.614 1.00 95.94 358 SER A C 1
ATOM 2749 O O . SER A 1 358 ? 18.746 -1.850 -27.986 1.00 95.94 358 SER A O 1
ATOM 2751 N N . ARG A 1 359 ? 18.651 -0.556 -29.826 1.00 94.81 359 ARG A N 1
ATOM 2752 C CA . ARG A 1 359 ? 17.597 -1.340 -30.485 1.00 94.81 359 ARG A CA 1
ATOM 2753 C C . ARG A 1 359 ? 18.044 -2.772 -30.782 1.00 94.81 359 ARG A C 1
ATOM 2755 O O . ARG A 1 359 ? 17.295 -3.699 -30.490 1.00 94.81 359 ARG A O 1
ATOM 2762 N N . GLU A 1 360 ? 19.251 -2.953 -31.314 1.00 95.12 360 GLU A N 1
ATOM 2763 C CA . GLU A 1 360 ? 19.798 -4.285 -31.611 1.00 95.12 360 GLU A CA 1
ATOM 2764 C C . GLU A 1 360 ? 20.081 -5.097 -30.336 1.00 95.12 360 GLU A C 1
ATOM 2766 O O . GLU A 1 360 ? 19.752 -6.281 -30.263 1.00 95.12 360 GLU A O 1
ATOM 2771 N N . ALA A 1 361 ? 20.625 -4.465 -29.294 1.00 95.25 361 ALA A N 1
ATOM 2772 C CA . ALA A 1 361 ? 20.877 -5.106 -28.007 1.00 95.25 361 ALA A CA 1
ATOM 2773 C C . ALA A 1 361 ? 19.569 -5.553 -27.336 1.00 95.25 361 ALA A C 1
ATOM 2775 O O . ALA A 1 361 ? 19.493 -6.674 -26.840 1.00 95.25 361 ALA A O 1
ATOM 2776 N N . ASP A 1 362 ? 18.519 -4.728 -27.373 1.00 94.06 362 ASP A N 1
ATOM 2777 C CA . ASP A 1 362 ? 17.213 -5.063 -26.790 1.00 94.06 362 ASP A CA 1
ATOM 2778 C C . ASP A 1 362 ? 16.468 -6.162 -27.585 1.00 94.06 362 ASP A C 1
ATOM 2780 O O . ASP A 1 362 ? 15.569 -6.819 -27.046 1.00 94.06 362 ASP A O 1
ATOM 2784 N N . ALA A 1 363 ? 16.846 -6.383 -28.851 1.00 95.81 363 ALA A N 1
ATOM 2785 C CA . ALA A 1 363 ? 16.368 -7.475 -29.701 1.00 95.81 363 ALA A CA 1
ATOM 2786 C C . ALA A 1 363 ? 17.218 -8.758 -29.587 1.00 95.81 363 ALA A C 1
ATOM 2788 O O . ALA A 1 363 ? 16.836 -9.805 -30.116 1.00 95.81 363 ALA A O 1
ATOM 2789 N N . HIS A 1 364 ? 18.358 -8.710 -28.895 1.00 97.38 364 HIS A N 1
ATOM 2790 C CA . HIS A 1 364 ? 19.259 -9.849 -28.784 1.00 97.38 364 HIS A CA 1
ATOM 2791 C C . HIS A 1 364 ? 18.639 -10.974 -27.927 1.00 97.38 364 HIS A C 1
ATOM 2793 O O . HIS A 1 364 ? 18.182 -10.700 -26.813 1.00 97.38 364 HIS A O 1
ATOM 2799 N N . PRO A 1 365 ? 18.692 -12.257 -28.350 1.00 98.00 365 PRO A N 1
ATOM 2800 C CA . PRO A 1 365 ? 18.041 -13.364 -27.639 1.00 98.00 365 PRO A CA 1
ATOM 2801 C C . PRO A 1 365 ? 18.400 -13.467 -26.151 1.00 98.00 365 PRO A C 1
ATOM 2803 O O . PRO A 1 365 ? 17.507 -13.580 -25.319 1.00 98.00 365 PRO A O 1
ATOM 2806 N N . ARG A 1 366 ? 19.691 -13.333 -25.801 1.00 97.38 366 ARG A N 1
ATOM 2807 C CA . ARG A 1 366 ? 20.149 -13.327 -24.394 1.00 97.38 366 ARG A CA 1
ATOM 2808 C C . ARG A 1 366 ? 19.532 -12.187 -23.572 1.00 97.38 366 ARG A C 1
ATOM 2810 O O . ARG A 1 366 ? 19.206 -12.387 -22.412 1.00 97.38 366 ARG A O 1
ATOM 2817 N N . VAL A 1 367 ? 19.364 -10.995 -24.150 1.00 98.06 367 VAL A N 1
ATOM 2818 C CA . VAL A 1 367 ? 18.778 -9.841 -23.443 1.00 98.06 367 VAL A CA 1
ATOM 2819 C C . VAL A 1 367 ? 17.269 -10.025 -23.284 1.00 98.06 367 VAL A C 1
ATOM 2821 O O . VAL A 1 367 ? 16.722 -9.727 -22.225 1.00 98.06 367 VAL A O 1
ATOM 2824 N N . ILE A 1 368 ? 16.601 -10.576 -24.302 1.00 98.00 368 ILE A N 1
ATOM 2825 C CA . ILE A 1 368 ? 15.179 -10.930 -24.236 1.00 98.00 368 ILE A CA 1
ATOM 2826 C C . ILE A 1 368 ? 14.928 -11.971 -23.139 1.00 98.00 368 ILE A C 1
ATOM 2828 O O . ILE A 1 368 ? 14.010 -11.787 -22.343 1.00 98.00 368 ILE A O 1
ATOM 2832 N N . GLU A 1 369 ? 15.742 -13.024 -23.073 1.00 97.94 369 GLU A N 1
ATOM 2833 C CA . GLU A 1 369 ? 15.659 -14.061 -22.038 1.00 97.94 369 GLU A CA 1
ATOM 2834 C C . GLU A 1 369 ? 15.823 -13.460 -20.635 1.00 97.94 369 GLU A C 1
ATOM 2836 O O . GLU A 1 369 ? 14.978 -13.673 -19.767 1.00 97.94 369 GLU A O 1
ATOM 2841 N N . GLN A 1 370 ? 16.843 -12.624 -20.421 1.00 97.88 370 GLN A N 1
ATOM 2842 C CA . GLN A 1 370 ? 17.030 -11.955 -19.132 1.00 97.88 370 GLN A CA 1
ATOM 2843 C C . GLN A 1 370 ? 15.863 -11.026 -18.774 1.00 97.88 370 GLN A C 1
ATOM 2845 O O . GLN A 1 370 ? 15.418 -11.005 -17.628 1.00 97.88 370 GLN A O 1
ATOM 2850 N N . ARG A 1 371 ? 15.297 -10.302 -19.749 1.00 97.44 371 ARG A N 1
ATOM 2851 C CA . ARG A 1 371 ? 14.093 -9.488 -19.528 1.00 97.44 371 ARG A CA 1
ATOM 2852 C C . ARG A 1 371 ? 12.901 -10.347 -19.099 1.00 97.44 371 ARG A C 1
ATOM 2854 O O . ARG A 1 371 ? 12.187 -9.959 -18.182 1.00 97.44 371 ARG A O 1
ATOM 2861 N N . GLN A 1 372 ? 12.712 -11.519 -19.707 1.00 97.88 372 GLN A N 1
ATOM 2862 C CA . GLN A 1 372 ? 11.659 -12.457 -19.306 1.00 97.88 372 GLN A CA 1
ATOM 2863 C C . GLN A 1 372 ? 11.860 -12.973 -17.876 1.00 97.88 372 GLN A C 1
ATOM 2865 O O . GLN A 1 372 ? 10.882 -13.095 -17.140 1.00 97.88 372 GLN A O 1
ATOM 2870 N N . LEU A 1 373 ? 13.104 -13.228 -17.458 1.00 97.88 373 LEU A N 1
ATOM 2871 C CA . LEU A 1 373 ? 13.418 -13.607 -16.077 1.00 97.88 373 LEU A CA 1
ATOM 2872 C C . LEU A 1 373 ? 13.104 -12.475 -15.089 1.00 97.88 373 LEU A C 1
ATOM 2874 O O . LEU A 1 373 ? 12.483 -12.729 -14.056 1.00 97.88 373 LEU A O 1
ATOM 2878 N N . VAL A 1 374 ? 13.453 -11.224 -15.418 1.00 98.19 374 VAL A N 1
ATOM 2879 C CA . VAL A 1 374 ? 13.077 -10.045 -14.613 1.00 98.19 374 VAL A CA 1
ATOM 2880 C C . VAL A 1 374 ? 11.554 -9.920 -14.514 1.00 98.19 374 VAL A C 1
ATOM 2882 O O . VAL A 1 374 ? 11.011 -9.731 -13.424 1.00 98.19 374 VAL A O 1
ATOM 2885 N N . ASP A 1 375 ? 10.838 -10.061 -15.630 1.00 97.69 375 ASP A N 1
ATOM 2886 C CA . ASP A 1 375 ? 9.376 -9.977 -15.658 1.00 97.69 375 ASP A CA 1
ATOM 2887 C C . ASP A 1 375 ? 8.721 -11.099 -14.838 1.00 97.69 375 ASP A C 1
ATOM 2889 O O . ASP A 1 375 ? 7.747 -10.849 -14.118 1.00 97.69 375 ASP A O 1
ATOM 2893 N N . ALA A 1 376 ? 9.276 -12.313 -14.889 1.00 97.69 376 ALA A N 1
ATOM 2894 C CA . ALA A 1 376 ? 8.850 -13.441 -14.069 1.00 97.69 376 ALA A CA 1
ATOM 2895 C C . ALA A 1 376 ? 9.098 -13.186 -12.573 1.00 97.69 376 ALA A C 1
ATOM 2897 O O . ALA A 1 376 ? 8.189 -13.392 -11.770 1.00 97.69 376 ALA A O 1
ATOM 2898 N N . ALA A 1 377 ? 10.267 -12.659 -12.192 1.00 96.62 377 ALA A N 1
ATOM 2899 C CA . ALA A 1 377 ? 10.581 -12.309 -10.804 1.00 96.62 377 ALA A CA 1
ATOM 2900 C C . ALA A 1 377 ? 9.649 -11.211 -10.256 1.00 96.62 377 ALA A C 1
ATOM 2902 O O . ALA A 1 377 ? 9.136 -11.317 -9.139 1.00 96.62 377 ALA A O 1
ATOM 2903 N N . ARG A 1 378 ? 9.346 -10.187 -11.067 1.00 96.19 378 ARG A N 1
ATOM 2904 C CA . ARG A 1 378 ? 8.364 -9.139 -10.730 1.00 96.19 378 ARG A CA 1
ATOM 2905 C C . ARG A 1 378 ? 6.943 -9.689 -10.630 1.00 96.19 378 ARG A C 1
ATOM 2907 O O . ARG A 1 378 ? 6.152 -9.214 -9.817 1.00 96.19 378 ARG A O 1
ATOM 2914 N N . LYS A 1 379 ? 6.587 -10.666 -11.469 1.00 96.00 379 LYS A N 1
ATOM 2915 C CA . LYS A 1 379 ? 5.295 -11.355 -11.385 1.00 96.00 379 LYS A CA 1
ATOM 2916 C C . LYS A 1 379 ? 5.187 -12.145 -10.081 1.00 96.00 379 LYS A C 1
ATOM 2918 O O . LYS A 1 379 ? 4.202 -11.952 -9.376 1.00 96.00 379 LYS A O 1
ATOM 2923 N N . ALA A 1 380 ? 6.207 -12.928 -9.737 1.00 94.00 380 ALA A N 1
ATOM 2924 C CA . ALA A 1 380 ? 6.267 -13.667 -8.480 1.00 94.00 380 ALA A CA 1
ATOM 2925 C C . ALA A 1 380 ? 6.162 -12.733 -7.261 1.00 94.00 380 ALA A C 1
ATOM 2927 O O . ALA A 1 380 ? 5.419 -13.026 -6.333 1.00 94.00 380 ALA A O 1
ATOM 2928 N N . GLN A 1 381 ? 6.795 -11.554 -7.299 1.00 91.88 381 GLN A N 1
ATOM 2929 C CA . GLN A 1 381 ? 6.650 -10.545 -6.243 1.00 91.88 381 GLN A CA 1
ATOM 2930 C C . GLN A 1 381 ? 5.198 -10.063 -6.080 1.00 91.88 381 GLN A C 1
ATOM 2932 O O . GLN A 1 381 ? 4.697 -9.987 -4.962 1.00 91.88 381 GLN A O 1
ATOM 2937 N N . ARG A 1 382 ? 4.490 -9.777 -7.184 1.00 91.56 382 ARG A N 1
ATOM 2938 C CA . ARG A 1 382 ? 3.066 -9.390 -7.132 1.00 91.56 382 ARG A CA 1
ATOM 2939 C C . ARG A 1 382 ? 2.179 -10.515 -6.602 1.00 91.56 382 ARG A C 1
ATOM 2941 O O . ARG A 1 382 ? 1.238 -10.246 -5.859 1.00 91.56 382 ARG A O 1
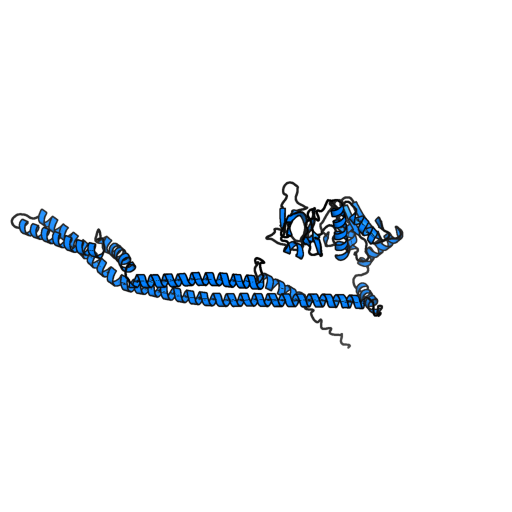ATOM 2948 N N . GLU A 1 383 ? 2.459 -11.753 -6.999 1.00 93.50 383 GLU A N 1
ATOM 2949 C CA . GLU A 1 383 ? 1.737 -12.934 -6.519 1.00 93.50 383 GLU A CA 1
ATOM 2950 C C . GLU A 1 383 ? 1.967 -13.151 -5.021 1.00 93.50 383 GLU A C 1
ATOM 2952 O O . GLU A 1 383 ? 0.997 -13.375 -4.302 1.00 93.50 383 GLU A O 1
ATOM 2957 N N . LEU A 1 384 ? 3.200 -12.982 -4.536 1.00 91.44 384 LEU A N 1
ATOM 2958 C CA . LEU A 1 384 ? 3.535 -13.041 -3.113 1.00 91.44 384 LEU A CA 1
ATOM 2959 C C . LEU A 1 384 ? 2.770 -11.978 -2.314 1.00 91.44 384 LEU A C 1
ATOM 2961 O O . LEU A 1 384 ? 2.101 -12.303 -1.338 1.00 91.44 384 LEU A O 1
ATOM 2965 N N . THR A 1 385 ? 2.760 -10.721 -2.772 1.00 79.44 385 THR A N 1
ATOM 2966 C CA . THR A 1 385 ? 1.970 -9.658 -2.127 1.00 79.44 385 THR A CA 1
ATOM 2967 C C . THR A 1 385 ? 0.476 -9.998 -2.091 1.00 79.44 385 THR A C 1
ATOM 2969 O O . THR A 1 385 ? -0.196 -9.765 -1.085 1.00 79.44 385 THR A O 1
ATOM 2972 N N . ALA A 1 386 ? -0.068 -10.567 -3.171 1.00 78.69 386 ALA A N 1
ATOM 2973 C CA . ALA A 1 386 ? -1.465 -10.993 -3.209 1.00 78.69 386 ALA A CA 1
ATOM 2974 C C . ALA A 1 386 ? -1.744 -12.148 -2.228 1.00 78.69 386 ALA A C 1
ATOM 2976 O O . ALA A 1 386 ? -2.770 -12.130 -1.544 1.00 78.69 386 ALA A O 1
ATOM 2977 N N . GLN A 1 387 ? -0.826 -13.114 -2.116 1.00 89.62 387 GLN A N 1
ATOM 2978 C CA . GLN A 1 387 ? -0.897 -14.199 -1.134 1.00 89.62 387 GLN A CA 1
ATOM 2979 C C . GLN A 1 387 ? -0.859 -13.653 0.296 1.00 89.62 387 GLN A C 1
ATOM 2981 O O . GLN A 1 387 ? -1.726 -14.002 1.094 1.00 89.62 387 GLN A O 1
ATOM 2986 N N . HIS A 1 388 ? 0.049 -12.722 0.606 1.00 86.69 388 HIS A N 1
ATOM 2987 C CA . HIS A 1 388 ? 0.129 -12.071 1.919 1.00 86.69 388 HIS A CA 1
ATOM 2988 C C . HIS A 1 388 ? -1.167 -11.356 2.297 1.00 86.69 388 HIS A C 1
ATOM 2990 O O . HIS A 1 388 ? -1.638 -11.469 3.432 1.00 86.69 388 HIS A O 1
ATOM 2996 N N . MET A 1 389 ? -1.785 -10.647 1.346 1.00 71.12 389 MET A N 1
ATOM 2997 C CA . MET A 1 389 ? -3.082 -10.002 1.566 1.00 71.12 389 MET A CA 1
ATOM 2998 C C . MET A 1 389 ? -4.186 -11.016 1.881 1.00 71.12 389 MET A C 1
ATOM 3000 O O . MET A 1 389 ? -5.007 -10.764 2.764 1.00 71.12 389 MET A O 1
ATOM 3004 N N . GLU A 1 390 ? -4.211 -12.149 1.181 1.00 77.75 390 GLU A N 1
ATOM 3005 C CA . GLU A 1 390 ? -5.197 -13.208 1.396 1.00 77.75 390 GLU A CA 1
ATOM 3006 C C . GLU A 1 390 ? -4.975 -13.942 2.725 1.00 77.75 390 GLU A C 1
ATOM 3008 O O . GLU A 1 390 ? -5.923 -14.131 3.482 1.00 77.75 390 GLU A O 1
ATOM 3013 N N . GLU A 1 391 ? -3.735 -14.280 3.078 1.00 78.81 391 GLU A N 1
ATOM 3014 C CA . GLU A 1 391 ? -3.407 -14.868 4.382 1.00 78.81 391 GLU A CA 1
ATOM 3015 C C . GLU A 1 391 ? -3.767 -13.935 5.535 1.00 78.81 391 GLU A C 1
ATOM 3017 O O . GLU A 1 391 ? -4.356 -14.362 6.529 1.00 78.81 391 GLU A O 1
ATOM 3022 N N . ARG A 1 392 ? -3.472 -12.637 5.389 1.00 73.81 392 ARG A N 1
ATOM 3023 C CA . ARG A 1 392 ? -3.875 -11.634 6.372 1.00 73.81 392 ARG A CA 1
ATOM 3024 C C . ARG A 1 392 ? -5.394 -11.564 6.475 1.00 73.81 392 ARG A C 1
ATOM 3026 O O . ARG A 1 392 ? -5.903 -11.520 7.588 1.00 73.81 392 ARG A O 1
ATOM 3033 N N . ARG A 1 393 ? -6.122 -11.586 5.354 1.00 69.25 393 ARG A N 1
ATOM 3034 C CA . ARG A 1 393 ? -7.595 -11.601 5.338 1.00 69.25 393 ARG A CA 1
ATOM 3035 C C . ARG A 1 393 ? -8.160 -12.841 6.034 1.00 69.25 393 ARG A C 1
ATOM 3037 O O . ARG A 1 393 ? -9.103 -12.702 6.806 1.00 69.25 393 ARG A O 1
ATOM 3044 N N . ARG A 1 394 ? -7.572 -14.019 5.816 1.00 79.31 394 ARG A N 1
ATOM 3045 C CA . ARG A 1 394 ? -7.966 -15.258 6.505 1.00 79.31 394 ARG A CA 1
ATOM 3046 C C . ARG A 1 394 ? -7.714 -15.176 8.001 1.00 79.31 394 ARG A C 1
ATOM 3048 O O . ARG A 1 394 ? -8.629 -15.435 8.763 1.00 79.31 394 ARG A O 1
ATOM 3055 N N . LEU A 1 395 ? -6.537 -14.715 8.430 1.00 74.12 395 LEU A N 1
ATOM 3056 C CA . LEU A 1 395 ? -6.247 -14.551 9.858 1.00 74.12 395 LEU A CA 1
ATOM 3057 C C . LEU A 1 395 ? -7.186 -13.531 10.523 1.00 74.12 395 LEU A C 1
ATOM 3059 O O . LEU A 1 395 ? -7.620 -13.718 11.654 1.00 74.12 395 LEU A O 1
ATOM 3063 N N . ILE A 1 396 ? -7.522 -12.458 9.808 1.00 63.03 396 ILE A N 1
ATOM 3064 C CA . ILE A 1 396 ? -8.539 -11.484 10.214 1.00 63.03 396 ILE A CA 1
ATOM 3065 C C . ILE A 1 396 ? -9.893 -12.173 10.416 1.00 63.03 396 ILE A C 1
ATOM 3067 O O . ILE A 1 396 ? -10.492 -12.031 11.478 1.00 63.03 396 ILE A O 1
ATOM 3071 N N . HIS A 1 397 ? -10.344 -12.952 9.438 1.00 67.19 397 HIS A N 1
ATOM 3072 C CA . HIS A 1 397 ? -11.594 -13.696 9.529 1.00 67.19 397 HIS A CA 1
ATOM 3073 C C . HIS A 1 397 ? -11.568 -14.742 10.660 1.00 67.19 397 HIS A C 1
ATOM 3075 O O . HIS A 1 397 ? -12.530 -14.861 11.408 1.00 67.19 397 HIS A O 1
ATOM 3081 N N . ASP A 1 398 ? -10.464 -15.458 10.867 1.00 72.69 398 ASP A N 1
ATOM 3082 C CA . ASP A 1 398 ? -10.354 -16.476 11.921 1.00 72.69 398 ASP A CA 1
ATOM 3083 C C . ASP A 1 398 ? -10.373 -15.862 13.331 1.00 72.69 398 ASP A C 1
ATOM 3085 O O . ASP A 1 398 ? -10.926 -16.441 14.269 1.00 72.69 398 ASP A O 1
ATOM 3089 N N . VAL A 1 399 ? -9.792 -14.668 13.499 1.00 63.12 399 VAL A N 1
ATOM 3090 C CA . VAL A 1 399 ? -9.774 -13.965 14.790 1.00 63.12 399 VAL A CA 1
ATOM 3091 C C . VAL A 1 399 ? -11.109 -13.265 15.069 1.00 63.12 399 VAL A C 1
ATOM 3093 O O . VAL A 1 399 ? -11.605 -13.341 16.201 1.00 63.12 399 VAL A O 1
ATOM 3096 N N . PHE A 1 400 ? -11.682 -12.595 14.063 1.00 51.41 400 PHE A N 1
ATOM 3097 C CA . PHE A 1 400 ? -12.787 -11.643 14.223 1.00 51.41 400 PHE A CA 1
ATOM 3098 C C . PHE A 1 400 ? -14.121 -12.084 13.592 1.00 51.41 400 PHE A C 1
ATOM 3100 O O . PHE A 1 400 ? -15.149 -11.484 13.886 1.00 51.41 400 PHE A O 1
ATOM 3107 N N . GLY A 1 401 ? -14.157 -13.140 12.778 1.00 59.91 401 GLY A N 1
ATOM 3108 C CA . GLY A 1 401 ? -15.335 -13.528 11.991 1.00 59.91 401 GLY A CA 1
ATOM 3109 C C . GLY A 1 401 ? -15.645 -12.526 10.870 1.00 59.91 401 GLY A C 1
ATOM 3110 O O . GLY A 1 401 ? -14.738 -11.904 10.318 1.00 59.91 401 GLY A O 1
ATOM 3111 N N . ASP A 1 402 ? -16.931 -12.327 10.561 1.00 40.50 402 ASP A N 1
ATOM 3112 C CA . ASP A 1 402 ? -17.410 -11.341 9.570 1.00 40.50 402 ASP A CA 1
ATOM 3113 C C . ASP A 1 402 ? -17.370 -9.875 10.063 1.00 40.50 402 ASP A C 1
ATOM 3115 O O . ASP A 1 402 ? -17.775 -8.951 9.349 1.00 40.50 402 ASP A O 1
ATOM 3119 N N . LEU A 1 403 ? -16.853 -9.622 11.270 1.00 37.47 403 LEU A N 1
ATOM 3120 C CA . LEU A 1 403 ? -16.641 -8.272 11.791 1.00 37.47 403 LEU A CA 1
ATOM 3121 C C . LEU A 1 403 ? -15.469 -7.600 11.054 1.00 37.47 403 LEU A C 1
ATOM 3123 O O . LEU A 1 403 ? -14.303 -7.973 11.200 1.00 37.47 403 LEU A O 1
ATOM 3127 N N . ARG A 1 404 ? -15.776 -6.577 10.245 1.00 35.06 404 ARG A N 1
ATOM 3128 C CA . ARG A 1 404 ? -14.773 -5.741 9.563 1.00 35.06 404 ARG A CA 1
ATOM 3129 C C . ARG A 1 404 ? -13.914 -4.980 10.575 1.00 35.06 404 ARG A C 1
ATOM 3131 O O . ARG A 1 404 ? -14.413 -4.418 11.541 1.00 35.06 404 ARG A O 1
ATOM 3138 N N . LEU A 1 405 ? -12.608 -4.956 10.319 1.00 40.06 405 LEU A N 1
ATOM 3139 C CA . LEU A 1 405 ? -11.605 -4.715 11.346 1.00 40.06 405 LEU A CA 1
ATOM 3140 C C . LEU A 1 405 ? -11.084 -3.291 11.530 1.00 40.06 405 LEU A C 1
ATOM 3142 O O . LEU A 1 405 ? -10.514 -2.714 10.604 1.00 40.06 405 LEU A O 1
ATOM 3146 N N . GLY A 1 406 ? -11.097 -2.846 12.791 1.00 39.81 406 GLY A N 1
ATOM 3147 C CA . GLY A 1 406 ? -10.125 -1.910 13.365 1.00 39.81 406 GLY A CA 1
ATOM 3148 C C . GLY A 1 406 ? -8.829 -2.602 13.830 1.00 39.81 406 GLY A C 1
ATOM 3149 O O . GLY A 1 406 ? -8.744 -3.827 13.917 1.00 39.81 406 GLY A O 1
ATOM 3150 N N . ASN A 1 407 ? -7.789 -1.807 14.103 1.00 43.47 407 ASN A N 1
ATOM 3151 C CA . ASN A 1 407 ? -6.402 -2.236 14.334 1.00 43.47 407 ASN A CA 1
ATOM 3152 C C . ASN A 1 407 ? -6.230 -3.187 15.553 1.00 43.47 407 ASN A C 1
ATOM 3154 O O . ASN A 1 407 ? -6.349 -2.749 16.700 1.00 43.47 407 ASN A O 1
ATOM 3158 N N . PRO A 1 408 ? -5.839 -4.465 15.354 1.00 42.97 408 PRO A N 1
ATOM 3159 C CA . PRO A 1 408 ? -5.713 -5.462 16.428 1.00 42.97 408 PRO A CA 1
ATOM 3160 C C . PRO A 1 408 ? -4.714 -5.111 17.545 1.00 42.97 408 PRO A C 1
ATOM 3162 O O . PRO A 1 408 ? -4.865 -5.568 18.679 1.00 42.97 408 PRO A O 1
ATOM 3165 N N . ARG A 1 409 ? -3.686 -4.294 17.261 1.00 41.69 409 ARG A N 1
ATOM 3166 C CA . ARG A 1 409 ? -2.689 -3.887 18.272 1.00 41.69 409 ARG A CA 1
ATOM 3167 C C . ARG A 1 409 ? -3.250 -2.883 19.279 1.00 41.69 409 ARG A C 1
ATOM 3169 O O . ARG A 1 409 ? -2.850 -2.917 20.440 1.00 41.69 409 ARG A O 1
ATOM 3176 N N . GLU A 1 410 ? -4.187 -2.037 18.860 1.00 45.81 410 GLU A N 1
ATOM 3177 C CA . GLU A 1 410 ? -4.857 -1.069 19.739 1.00 45.81 410 GLU A CA 1
ATOM 3178 C C . GLU A 1 410 ? -5.849 -1.768 20.675 1.00 45.81 410 GLU A C 1
ATOM 3180 O O . GLU A 1 410 ? -5.913 -1.445 21.865 1.00 45.81 410 GLU A O 1
ATOM 3185 N N . TYR A 1 411 ? -6.529 -2.807 20.180 1.00 45.34 411 TYR A N 1
ATOM 3186 C CA . TYR A 1 411 ? -7.358 -3.688 21.005 1.00 45.34 411 TYR A CA 1
ATOM 3187 C C . TYR A 1 411 ? -6.519 -4.474 22.027 1.00 45.34 411 TYR A C 1
ATOM 3189 O O . TYR A 1 411 ? -6.832 -4.475 23.214 1.00 45.34 411 TYR A O 1
ATOM 3197 N N . ALA A 1 412 ? -5.397 -5.083 21.629 1.00 42.88 412 ALA A N 1
ATOM 3198 C CA . ALA A 1 412 ? -4.539 -5.805 22.577 1.00 42.88 412 ALA A CA 1
ATOM 3199 C C . ALA A 1 412 ? -3.925 -4.885 23.659 1.00 42.88 412 ALA A C 1
ATOM 3201 O O . ALA A 1 412 ? -3.796 -5.285 24.817 1.00 42.88 412 ALA A O 1
ATOM 3202 N N . ALA A 1 413 ? -3.571 -3.644 23.304 1.00 46.06 413 ALA A N 1
ATOM 3203 C CA . ALA A 1 413 ? -3.044 -2.659 24.249 1.00 46.06 413 ALA A CA 1
ATOM 3204 C C . ALA A 1 413 ? -4.102 -2.189 25.262 1.00 46.06 413 ALA A C 1
ATOM 3206 O O . ALA A 1 413 ? -3.808 -2.083 26.453 1.00 46.06 413 ALA A O 1
ATOM 3207 N N . THR A 1 414 ? -5.339 -1.963 24.812 1.00 46.38 414 THR A N 1
ATOM 3208 C CA . THR A 1 414 ? -6.453 -1.589 25.696 1.00 46.38 414 THR A CA 1
ATOM 3209 C C . THR A 1 414 ? -6.815 -2.723 26.655 1.00 46.38 414 THR A C 1
ATOM 3211 O O . THR A 1 414 ? -6.951 -2.477 27.854 1.00 46.38 414 THR A O 1
ATOM 3214 N N . TRP A 1 415 ? -6.865 -3.974 26.188 1.00 44.84 415 TRP A N 1
ATOM 3215 C CA . TRP A 1 415 ? -7.156 -5.123 27.054 1.00 44.84 415 TRP A CA 1
ATOM 3216 C C . TRP A 1 415 ? -6.055 -5.411 28.092 1.00 44.84 415 TRP A C 1
ATOM 3218 O O . TRP A 1 415 ? -6.390 -5.684 29.246 1.00 44.84 415 TRP A O 1
ATOM 3228 N N . ARG A 1 416 ? -4.761 -5.254 27.762 1.00 45.41 416 ARG A N 1
ATOM 3229 C CA . ARG A 1 416 ? -3.677 -5.339 28.772 1.00 45.41 416 ARG A CA 1
ATOM 3230 C C . ARG A 1 416 ? -3.785 -4.256 29.838 1.00 45.41 416 ARG A C 1
ATOM 3232 O O . ARG A 1 416 ? -3.669 -4.548 31.025 1.00 45.41 416 ARG A O 1
ATOM 3239 N N . GLN A 1 417 ? -4.090 -3.025 29.433 1.00 46.44 417 GLN A N 1
ATOM 3240 C CA . GLN A 1 417 ? -4.263 -1.914 30.368 1.00 46.44 417 GLN A CA 1
ATOM 3241 C C . GLN A 1 417 ? -5.481 -2.116 31.292 1.00 46.44 417 GLN A C 1
ATOM 3243 O O . GLN A 1 417 ? -5.493 -1.642 32.429 1.00 46.44 417 GLN A O 1
ATOM 3248 N N . HIS A 1 418 ? -6.499 -2.849 30.830 1.00 41.12 418 HIS A N 1
ATOM 3249 C CA . HIS A 1 418 ? -7.633 -3.284 31.646 1.00 41.12 418 HIS A CA 1
ATOM 3250 C C . HIS A 1 418 ? -7.283 -4.416 32.623 1.00 41.12 418 HIS A C 1
ATOM 3252 O O . HIS A 1 418 ? -7.797 -4.401 33.744 1.00 41.12 418 HIS A O 1
ATOM 3258 N N . ALA A 1 419 ? -6.418 -5.360 32.238 1.00 39.31 419 ALA A N 1
ATOM 3259 C CA . ALA A 1 419 ? -5.952 -6.437 33.114 1.00 39.31 419 ALA A CA 1
ATOM 3260 C C . ALA A 1 419 ? -5.086 -5.895 34.267 1.00 39.31 419 ALA A C 1
ATOM 3262 O O . ALA A 1 419 ? -5.350 -6.194 35.429 1.00 39.31 419 ALA A O 1
ATOM 3263 N N . GLU A 1 420 ? -4.142 -4.995 33.974 1.00 40.59 420 GLU A N 1
ATOM 3264 C CA . GLU A 1 420 ? -3.249 -4.379 34.973 1.00 40.59 420 GLU A CA 1
ATOM 3265 C C . GLU A 1 420 ? -3.986 -3.511 36.008 1.00 40.59 420 GLU A C 1
ATOM 3267 O O . GLU A 1 420 ? -3.561 -3.404 37.156 1.00 40.59 420 GLU A O 1
ATOM 3272 N N . ARG A 1 421 ? -5.122 -2.907 35.635 1.00 46.12 421 ARG A N 1
ATOM 3273 C CA . ARG A 1 421 ? -5.956 -2.101 36.547 1.00 46.12 421 ARG A CA 1
ATOM 3274 C C . ARG A 1 421 ? -6.859 -2.935 37.459 1.00 46.12 421 ARG A C 1
ATOM 3276 O O . ARG A 1 421 ? -7.491 -2.369 38.350 1.00 46.12 421 ARG A O 1
ATOM 3283 N N . ARG A 1 422 ? -6.959 -4.247 37.226 1.00 39.62 422 ARG A N 1
ATOM 3284 C CA . ARG A 1 422 ? -7.849 -5.163 37.959 1.00 39.62 422 ARG A CA 1
ATOM 3285 C C . ARG A 1 422 ? -7.104 -6.170 38.837 1.00 39.62 422 ARG A C 1
ATOM 3287 O O . ARG A 1 422 ? -7.753 -6.834 39.640 1.00 39.62 422 ARG A O 1
ATOM 3294 N N . THR A 1 423 ? -5.774 -6.245 38.760 1.00 31.11 423 THR A N 1
ATOM 3295 C CA . THR A 1 423 ? -4.958 -7.056 39.673 1.00 31.11 423 THR A CA 1
ATOM 3296 C C . THR A 1 423 ? -4.954 -6.426 41.075 1.00 31.11 423 THR A C 1
ATOM 3298 O O . THR A 1 423 ? -4.462 -5.305 41.238 1.00 31.11 423 THR A O 1
ATOM 3301 N N . PRO A 1 424 ? -5.473 -7.096 42.122 1.00 35.00 424 PRO A N 1
ATOM 3302 C CA . PRO A 1 424 ? -5.425 -6.563 43.477 1.00 35.00 424 PRO A CA 1
ATOM 3303 C C . PRO A 1 424 ? -3.969 -6.547 43.954 1.00 35.00 424 PRO A C 1
ATOM 3305 O O . PRO A 1 424 ? -3.332 -7.593 44.060 1.00 35.00 424 PRO A O 1
ATOM 3308 N N . HIS A 1 425 ? -3.426 -5.367 44.255 1.00 35.16 425 HIS A N 1
ATOM 3309 C CA . HIS A 1 425 ? -2.157 -5.259 44.975 1.00 35.16 425 HIS A CA 1
ATOM 3310 C C . HIS A 1 425 ? -2.305 -5.938 46.350 1.00 35.16 425 HIS A C 1
ATOM 3312 O O . HIS A 1 425 ? -3.180 -5.523 47.121 1.00 35.16 425 HIS A O 1
ATOM 3318 N N . PRO A 1 426 ? -1.460 -6.919 46.722 1.00 35.59 426 PRO A N 1
ATOM 3319 C CA . PRO A 1 426 ? -1.413 -7.389 48.094 1.00 35.59 426 PRO A CA 1
ATOM 3320 C C . PRO A 1 426 ? -0.799 -6.268 48.934 1.00 35.59 426 PRO A C 1
ATOM 3322 O O . PRO A 1 426 ? 0.410 -6.038 48.926 1.00 35.59 426 PRO A O 1
ATOM 3325 N N . ARG A 1 427 ? -1.642 -5.512 49.642 1.00 34.97 427 ARG A N 1
ATOM 3326 C CA . ARG A 1 427 ? -1.174 -4.561 50.651 1.00 34.97 427 ARG A CA 1
ATOM 3327 C C . ARG A 1 427 ? -0.558 -5.359 51.797 1.00 34.97 427 ARG A C 1
ATOM 3329 O O . ARG A 1 427 ? -1.265 -5.917 52.629 1.00 34.97 427 ARG A O 1
ATOM 3336 N N . HIS A 1 428 ? 0.771 -5.401 51.839 1.00 35.34 428 HIS A N 1
ATOM 3337 C CA . HIS A 1 428 ? 1.519 -5.827 53.014 1.00 35.34 428 HIS A CA 1
ATOM 3338 C C . HIS A 1 428 ? 1.169 -4.916 54.201 1.00 35.34 428 HIS A C 1
ATOM 3340 O O . HIS A 1 428 ? 1.646 -3.786 54.300 1.00 35.34 428 HIS A O 1
ATOM 3346 N N . HIS A 1 429 ? 0.349 -5.418 55.123 1.00 33.53 429 HIS A N 1
ATOM 3347 C CA . HIS A 1 429 ? 0.209 -4.846 56.456 1.00 33.53 429 HIS A CA 1
ATOM 3348 C C . HIS A 1 429 ? 1.492 -5.124 57.255 1.00 33.53 429 HIS A C 1
ATOM 3350 O O . HIS A 1 429 ? 1.702 -6.229 57.750 1.00 33.53 429 HIS A O 1
ATOM 3356 N N . ARG A 1 430 ? 2.360 -4.115 57.396 1.00 35.12 430 ARG A N 1
ATOM 3357 C CA . ARG A 1 430 ? 3.326 -4.063 58.502 1.00 35.12 430 ARG A CA 1
ATOM 3358 C C . ARG A 1 430 ? 2.579 -3.586 59.747 1.00 35.12 430 ARG A C 1
ATOM 3360 O O . ARG A 1 430 ? 2.125 -2.446 59.788 1.00 35.12 430 ARG A O 1
ATOM 3367 N N . GLY A 1 431 ? 2.421 -4.474 60.726 1.00 34.78 431 GLY A N 1
ATOM 3368 C CA . GLY A 1 431 ? 1.919 -4.124 62.055 1.00 34.78 431 GLY A CA 1
ATOM 3369 C C . GLY A 1 431 ? 2.902 -3.219 62.815 1.00 34.78 431 GLY A C 1
ATOM 3370 O O . GLY A 1 431 ? 4.100 -3.239 62.518 1.00 34.78 431 GLY A O 1
ATOM 3371 N N . PRO A 1 432 ? 2.424 -2.419 63.784 1.00 41.03 432 PRO A N 1
ATOM 3372 C CA . PRO A 1 432 ? 3.283 -1.546 64.567 1.00 41.03 432 PRO A CA 1
ATOM 3373 C C . PRO A 1 432 ? 4.080 -2.379 65.578 1.00 41.03 432 PRO A C 1
ATOM 3375 O O . PRO A 1 432 ? 3.511 -3.109 66.393 1.00 41.03 432 PRO A O 1
ATOM 3378 N N . ALA A 1 433 ? 5.406 -2.272 65.521 1.00 38.12 433 ALA A N 1
ATOM 3379 C CA . ALA A 1 433 ? 6.283 -2.795 66.555 1.00 38.12 433 ALA A CA 1
ATOM 3380 C C . ALA A 1 433 ? 6.151 -1.920 67.809 1.00 38.12 433 ALA A C 1
ATOM 3382 O O . ALA A 1 433 ? 6.318 -0.704 67.750 1.00 38.12 433 ALA A O 1
ATOM 3383 N N . ARG A 1 434 ? 5.836 -2.561 68.936 1.00 38.88 434 ARG A N 1
ATOM 3384 C CA . ARG A 1 434 ? 6.008 -1.994 70.273 1.00 38.88 434 ARG A CA 1
ATOM 3385 C C . ARG A 1 434 ? 7.502 -1.783 70.528 1.00 38.88 434 ARG A C 1
ATOM 3387 O O . ARG A 1 434 ? 8.245 -2.748 70.377 1.00 38.88 434 ARG A O 1
ATOM 3394 N N . HIS A 1 435 ? 7.894 -0.581 70.943 1.00 43.28 435 HIS A N 1
ATOM 3395 C CA . HIS A 1 435 ? 8.804 -0.318 72.063 1.00 43.28 435 HIS A CA 1
ATOM 3396 C C . HIS A 1 435 ? 8.705 1.144 72.482 1.00 43.28 435 HIS A C 1
ATOM 3398 O O . HIS A 1 435 ? 8.670 2.006 71.576 1.00 43.28 435 HIS A O 1
#

Foldseek 3Di:
DEDQDPVRLLLVVLQDPLVFEAEADLDPVSQLVSLQSNVVVCVVVVQFDPPDWAQALSRDTDGQNFKKFFQPDDVVQPDDHLFIWGFHHQDPQRKTFTWGPPDDPVDTDTTIDDSVSRHNTMDGRSYDHLVSCPPAATQEFEYEQDLSQALSRVVSRQPRHPHYYHYYYHAPDPVRRVVSNVVRHVCNVPPPDPPVVVVVVVVVPPFPDPPTCVVVVVVVVVVVVVVVVVLVVVLVLLVVLVVVVVVLVVVLVVVLVVLVVQLVVLVVVLVVLLCVQLVVQLVVQLVLQVQLQVLVVQLVVLVVCLVVDDDPCNVVSVVSNVVSVVSNVVSQVVSCVQQVHHAPHNVRSNVSSNVSSNVVSCVDPSSVVSVVSSVVSVVVSVVSVVVSVVVVVVSCCVSPNPDDDDDSVVVSVVSVVVVVVPDDDPPDDDDDDDD